Protein 2F02 (pdb70)

InterPro domains:
  IPR002173 Carbohydrate/purine kinase, PfkB, conserved site [PS00583] (36-60)
  IPR002173 Carbohydrate/purine kinase, PfkB, conserved site [PS00584] (249-262)
  IPR005926 Tagatose-6-phosphate kinase [MF_01557] (1-311)
  IPR011611 Carbohydrate kinase PfkB [PF00294] (8-292)
  IPR017583 Tagatose/fructose phosphokinase [PIRSF000535] (1-310)
  IPR017583 Tagatose/fructose phosphokinase [PTHR46566] (1-311)
  IPR017583 Tagatose/fructose phosphokinase [TIGR03168] (2-308)
  IPR017583 Tagatose/fructose phosphokinase [cd01164] (1-292)
  IPR029056 Ribokinase-like [G3DSA:3.40.1190.20] (1-313)
  IPR029056 Ribokinase-like [SSF53613] (1-288)

Nearest PDB structures (foldseek):
  2q5r-assembly1_B  TM=9.728E-01  e=5.993E-42  Staphylococcus aureus
  2jg1-assembly2_C  TM=9.352E-01  e=7.351E-41  Staphylococcus aureus subsp. aureus 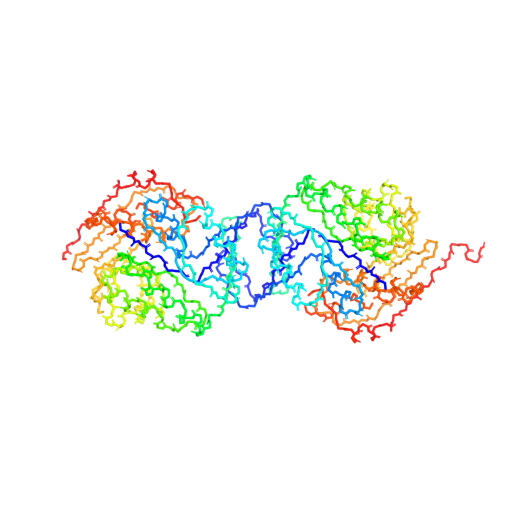NCTC 8325
  2q5r-assembly2_D  TM=9.621E-01  e=1.369E-39  Staphylococcus aureus
  2q5r-assembly2_C  TM=9.507E-01  e=3.649E-38  Staphylococcus aureus
  3uqe-assembly1_A-2  TM=8.920E-01  e=1.686E-26  Escherichia coli K-12

Foldseek 3Di:
DEEEEEWLKAFEKEAEDQDDDPPDDDDDPRIDTATGDLRVLLQLLLVLLVHHYEYEYEAEDPRSVVHVVRCVVVVRHYDYQYDHFHRYHKYWYDYPNDTDIDDDLGDAGEPVSVVRRVVSLLVVLLVAQEYEYEEDDHHNADLQNVQVSLVSNVVNNHAYEYEYADSSVVSNLVDDREHQEYEAEPVRLCVVVVDDADPPRQVVVLVSCVPSVPPHQKYWHAHPQQAIWMDGPPKIKRKGFDDDDFQALPSLQSQLSSQLRRCVVVPHPDVLSSLSNCRSCCRNDNTSDHNNVSSVVRNSMDIGIDDDPVVVD/DEEEEEWLKAFEKEAEFADDDPPDDGDDPRIDTAIGDLRVLLQLLLVLLPHHYEYEYEAEDPRSVVHVVRCVVVVRHYDYQYAHFHRYHKYWYDYPNDTDIDDDLGDAGEPVSLVVRVVSLLVVLLPAQEYEYEEDDRHNADLQNVLVVLVSNVVNNHAYEYEYADSSVLNNLPDDREHQEYEDEPVRLCRNVVDDCPPVNVVVVVVSCVPSVPPHQKYWHQDPQQQTWMDGPHWIKGKGFDDDDFQALPSLQSQLSSQLRSCVVVVHPPLLSSLSNCSSCCRNDNTSDHNNVSSVVRNSMDMGIDDD

CATH classification: 3.40.1190.20

Organism: Enterococcus faecalis (strain ATCC 700802 / V583) (NCBI:txid226185)

B-factor: mean 33.76, std 9.26, range [17.04, 72.69]

Secondary structure (DSSP, 8-state):
--EEEE---EEEEEEE-S---TTSEEEES-EEEEEESHHHHHHHHHHHHT--EEEESEEEHHHHHHHHHHHHHTT--B-PEEESSPPEEEEEEEETTEEEEEEE--PBPPHHHHHHHHHHHHHHHTT-SEEEEESPPPBTS-TTHHHHHHHHHHHTTPEEEEE--THHHHHHHHSS---SEE--BHHHHHHHHT----SS-HHHHHHHHT---TT-SEEEEE-GGG-EEEEETTEEEEEE------S--TTHHHHHHHHHHHHHHTT--HHHHHHH-----TTT-------HHHHHHH---EEEEPPPTTTT-/-EEEEE---EEEEEEE-S---TTSEEEES-EEEEEESHHHHHHHHHHHHT-EEEEESEEEHHHHHHHHHHHHHTT--B-PEEESSPPEEEEEEEETTEEEEEEE---B--HHHHHHHHHHHHHHHHS-SEEEEESPPPBTS-TTHHHHHHHHHHHTT-EEEEE--HHHHHHHHHSS---SEE---HHHHHHHHT---SSSHHHHHHHHTT---TT-SEEEEE-GGG-EEEEETTEEEEEE------S--TTHHHHHHHHHHHHHHTT--HHHHHHH-----TTT-------HHHHHHH---EEEEEP-

Sequence (621 aa):
SLIVTVTNPSIDISYLLDHLKLDTVNRTSQVTKTPGGKGLNVTRVIHDLGGDVIATGVLGGFHGAFIANELKKANIPQAFTSIKEETRDSIAILHEGNQTEILEAGPTVSPEEISNFLENFDQLIKQAEIVTISGSLAKGLPSDFYQELVQKAHAQEVKVLLDTSGDSLRQVLQGPWKPYLIKPNLEELEGLLGQDFSENPLAAVQTALTKPFAGIEWIVISLGKDGAIAKHHDQFYRVKIPTIQAKNPVGSGDATIAGLAYGLAKDAPAAELLKWGAAGANAQERTGHVDVENVKKHLNIQVVEIAKEGHHHSLIVTVTNPSIDISYLLDHLKLDTVNRTSQVTKTPGGKGLNVTRVIHDLGGDVIATGVLGGFHGAFIANELKKANIPQAFTSIKEETRDSIAILHEGNQTEILEAGPTVSPEEISNFLENFDQLIKQAEIVTISGSLAKGLPSDFYQELVQKAHAQEVKVLLDTSGDSLRQVLQGPWKPYLIKPNLEELEGLLGQDFSENPLAAVQTALTKPFAGIEWIVISLGKDGAIAKHHDQFYRVKIPTIQAKNPVGSGDATIAGLAYGLAKDAPAAELLKWGAAGANAQERTGHVDVENVKKHLNIQVVEIAK

Structure (mmCIF, N/CA/C/O backbone):
data_2F02
#
_entry.id   2F02
#
_cell.length_a   65.463
_cell.length_b   62.739
_cell.length_c   93.454
_cell.angle_alpha   90.00
_cell.angle_beta   99.91
_cell.angle_gamma   90.00
#
_symmetry.space_group_name_H-M   'P 1 21 1'
#
loop_
_entity.id
_entity.type
_entity.pdbx_description
1 polymer 'tagatose-6-phosphate kinase'
2 non-polymer "ADENOSINE-5'-TRIPHOSPHATE"
3 water water
#
loop_
_atom_site.group_PDB
_atom_site.id
_atom_site.type_symbol
_atom_site.label_atom_id
_atom_site.label_alt_id
_atom_site.label_comp_id
_atom_site.label_asym_id
_atom_site.label_entity_id
_atom_site.label_seq_id
_atom_site.pdbx_PDB_ins_code
_atom_site.Cartn_x
_atom_site.Cartn_y
_atom_site.Cartn_z
_atom_site.occupancy
_atom_site.B_iso_or_equiv
_atom_site.auth_seq_id
_atom_site.auth_comp_id
_atom_site.auth_asym_id
_atom_site.auth_atom_id
_atom_site.pdbx_PDB_model_num
ATOM 1 N N . SER A 1 2 ? 33.559 35.900 37.960 1.00 31.54 0 SER A N 1
ATOM 2 C CA . SER A 1 2 ? 34.338 37.116 37.578 1.00 30.95 0 SER A CA 1
ATOM 3 C C . SER A 1 2 ? 35.098 36.902 36.264 1.00 28.80 0 SER A C 1
ATOM 4 O O . SER A 1 2 ? 35.450 35.768 35.907 1.00 28.98 0 SER A O 1
ATOM 7 N N . LEU A 1 3 ? 35.329 37.996 35.546 1.00 26.18 1 LEU A N 1
ATOM 8 C CA . LEU A 1 3 ? 35.865 37.919 34.194 1.00 24.38 1 LEU A CA 1
ATOM 9 C C . LEU A 1 3 ? 37.362 37.576 34.213 1.00 23.08 1 LEU A C 1
ATOM 10 O O . LEU A 1 3 ? 38.143 38.239 34.902 1.00 22.62 1 LEU A O 1
ATOM 15 N N . ILE A 1 4 ? 37.722 36.540 33.457 1.00 21.80 2 ILE A N 1
ATOM 16 C CA . ILE A 1 4 ? 39.116 36.153 33.195 1.00 21.11 2 ILE A CA 1
ATOM 17 C C . ILE A 1 4 ? 39.503 36.572 31.760 1.00 20.85 2 ILE A C 1
ATOM 18 O O . ILE A 1 4 ? 38.845 36.162 30.795 1.00 20.01 2 ILE A O 1
ATOM 23 N N . VAL A 1 5 ? 40.560 37.383 31.621 1.00 20.39 3 VAL A N 1
ATOM 24 C CA . VAL A 1 5 ? 41.136 37.721 30.302 1.00 20.66 3 VAL A CA 1
ATOM 25 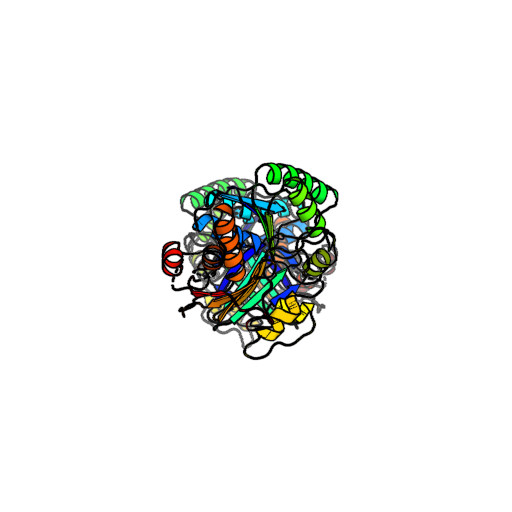C C . VAL A 1 5 ? 42.361 36.829 30.024 1.00 21.17 3 VAL A C 1
ATOM 26 O O . VAL A 1 5 ? 43.297 36.793 30.837 1.00 21.04 3 VAL A O 1
ATOM 30 N N . THR A 1 6 ? 42.349 36.106 28.900 1.00 20.26 4 THR A N 1
ATOM 31 C CA . THR A 1 6 ? 43.537 35.336 28.459 1.00 20.86 4 THR A CA 1
ATOM 32 C C . THR A 1 6 ? 44.350 36.061 27.377 1.00 20.94 4 THR A C 1
ATOM 33 O O . THR A 1 6 ? 43.788 36.733 26.491 1.00 21.25 4 THR A O 1
ATOM 37 N N . VAL A 1 7 ? 45.669 35.884 27.425 1.00 21.20 5 VAL A N 1
ATOM 38 C CA . VAL A 1 7 ? 46.598 36.546 26.504 1.00 21.66 5 VAL A CA 1
ATOM 39 C C . VAL A 1 7 ? 47.443 35.523 25.739 1.00 22.59 5 VAL A C 1
ATOM 40 O O . VAL A 1 7 ? 48.116 34.669 26.334 1.00 22.30 5 VAL A O 1
ATOM 44 N N . THR A 1 8 ? 47.392 35.635 24.413 1.00 23.08 6 THR A N 1
ATOM 45 C CA . THR A 1 8 ? 48.125 34.776 23.498 1.00 23.72 6 THR A CA 1
ATOM 46 C C . THR A 1 8 ? 48.822 35.653 22.473 1.00 24.06 6 THR A C 1
ATOM 47 O O . THR A 1 8 ? 48.210 36.053 21.476 1.00 23.36 6 THR A O 1
ATOM 59 N N . ASN A 1 10 ? 51.375 34.837 20.539 1.00 27.93 8 ASN A N 1
ATOM 60 C CA . ASN A 1 10 ? 51.759 34.127 19.322 1.00 28.53 8 ASN A CA 1
ATOM 61 C C . ASN A 1 10 ? 50.834 32.930 19.078 1.00 28.34 8 ASN A C 1
ATOM 62 O O . ASN A 1 10 ? 51.200 31.774 19.305 1.00 28.52 8 ASN A O 1
ATOM 67 N N . PRO A 1 11 ? 49.604 33.215 18.627 1.00 28.40 9 PRO A N 1
ATOM 68 C CA . PRO A 1 11 ? 48.657 32.147 18.308 1.00 28.83 9 PRO A CA 1
ATOM 69 C C . PRO A 1 11 ? 49.035 31.409 17.026 1.00 29.20 9 PRO A C 1
ATOM 70 O O . PRO A 1 11 ? 49.956 31.826 16.317 1.00 29.08 9 PRO A O 1
ATOM 74 N N . SER A 1 12 ? 48.330 30.320 16.738 1.00 29.61 10 SER A N 1
ATOM 75 C CA . SER A 1 12 ? 48.539 29.583 15.508 1.00 30.05 10 SER A CA 1
ATOM 76 C C . SER A 1 12 ? 47.299 28.815 15.072 1.00 30.07 10 SER A C 1
ATOM 77 O O . SER A 1 12 ? 46.411 28.536 15.877 1.00 29.62 10 SER A O 1
ATOM 80 N N . ILE A 1 13 ? 47.250 28.484 13.785 1.00 30.21 11 ILE A N 1
ATOM 81 C CA . ILE A 1 13 ? 46.372 27.421 13.318 1.00 30.85 11 ILE A CA 1
ATOM 82 C C . ILE A 1 13 ? 47.114 26.109 13.570 1.00 31.35 11 ILE A C 1
ATOM 83 O O . ILE A 1 13 ? 48.159 25.836 12.954 1.00 31.17 11 ILE A O 1
ATOM 88 N N . ASP A 1 14 ? 46.603 25.322 14.510 1.00 32.24 12 ASP A N 1
ATOM 89 C CA . ASP A 1 14 ? 47.203 24.022 14.826 1.00 33.03 12 ASP A CA 1
ATOM 90 C C . ASP A 1 14 ? 46.673 22.966 13.868 1.00 34.18 12 ASP A C 1
ATOM 91 O O . ASP A 1 14 ? 45.504 22.564 13.960 1.00 34.23 12 ASP A O 1
ATOM 96 N N . ILE A 1 15 ? 47.537 22.515 12.963 1.00 35.05 13 ILE A N 1
ATOM 97 C CA . ILE A 1 15 ? 47.180 21.514 11.977 1.00 35.98 13 ILE A CA 1
ATOM 98 C C . ILE A 1 15 ? 47.699 20.175 12.472 1.00 37.23 13 ILE A C 1
ATOM 99 O O . ILE A 1 15 ? 48.864 20.054 12.845 1.00 37.46 13 ILE A O 1
ATOM 104 N N . SER A 1 16 ? 46.822 19.180 12.486 1.00 38.77 14 SER A N 1
ATOM 105 C CA . SER A 1 16 ? 47.153 17.856 12.987 1.00 40.59 14 SER A CA 1
ATOM 106 C C . SER A 1 16 ? 46.831 16.818 11.916 1.00 41.13 14 SER A C 1
ATOM 107 O O . SER A 1 16 ? 45.690 16.737 11.459 1.00 40.98 14 SER A O 1
ATOM 110 N N . TYR A 1 17 ? 47.844 16.048 11.511 1.00 42.34 15 TYR A N 1
ATOM 111 C CA . TYR A 1 17 ? 47.689 14.971 10.526 1.00 43.36 15 TYR A CA 1
ATOM 112 C C . TYR A 1 17 ? 47.855 13.602 11.193 1.00 44.48 15 TYR A C 1
ATOM 113 O O . TYR A 1 17 ? 48.872 13.358 11.842 1.00 44.46 15 TYR A O 1
ATOM 122 N N . LEU A 1 18 ? 46.873 12.713 11.026 1.00 45.87 16 LEU A N 1
ATOM 123 C CA . LEU A 1 18 ? 47.032 11.307 11.426 1.00 47.10 16 LEU A CA 1
ATOM 124 C C . LEU A 1 18 ? 47.495 10.468 10.237 1.00 48.05 16 LEU A C 1
ATOM 125 O O . LEU A 1 18 ? 46.791 10.362 9.233 1.00 48.51 16 LEU A O 1
ATOM 130 N N . LEU A 1 19 ? 48.682 9.884 10.357 1.00 49.18 17 LEU A N 1
ATOM 131 C CA . LEU A 1 19 ? 49.230 8.982 9.344 1.00 50.23 17 LEU A CA 1
ATOM 132 C C . LEU A 1 19 ? 49.626 7.676 10.023 1.00 51.25 17 LEU A C 1
ATOM 133 O O . LEU A 1 19 ? 50.154 7.703 11.136 1.00 51.47 17 LEU A O 1
ATOM 138 N N . ASP A 1 20 ? 49.382 6.538 9.374 1.00 52.35 18 ASP A N 1
ATOM 139 C CA . ASP A 1 20 ? 49.887 5.260 9.915 1.00 53.11 18 ASP A CA 1
ATOM 140 C C . ASP A 1 20 ? 51.363 5.056 9.560 1.00 53.72 18 ASP A C 1
ATOM 141 O O . ASP A 1 20 ? 52.080 4.366 10.281 1.00 54.11 18 ASP A O 1
ATOM 146 N N . HIS A 1 21 ? 51.813 5.673 8.468 1.00 54.32 19 HIS A N 1
ATOM 147 C CA . HIS A 1 21 ? 53.225 5.650 8.074 1.00 54.69 19 HIS A CA 1
ATOM 148 C C . HIS A 1 21 ? 53.661 6.999 7.508 1.00 54.78 19 HIS A C 1
ATOM 149 O O . HIS A 1 21 ? 53.003 7.538 6.619 1.00 54.74 19 HIS A O 1
ATOM 156 N N . LEU A 1 22 ? 54.767 7.536 8.019 1.00 54.74 20 LEU A N 1
ATOM 157 C CA . LEU A 1 22 ? 55.426 8.675 7.387 1.00 54.86 20 LEU A CA 1
ATOM 158 C C . LEU A 1 22 ? 56.546 8.151 6.498 1.00 54.95 20 LEU A C 1
ATOM 159 O O . LEU A 1 22 ? 57.516 7.582 6.997 1.00 55.06 20 LEU A O 1
ATOM 164 N N . LYS A 1 23 ? 56.407 8.339 5.185 1.00 54.98 21 LYS A N 1
ATOM 165 C CA . LYS A 1 23 ? 57.418 7.901 4.222 1.00 55.04 21 LYS A CA 1
ATOM 166 C C . LYS A 1 23 ? 58.254 9.083 3.744 1.00 55.00 21 LYS A C 1
ATOM 167 O O . LYS A 1 23 ? 57.729 10.025 3.145 1.00 54.90 21 LYS A O 1
ATOM 173 N N . LEU A 1 24 ? 59.556 9.023 4.006 1.00 54.96 22 LEU A N 1
ATOM 174 C CA . LEU A 1 24 ? 60.472 10.108 3.642 1.00 54.98 22 LEU A CA 1
ATOM 175 C C . LEU A 1 24 ? 60.735 10.146 2.129 1.00 54.89 22 LEU A C 1
ATOM 176 O O . LEU A 1 24 ? 60.732 9.107 1.463 1.00 54.96 22 LEU A O 1
ATOM 181 N N . ASP A 1 25 ? 60.943 11.354 1.604 1.00 54.65 23 ASP A N 1
ATOM 182 C CA . ASP A 1 25 ? 61.215 11.590 0.177 1.00 54.53 23 ASP A CA 1
ATOM 183 C C . ASP A 1 25 ? 60.115 11.078 -0.767 1.00 54.37 23 ASP A C 1
ATOM 184 O O . ASP A 1 25 ? 60.395 10.663 -1.897 1.00 54.47 23 ASP A O 1
ATOM 189 N N . THR A 1 26 ? 58.866 11.125 -0.305 1.00 54.04 24 THR A N 1
ATOM 190 C CA . THR A 1 26 ? 57.719 10.683 -1.106 1.00 53.62 24 THR A CA 1
ATOM 191 C C . THR A 1 26 ? 56.427 11.397 -0.681 1.00 53.29 24 THR A C 1
ATOM 192 O O . THR A 1 26 ? 56.400 12.117 0.324 1.00 53.23 24 THR A O 1
ATOM 196 N N . VAL A 1 27 ? 55.371 11.207 -1.469 1.00 52.69 25 VAL A N 1
ATOM 197 C CA . VAL A 1 27 ? 54.064 11.782 -1.168 1.00 52.27 25 VAL A CA 1
ATOM 198 C C . VAL A 1 27 ? 53.319 10.919 -0.148 1.00 51.82 25 VAL A C 1
ATOM 199 O O . VAL A 1 27 ? 53.208 9.709 -0.317 1.00 51.94 25 VAL A O 1
ATOM 203 N N . ASN A 1 28 ? 52.832 11.553 0.916 1.00 51.28 26 ASN A N 1
ATOM 204 C CA . ASN A 1 28 ? 51.995 10.899 1.923 1.00 50.86 26 ASN A CA 1
ATOM 205 C C . ASN A 1 28 ? 50.607 11.517 1.837 1.00 50.42 26 ASN A C 1
ATOM 206 O O . ASN A 1 28 ? 50.474 12.740 1.882 1.00 50.48 26 ASN A O 1
ATOM 211 N N . ARG A 1 29 ? 49.579 10.684 1.706 1.00 49.76 27 ARG A N 1
ATOM 212 C CA . ARG A 1 29 ? 48.202 11.160 1.559 1.00 49.50 27 ARG A CA 1
ATOM 213 C C . ARG A 1 29 ? 47.350 10.825 2.782 1.00 49.08 27 ARG A C 1
ATOM 214 O O . ARG A 1 29 ? 47.569 9.806 3.440 1.00 48.77 27 ARG A O 1
ATOM 222 N N . THR A 1 30 ? 46.374 11.685 3.072 1.00 48.49 28 THR A N 1
ATOM 223 C CA . THR A 1 30 ? 45.499 11.494 4.224 1.00 48.14 28 THR A CA 1
ATOM 224 C C . THR A 1 30 ? 44.256 12.385 4.162 1.00 47.79 28 THR A C 1
ATOM 225 O O . THR A 1 30 ? 44.296 13.503 3.637 1.00 47.63 28 THR A O 1
ATOM 229 N N . SER A 1 31 ? 43.153 11.865 4.691 1.00 47.24 29 SER A N 1
ATOM 230 C CA . SER A 1 31 ? 41.940 12.646 4.923 1.00 47.04 29 SER A CA 1
ATOM 231 C C . SER A 1 31 ? 41.743 12.904 6.420 1.00 46.61 29 SER A C 1
ATOM 232 O O . SER A 1 31 ? 40.775 13.544 6.818 1.00 46.96 29 SER A O 1
ATOM 235 N N . GLN A 1 32 ? 42.662 12.408 7.244 1.00 46.08 30 GLN A N 1
ATOM 236 C CA . GLN A 1 32 ? 42.584 12.587 8.688 1.00 45.61 30 GLN A CA 1
ATOM 237 C C . GLN A 1 32 ? 43.312 13.881 9.057 1.00 44.76 30 GLN A C 1
ATOM 238 O O . GLN A 1 32 ? 44.448 13.843 9.525 1.00 45.10 30 GLN A O 1
ATOM 244 N N . VAL A 1 33 ? 42.649 15.015 8.840 1.00 43.58 31 VAL A N 1
ATOM 245 C CA . VAL A 1 33 ? 43.229 16.330 9.110 1.00 42.89 31 VAL A CA 1
ATOM 246 C C . VAL A 1 33 ? 42.298 17.180 9.969 1.00 41.94 31 VAL A C 1
ATOM 247 O O . VAL A 1 33 ? 41.111 17.295 9.676 1.00 41.75 31 VAL A O 1
ATOM 251 N N . THR A 1 34 ? 42.847 17.773 11.024 1.00 40.74 32 THR A N 1
ATOM 252 C CA . THR A 1 34 ? 42.124 18.726 11.858 1.00 40.29 32 THR A CA 1
ATOM 253 C C . THR A 1 34 ? 42.886 20.054 11.894 1.00 39.01 32 THR A C 1
ATOM 254 O O . THR A 1 34 ? 44.111 20.059 11.971 1.00 38.07 32 THR A O 1
ATOM 258 N N . LYS A 1 35 ? 42.152 21.163 11.841 1.00 38.16 33 LYS A N 1
ATOM 259 C CA . LYS A 1 35 ? 42.739 22.504 11.907 1.00 37.96 33 LYS A CA 1
ATOM 260 C C . LYS A 1 35 ? 41.987 23.364 12.932 1.00 37.30 33 LYS A C 1
ATOM 261 O O . LYS A 1 35 ? 40.825 23.709 12.724 1.00 36.82 33 LYS A O 1
ATOM 267 N N . THR A 1 36 ? 42.663 23.712 14.029 1.00 36.62 34 THR A N 1
ATOM 268 C CA . THR A 1 36 ? 42.013 24.313 15.201 1.00 36.41 34 THR A CA 1
ATOM 269 C C . THR A 1 36 ? 42.749 25.551 15.720 1.00 35.79 34 THR A C 1
ATOM 270 O O . THR A 1 36 ? 43.958 25.660 15.534 1.00 36.25 34 THR A O 1
ATOM 274 N N . PRO A 1 37 ? 42.033 26.485 16.385 1.00 34.88 35 PRO A N 1
ATOM 275 C CA . PRO A 1 37 ? 42.770 27.599 16.983 1.00 34.51 35 PRO A CA 1
ATOM 276 C C . PRO A 1 37 ? 43.758 27.059 18.003 1.00 33.49 35 PRO A C 1
ATOM 277 O O . PRO A 1 37 ? 43.407 26.191 18.808 1.00 33.59 35 PRO A O 1
ATOM 281 N N . GLY A 1 38 ? 44.991 27.545 17.921 1.00 32.01 36 GLY A N 1
ATOM 282 C CA . GLY A 1 38 ? 46.111 26.952 18.636 1.00 30.83 36 GLY A CA 1
ATOM 283 C C . GLY A 1 38 ? 47.009 27.975 19.302 1.00 29.14 36 GLY A C 1
ATOM 284 O O . GLY A 1 38 ? 46.853 29.176 19.116 1.00 28.67 36 GLY A O 1
ATOM 285 N N . GLY A 1 39 ? 47.981 27.467 20.045 1.00 28.16 37 GLY A N 1
ATOM 286 C CA . GLY A 1 39 ? 48.804 28.277 20.947 1.00 27.27 37 GLY A CA 1
ATOM 287 C C . GLY A 1 39 ? 48.355 27.980 22.368 1.00 26.44 37 GLY A C 1
ATOM 288 O O . GLY A 1 39 ? 47.167 27.752 22.610 1.00 25.52 37 GLY A O 1
ATOM 289 N N . LYS A 1 40 ? 49.307 28.001 23.298 1.00 25.82 38 LYS A N 1
ATOM 290 C CA . LYS A 1 40 ? 49.060 27.705 24.709 1.00 25.76 38 LYS A CA 1
ATOM 291 C C . LYS A 1 40 ? 47.892 28.510 25.303 1.00 24.78 38 LYS A C 1
ATOM 292 O O . LYS A 1 40 ? 47.038 27.960 25.987 1.00 23.75 38 LYS A O 1
ATOM 298 N N . GLY A 1 41 ? 47.867 29.814 25.048 1.00 24.69 39 GLY A N 1
ATOM 299 C CA . GLY A 1 41 ? 46.797 30.665 25.581 1.00 24.77 39 GLY A CA 1
ATOM 300 C C . GLY A 1 41 ? 45.390 30.363 25.058 1.00 24.87 39 GLY A C 1
ATOM 301 O O . GLY A 1 41 ? 44.396 30.640 25.742 1.00 24.97 39 GLY A O 1
ATOM 302 N N . LEU A 1 42 ? 45.292 29.826 23.842 1.00 24.76 40 LEU A N 1
ATOM 303 C CA . LEU A 1 42 ? 43.998 29.423 23.302 1.00 24.49 40 LEU A CA 1
ATOM 304 C C . LEU A 1 42 ? 43.551 28.066 23.844 1.00 24.09 40 LEU A C 1
ATOM 305 O O . LEU A 1 42 ? 42.332 27.817 23.972 1.00 23.98 40 LEU A O 1
ATOM 310 N N . ASN A 1 43 ? 44.518 27.204 24.171 1.00 23.26 41 ASN A N 1
ATOM 311 C CA . ASN A 1 43 ? 44.257 26.005 24.967 1.00 23.18 41 ASN A CA 1
ATOM 312 C C . ASN A 1 43 ? 43.610 26.383 26.308 1.00 22.31 41 ASN A C 1
ATOM 313 O O . ASN A 1 43 ? 42.581 25.823 26.678 1.00 21.76 41 ASN A O 1
ATOM 318 N N . VAL A 1 44 ? 44.206 27.352 27.018 1.00 21.69 42 VAL A N 1
ATOM 319 C CA . VAL A 1 44 ? 43.661 27.844 28.290 1.00 21.43 42 VAL A CA 1
ATOM 320 C C . VAL A 1 44 ? 42.235 28.367 28.106 1.00 21.65 42 VAL A C 1
ATOM 321 O O . VAL A 1 44 ? 41.347 28.058 28.893 1.00 21.46 42 VAL A O 1
ATOM 325 N N . THR A 1 45 ? 42.034 29.190 27.081 1.00 22.33 43 THR A N 1
ATOM 326 C CA . THR A 1 45 ? 40.743 29.835 26.837 1.00 22.94 43 THR A CA 1
ATOM 327 C C . THR A 1 45 ? 39.632 28.786 26.675 1.00 23.23 43 THR A C 1
ATOM 328 O O . THR A 1 45 ? 38.558 28.888 27.276 1.00 22.41 43 THR A O 1
ATOM 332 N N . ARG A 1 46 ? 39.912 27.775 25.865 1.00 24.41 44 ARG A N 1
ATOM 333 C CA . ARG A 1 46 ? 38.912 26.758 25.532 1.00 25.79 44 ARG A CA 1
ATOM 334 C C . ARG A 1 46 ? 38.549 25.906 26.761 1.00 25.74 44 ARG A C 1
ATOM 335 O O . ARG A 1 46 ? 37.372 25.632 26.994 1.00 26.05 44 ARG A O 1
ATOM 343 N N . VAL A 1 47 ? 39.538 25.570 27.595 1.00 25.58 45 VAL A N 1
ATOM 344 C CA . VAL A 1 47 ? 39.274 24.841 28.856 1.00 25.62 45 VAL A CA 1
ATOM 345 C C . VAL A 1 47 ? 38.434 25.671 29.845 1.00 25.76 45 VAL A C 1
ATOM 346 O O . VAL A 1 47 ? 37.454 25.168 30.428 1.00 25.28 45 VAL A O 1
ATOM 350 N N . ILE A 1 48 ? 38.776 26.951 30.023 1.00 25.72 46 ILE A N 1
ATOM 351 C CA . ILE A 1 48 ? 37.978 27.810 30.908 1.00 26.01 46 ILE A CA 1
ATOM 352 C C . ILE A 1 48 ? 36.531 27.863 30.402 1.00 26.19 46 ILE A C 1
ATOM 353 O O . ILE A 1 48 ? 35.573 27.765 31.179 1.00 25.39 46 ILE A O 1
ATOM 358 N N . HIS A 1 49 ? 36.379 27.994 29.091 1.00 26.97 47 HIS A N 1
ATOM 359 C CA . HIS A 1 49 ? 35.046 27.983 28.485 1.00 28.09 47 HIS A CA 1
ATOM 360 C C . HIS A 1 49 ? 34.288 26.681 28.783 1.00 28.66 47 HIS A C 1
ATOM 361 O O . HIS A 1 49 ? 33.128 26.722 29.202 1.00 29.44 47 HIS A O 1
ATOM 368 N N . ASP A 1 50 ? 34.953 25.542 28.598 1.00 29.43 48 ASP A N 1
ATOM 369 C CA . ASP A 1 50 ? 34.379 24.209 28.922 1.00 29.79 48 ASP A CA 1
ATOM 370 C C . ASP A 1 50 ? 33.973 24.040 30.399 1.00 30.00 48 ASP A C 1
ATOM 371 O O . ASP A 1 50 ? 32.984 23.361 30.711 1.00 29.47 48 ASP A O 1
ATOM 376 N N . LEU A 1 51 ? 34.744 24.649 31.304 1.00 29.57 49 LEU A N 1
ATOM 377 C CA . LEU A 1 51 ? 34.469 24.614 32.745 1.00 29.57 49 LEU A CA 1
ATOM 378 C C . LEU A 1 51 ? 33.270 25.473 33.152 1.00 29.61 49 LEU A C 1
ATOM 379 O O . LEU A 1 51 ? 32.769 25.334 34.264 1.00 30.52 49 LEU A O 1
ATOM 384 N N . GLY A 1 52 ? 32.830 26.369 32.271 1.00 29.90 50 GLY A N 1
ATOM 385 C CA . GLY A 1 52 ? 31.718 27.285 32.559 1.00 29.78 50 GLY A CA 1
ATOM 386 C C . GLY A 1 52 ? 32.181 28.633 33.074 1.00 29.70 50 GLY A C 1
ATOM 387 O O . GLY A 1 52 ? 31.395 29.395 33.635 1.00 29.94 50 GLY A O 1
ATOM 388 N N . GLY A 1 53 ? 33.463 28.939 32.894 1.00 29.51 51 GLY A N 1
ATOM 389 C CA . GLY A 1 53 ? 34.001 30.208 33.359 1.00 28.85 51 GLY A CA 1
ATOM 390 C C . GLY A 1 53 ? 33.637 31.365 32.451 1.00 28.69 51 GLY A C 1
ATOM 391 O O . GLY A 1 53 ? 33.209 31.174 31.310 1.00 29.09 51 GLY A O 1
ATOM 392 N N . ASP A 1 54 ? 33.807 32.562 32.989 1.00 27.90 52 ASP A N 1
ATOM 393 C CA . ASP A 1 54 ? 33.565 33.808 32.297 1.00 27.60 52 ASP A CA 1
ATOM 394 C C . ASP A 1 54 ? 34.906 34.271 31.704 1.00 26.68 52 ASP A C 1
ATOM 395 O O . ASP A 1 54 ? 35.770 34.751 32.440 1.00 26.20 52 ASP A O 1
ATOM 400 N N . VAL A 1 55 ? 35.075 34.095 30.390 1.00 25.59 53 VAL A N 1
ATOM 401 C CA . VAL A 1 55 ? 36.371 34.305 29.723 1.00 25.30 53 VAL A CA 1
ATOM 402 C C . VAL A 1 55 ? 36.254 35.202 28.484 1.00 24.97 53 VAL A C 1
ATOM 403 O O . VAL A 1 55 ? 35.193 35.262 27.834 1.00 24.57 53 VAL A O 1
ATOM 407 N N . ILE A 1 56 ? 37.338 35.934 28.194 1.00 23.84 54 ILE A N 1
ATOM 408 C CA . ILE A 1 56 ? 37.508 36.640 26.926 1.00 23.81 54 ILE A CA 1
ATOM 409 C C . ILE A 1 56 ? 38.978 36.548 26.475 1.00 23.52 54 ILE A C 1
ATOM 410 O O . ILE A 1 56 ? 39.901 36.772 27.280 1.00 23.20 54 ILE A O 1
ATOM 415 N N . ALA A 1 57 ? 39.181 36.207 25.204 1.00 23.35 55 ALA A N 1
ATOM 416 C CA . ALA A 1 57 ? 40.525 36.006 24.637 1.00 23.38 55 ALA A CA 1
ATOM 417 C C . ALA A 1 57 ? 41.064 37.269 23.961 1.00 23.15 55 ALA A C 1
ATOM 418 O O . ALA A 1 57 ? 40.357 37.913 23.150 1.00 23.73 55 ALA A O 1
ATOM 420 N N . THR A 1 58 ? 42.304 37.631 24.297 1.00 22.55 56 THR A N 1
ATOM 421 C CA . THR A 1 58 ? 43.048 38.658 23.555 1.00 22.49 56 THR A CA 1
ATOM 422 C C . THR A 1 58 ? 44.475 38.210 23.163 1.00 22.32 56 THR A C 1
ATOM 423 O O . THR A 1 58 ? 44.908 37.094 23.470 1.00 21.80 56 THR A O 1
ATOM 427 N N . GLY A 1 59 ? 45.168 39.102 22.458 1.00 21.96 57 GLY A N 1
ATOM 428 C CA . GLY A 1 59 ? 46.434 38.820 21.782 1.00 22.62 57 GLY A CA 1
ATOM 429 C C . GLY A 1 59 ? 46.485 39.596 20.473 1.00 22.95 57 GLY A C 1
ATOM 430 O O . GLY A 1 59 ? 45.822 40.636 20.335 1.00 22.73 57 GLY A O 1
ATOM 431 N N . VAL A 1 60 ? 47.248 39.077 19.508 1.00 23.73 58 VAL A N 1
ATOM 432 C CA . VAL A 1 60 ? 47.291 39.629 18.148 1.00 24.07 58 VAL A CA 1
ATOM 433 C C . VAL A 1 60 ? 46.956 38.544 17.096 1.00 24.37 58 VAL A C 1
ATOM 434 O O . VAL A 1 60 ? 47.371 37.391 17.235 1.00 24.79 58 VAL A O 1
ATOM 438 N N . LEU A 1 61 ? 46.163 38.915 16.085 1.00 24.99 59 LEU A N 1
ATOM 439 C CA . LEU A 1 61 ? 45.865 38.069 14.922 1.00 25.36 59 LEU A CA 1
ATOM 440 C C . LEU A 1 61 ? 46.050 38.884 13.640 1.00 25.97 59 LEU A C 1
ATOM 441 O O . LEU A 1 61 ? 45.720 40.069 13.599 1.00 26.77 59 LEU A O 1
ATOM 446 N N . GLY A 1 62 ? 46.560 38.250 12.591 1.00 26.48 60 GLY A N 1
ATOM 447 C CA . GLY A 1 62 ? 46.848 38.952 11.332 1.00 26.51 60 GLY A CA 1
ATOM 448 C C . GLY A 1 62 ? 46.458 38.172 10.089 1.00 26.46 60 GLY A C 1
ATOM 449 O O . GLY A 1 62 ? 46.584 36.962 10.055 1.00 25.96 60 GLY A O 1
ATOM 450 N N . GLY A 1 63 ? 45.974 38.886 9.074 1.00 27.42 61 GLY A N 1
ATOM 451 C CA . GLY A 1 63 ? 45.705 38.295 7.757 1.00 27.59 61 GLY A CA 1
ATOM 452 C C . GLY A 1 63 ? 44.557 37.307 7.721 1.00 28.06 61 GLY A C 1
ATOM 453 O O . GLY A 1 63 ? 43.681 37.307 8.604 1.00 26.94 61 GLY A O 1
ATOM 454 N N . PHE A 1 64 ? 44.561 36.473 6.680 1.00 28.03 62 PHE A N 1
ATOM 455 C CA . PHE A 1 64 ? 43.515 35.467 6.467 1.00 28.20 62 PHE A CA 1
ATOM 456 C C . PHE A 1 64 ? 43.604 34.310 7.450 1.00 27.87 62 PHE A C 1
ATOM 457 O O . PHE A 1 64 ? 42.573 33.760 7.850 1.00 27.08 62 PHE A O 1
ATOM 465 N N . HIS A 1 65 ? 44.824 33.935 7.844 1.00 28.37 63 HIS A N 1
ATOM 466 C CA . HIS A 1 65 ? 45.016 32.912 8.890 1.00 28.68 63 HIS A CA 1
ATOM 467 C C . HIS A 1 65 ? 44.430 33.369 10.243 1.00 27.87 63 HIS A C 1
ATOM 468 O O . HIS A 1 65 ? 43.738 32.609 10.917 1.00 26.71 63 HIS A O 1
ATOM 475 N N . GLY A 1 66 ? 44.699 34.617 10.617 1.00 27.62 64 GLY A N 1
ATOM 476 C CA . GLY A 1 66 ? 44.072 35.225 11.786 1.00 27.69 64 GLY A CA 1
ATOM 477 C C . GLY A 1 66 ? 42.552 35.287 11.681 1.00 27.73 64 GLY A C 1
ATOM 478 O O . GLY A 1 66 ? 41.852 34.998 12.646 1.00 27.01 64 GLY A O 1
ATOM 479 N N . ALA A 1 67 ? 42.042 35.664 10.505 1.00 27.47 65 ALA A N 1
ATOM 480 C CA . ALA A 1 67 ? 40.600 35.733 10.272 1.00 27.45 65 ALA A CA 1
ATOM 481 C C . ALA A 1 67 ? 39.930 34.373 10.456 1.00 27.04 65 ALA A C 1
ATOM 482 O O . ALA A 1 67 ? 38.821 34.309 10.975 1.00 25.83 65 ALA A O 1
ATOM 484 N N . PHE A 1 68 ? 40.619 33.298 10.068 1.00 27.00 66 PHE A N 1
ATOM 485 C CA . PHE A 1 68 ? 40.137 31.929 10.273 1.00 27.11 66 PHE A CA 1
ATOM 486 C C . PHE A 1 68 ? 39.973 31.598 11.768 1.00 27.02 66 PHE A C 1
ATOM 487 O O . PHE A 1 68 ? 38.937 31.071 12.172 1.00 26.72 66 PHE A O 1
ATOM 495 N N . ILE A 1 69 ? 41.002 31.908 12.562 1.00 26.34 67 ILE A N 1
ATOM 496 C CA . ILE A 1 69 ? 40.993 31.673 14.010 1.00 26.35 67 ILE A CA 1
ATOM 497 C C . ILE A 1 69 ? 39.820 32.415 14.652 1.00 26.16 67 ILE A C 1
ATOM 498 O O . ILE A 1 69 ? 39.053 31.827 15.410 1.00 26.11 67 ILE A O 1
ATOM 503 N N . ALA A 1 70 ? 39.681 33.692 14.316 1.00 26.12 68 ALA A N 1
ATOM 504 C CA . ALA A 1 70 ? 38.612 34.536 14.857 1.00 26.64 68 ALA A CA 1
ATOM 505 C C . ALA A 1 70 ? 37.213 33.994 14.522 1.00 26.68 68 ALA A C 1
ATOM 506 O O . ALA A 1 70 ? 36.315 34.022 15.358 1.00 26.06 68 ALA A O 1
ATOM 508 N N . ASN A 1 71 ? 37.046 33.476 13.307 1.00 27.19 69 ASN A N 1
ATOM 509 C CA . ASN A 1 71 ? 35.778 32.862 12.911 1.00 27.27 69 ASN A CA 1
ATOM 510 C C . ASN A 1 71 ? 35.488 31.551 13.647 1.00 27.66 69 ASN A C 1
ATOM 511 O O . ASN A 1 71 ? 34.334 31.308 14.037 1.00 27.88 69 ASN A O 1
ATOM 516 N N . GLU A 1 72 ? 36.511 30.723 13.880 1.00 27.52 70 GLU A N 1
ATOM 517 C CA . GLU A 1 72 ? 36.324 29.480 14.643 1.00 28.13 70 GLU A CA 1
ATOM 518 C C . GLU A 1 72 ? 35.944 29.746 16.118 1.00 28.46 70 GLU A C 1
ATOM 519 O O . GLU A 1 72 ? 35.124 29.023 16.699 1.00 27.85 70 GLU A O 1
ATOM 525 N N . LEU A 1 73 ? 36.515 30.790 16.714 1.00 28.43 71 LEU A N 1
ATOM 526 C CA . LEU A 1 73 ? 36.123 31.179 18.073 1.00 29.01 71 LEU A CA 1
ATOM 527 C C . LEU A 1 73 ? 34.661 31.678 18.108 1.00 29.32 71 LEU A C 1
ATOM 528 O O . LEU A 1 73 ? 33.926 31.370 19.040 1.00 29.08 71 LEU A O 1
ATOM 533 N N . LYS A 1 74 ? 34.263 32.438 17.090 1.00 30.62 72 LYS A N 1
ATOM 534 C CA . LYS A 1 74 ? 32.879 32.907 16.950 1.00 31.46 72 LYS A CA 1
ATOM 535 C C . LYS A 1 74 ? 31.878 31.756 16.873 1.00 32.01 72 LYS A C 1
ATOM 536 O O . LYS A 1 74 ? 30.814 31.805 17.505 1.00 32.09 72 LYS A O 1
ATOM 542 N N . LYS A 1 75 ? 32.215 30.731 16.095 1.00 32.31 73 LYS A N 1
ATOM 543 C CA . LYS A 1 75 ? 31.380 29.529 15.962 1.00 32.33 73 LYS A CA 1
ATOM 544 C C . LYS A 1 75 ? 31.250 28.756 17.276 1.00 32.22 73 LYS A C 1
ATOM 545 O O . LYS A 1 75 ? 30.200 28.169 17.544 1.00 31.94 73 LYS A O 1
ATOM 551 N N . ALA A 1 76 ? 32.301 28.783 18.100 1.00 31.36 74 ALA A N 1
ATOM 552 C CA . ALA A 1 76 ? 32.267 28.198 19.448 1.00 30.77 74 ALA A CA 1
ATOM 553 C C . ALA A 1 76 ? 31.675 29.120 20.529 1.00 30.23 74 ALA A C 1
ATOM 554 O O . ALA A 1 76 ? 31.628 28.732 21.699 1.00 30.74 74 ALA A O 1
ATOM 556 N N . ASN A 1 77 ? 31.230 30.318 20.138 1.00 29.51 75 ASN A N 1
ATOM 557 C CA . ASN A 1 77 ? 30.701 31.359 21.043 1.00 29.39 75 ASN A CA 1
ATOM 558 C C . ASN A 1 77 ? 31.665 31.775 22.167 1.00 28.52 75 ASN A C 1
ATOM 559 O O . ASN A 1 77 ? 31.243 32.107 23.272 1.00 27.48 75 ASN A O 1
ATOM 564 N N . ILE A 1 78 ? 32.957 31.743 21.861 1.00 27.00 76 ILE A N 1
ATOM 565 C CA . ILE A 1 78 ? 33.988 32.180 22.796 1.00 26.93 76 ILE A CA 1
ATOM 566 C C . ILE A 1 78 ? 34.207 33.678 22.575 1.00 26.08 76 ILE A C 1
ATOM 567 O O . ILE A 1 78 ? 34.573 34.082 21.464 1.00 26.06 76 ILE A O 1
ATOM 572 N N . PRO A 1 79 ? 33.954 34.519 23.615 1.00 25.72 77 PRO A N 1
ATOM 573 C CA . PRO A 1 79 ? 34.166 35.957 23.461 1.00 26.15 77 PRO A CA 1
ATOM 574 C C . PRO A 1 79 ? 35.626 36.299 23.137 1.00 25.99 77 PRO A C 1
ATOM 575 O O . PRO A 1 79 ? 36.547 35.654 23.651 1.00 25.07 77 PRO A O 1
ATOM 579 N N . GLN A 1 80 ? 35.832 37.302 22.298 1.00 26.27 78 GLN A N 1
ATOM 580 C CA . GLN A 1 80 ? 37.171 37.634 21.846 1.00 27.18 78 GLN A CA 1
ATOM 581 C C . GLN A 1 80 ? 37.338 39.138 21.716 1.00 27.02 78 GLN A C 1
ATOM 582 O O . GLN A 1 80 ? 36.354 39.875 21.537 1.00 27.13 78 GLN A O 1
ATOM 588 N N . ALA A 1 81 ? 38.592 39.575 21.803 1.00 26.52 79 ALA A N 1
ATOM 589 C CA . ALA A 1 81 ? 38.969 40.974 21.639 1.00 26.53 79 ALA A CA 1
ATOM 590 C C . ALA A 1 81 ? 40.462 41.093 21.274 1.00 26.47 79 ALA A C 1
ATOM 591 O O . ALA A 1 81 ? 41.220 41.814 21.930 1.00 25.87 79 ALA A O 1
ATOM 593 N N . PHE A 1 82 ? 40.862 40.389 20.210 1.00 27.15 80 PHE A N 1
ATOM 594 C CA . PHE A 1 82 ? 42.219 40.486 19.639 1.00 27.17 80 PHE A CA 1
ATOM 595 C C . PHE A 1 82 ? 42.449 41.820 18.910 1.00 28.08 80 PHE A C 1
ATOM 596 O O . PHE A 1 82 ? 41.502 42.442 18.400 1.00 27.20 80 PHE A O 1
ATOM 604 N N . THR A 1 83 ? 43.712 42.252 18.886 1.00 28.48 81 THR A N 1
ATOM 605 C CA . THR A 1 83 ? 44.162 43.397 18.101 1.00 29.16 81 THR A CA 1
ATOM 606 C C . THR A 1 83 ? 44.688 42.909 16.731 1.00 29.41 81 THR A C 1
ATOM 607 O O . THR A 1 83 ? 45.289 41.836 16.648 1.00 28.50 81 THR A O 1
ATOM 611 N N . SER A 1 84 ? 44.435 43.688 15.671 1.00 30.02 82 SER A N 1
ATOM 612 C CA . SER A 1 84 ? 44.903 43.357 14.312 1.00 30.98 82 SER A CA 1
ATOM 613 C C . SER A 1 84 ? 46.368 43.725 14.104 1.00 31.44 82 SER A C 1
ATOM 614 O O . SER A 1 84 ? 46.845 44.760 14.600 1.00 32.37 82 SER A O 1
ATOM 617 N N . ILE A 1 85 ? 47.073 42.870 13.371 1.00 31.92 83 ILE A N 1
ATOM 618 C CA . ILE A 1 85 ? 48.398 43.182 12.837 1.00 32.66 83 ILE A CA 1
ATOM 619 C C . ILE A 1 85 ? 48.403 42.879 11.329 1.00 32.94 83 ILE A C 1
ATOM 620 O O . ILE A 1 85 ? 47.521 42.177 10.829 1.00 32.81 83 ILE A O 1
ATOM 625 N N . LYS A 1 86 ? 49.402 43.393 10.617 1.00 33.94 84 LYS A N 1
ATOM 626 C CA . LYS A 1 86 ? 49.463 43.253 9.146 1.00 33.97 84 LYS A CA 1
ATOM 627 C C . LYS A 1 86 ? 49.901 41.865 8.676 1.00 33.95 84 LYS A C 1
ATOM 628 O O . LYS A 1 86 ? 49.291 41.289 7.774 1.00 34.08 84 LYS A O 1
ATOM 634 N N . GLU A 1 87 ? 50.953 41.326 9.278 1.00 33.80 85 GLU A N 1
ATOM 635 C CA . GLU A 1 87 ? 51.508 40.044 8.846 1.00 33.56 85 GLU A CA 1
ATOM 636 C C . GLU A 1 87 ? 50.638 38.862 9.273 1.00 33.19 85 GLU A C 1
ATOM 637 O O . GLU A 1 87 ? 49.869 38.956 10.233 1.00 32.71 85 GLU A O 1
ATOM 643 N N . GLU A 1 88 ? 50.768 37.762 8.536 1.00 32.73 86 GLU A N 1
ATOM 644 C CA . GLU A 1 88 ? 49.926 36.581 8.715 1.00 32.41 86 GLU A CA 1
ATOM 645 C C . GLU A 1 88 ? 50.265 35.799 9.979 1.00 31.85 86 GLU A C 1
ATOM 646 O O . GLU A 1 88 ? 51.432 35.470 10.237 1.00 30.99 86 GLU A O 1
ATOM 652 N N . THR A 1 89 ? 49.223 35.471 10.744 1.00 30.98 87 THR A N 1
ATOM 653 C CA . THR A 1 89 ? 49.332 34.510 11.838 1.00 31.09 87 THR A CA 1
ATOM 654 C C . THR A 1 89 ? 49.865 33.166 11.299 1.00 31.29 87 THR A C 1
ATOM 655 O O . THR A 1 89 ? 49.536 32.765 10.174 1.00 30.69 87 THR A O 1
ATOM 659 N N . ARG A 1 90 ? 50.681 32.487 12.105 1.00 31.90 88 ARG A N 1
ATOM 660 C CA . ARG A 1 90 ? 51.380 31.259 11.690 1.00 33.15 88 ARG A CA 1
ATOM 661 C C . ARG A 1 90 ? 50.531 29.974 11.726 1.00 33.24 88 ARG A C 1
ATOM 662 O O . ARG A 1 90 ? 49.480 29.946 12.365 1.00 31.69 88 ARG A O 1
ATOM 670 N N . ASP A 1 91 ? 51.004 28.945 11.004 1.00 34.06 89 ASP A N 1
ATOM 671 C CA . ASP A 1 91 ? 50.564 27.547 11.152 1.00 35.18 89 ASP A CA 1
ATOM 672 C C . ASP A 1 91 ? 51.541 26.793 12.071 1.00 35.96 89 ASP A C 1
ATOM 673 O O . ASP A 1 91 ? 52.739 27.085 12.103 1.00 35.71 89 ASP A O 1
ATOM 678 N N . SER A 1 92 ? 51.019 25.823 12.811 1.00 36.72 90 SER A N 1
ATOM 679 C CA . SER A 1 92 ? 51.836 24.847 13.528 1.00 37.76 90 SER A CA 1
ATOM 680 C C . SER A 1 92 ? 51.431 23.478 13.022 1.00 38.47 90 SER A C 1
ATOM 681 O O . SER A 1 92 ? 50.237 23.162 12.994 1.00 38.64 90 SER A O 1
ATOM 684 N N . ILE A 1 93 ? 52.421 22.676 12.628 1.00 39.39 91 ILE A N 1
ATOM 685 C CA . ILE A 1 93 ? 52.192 21.355 12.053 1.00 40.05 91 ILE A CA 1
ATOM 686 C C . ILE A 1 93 ? 52.543 20.252 13.049 1.00 41.01 91 ILE A C 1
ATOM 687 O O . ILE A 1 93 ? 53.664 20.198 13.552 1.00 40.96 91 ILE A O 1
ATOM 692 N N . ALA A 1 94 ? 51.574 19.379 13.323 1.00 42.11 92 ALA A N 1
ATOM 693 C CA . ALA A 1 94 ? 51.793 18.172 14.119 1.00 42.97 92 ALA A CA 1
ATOM 694 C C . ALA A 1 94 ? 51.484 16.955 13.251 1.00 43.86 92 ALA A C 1
ATOM 695 O O . ALA A 1 94 ? 50.401 16.857 12.685 1.00 43.46 92 ALA A O 1
ATOM 697 N N . ILE A 1 95 ? 52.452 16.049 13.131 1.00 45.10 93 ILE A N 1
ATOM 698 C CA . ILE A 1 95 ? 52.287 14.819 12.358 1.00 46.06 93 ILE A CA 1
ATOM 699 C C . ILE A 1 95 ? 52.293 13.643 13.328 1.00 46.92 93 ILE A C 1
ATOM 700 O O . ILE A 1 95 ? 53.301 13.399 13.989 1.00 47.00 93 ILE A O 1
ATOM 705 N N . LEU A 1 96 ? 51.164 12.941 13.425 1.00 48.02 94 LEU A N 1
ATOM 706 C CA . LEU A 1 96 ? 51.029 11.782 14.313 1.00 49.02 94 LEU A CA 1
ATOM 707 C C . LEU A 1 96 ? 51.212 10.477 13.529 1.00 49.69 94 LEU A C 1
ATOM 708 O O . LEU A 1 96 ? 50.435 10.180 12.620 1.00 49.84 94 LEU A O 1
ATOM 713 N N . HIS A 1 97 ? 52.240 9.707 13.888 1.00 50.67 95 HIS A N 1
ATOM 714 C CA . HIS A 1 97 ? 52.587 8.480 13.160 1.00 51.27 95 HIS A CA 1
ATOM 715 C C . HIS A 1 97 ? 53.364 7.468 14.015 1.00 51.97 95 HIS A C 1
ATOM 716 O O . HIS A 1 97 ? 54.375 7.809 14.640 1.00 52.10 95 HIS A O 1
ATOM 723 N N . GLU A 1 98 ? 52.874 6.226 14.032 1.00 52.68 96 GLU A N 1
ATOM 724 C CA . GLU A 1 98 ? 53.497 5.116 14.775 1.00 53.08 96 GLU A CA 1
ATOM 725 C C . GLU A 1 98 ? 53.863 5.498 16.215 1.00 53.17 96 GLU A C 1
ATOM 726 O O . GLU A 1 98 ? 54.952 5.181 16.697 1.00 53.57 96 GLU A O 1
ATOM 732 N N . GLY A 1 99 ? 52.945 6.180 16.895 1.00 53.27 97 GLY A N 1
ATOM 733 C CA . GLY A 1 99 ? 53.181 6.652 18.260 1.00 53.19 97 GLY A CA 1
ATOM 734 C C . GLY A 1 99 ? 54.288 7.687 18.389 1.00 53.19 97 GLY A C 1
ATOM 735 O O . GLY A 1 99 ? 54.989 7.720 19.404 1.00 53.38 97 GLY A O 1
ATOM 736 N N . ASN A 1 100 ? 54.458 8.514 17.354 1.00 53.01 98 ASN A N 1
ATOM 737 C CA . ASN A 1 100 ? 55.363 9.669 17.395 1.00 52.70 98 ASN A CA 1
ATOM 738 C C . ASN A 1 100 ? 54.585 10.949 17.112 1.00 52.30 98 ASN A C 1
ATOM 739 O O . ASN A 1 100 ? 53.609 10.926 16.366 1.00 52.32 98 ASN A O 1
ATOM 744 N N . GLN A 1 101 ? 55.016 12.056 17.715 1.00 51.82 99 GLN A N 1
ATOM 745 C CA . GLN A 1 101 ? 54.549 13.389 17.328 1.00 51.33 99 GLN A CA 1
ATOM 746 C C . GLN A 1 101 ? 55.748 14.175 16.786 1.00 50.63 99 GLN A C 1
ATOM 747 O O . GLN A 1 101 ? 56.560 14.694 17.555 1.00 50.60 99 GLN A O 1
ATOM 753 N N . THR A 1 102 ? 55.870 14.222 15.460 1.00 49.81 100 THR A N 1
ATOM 754 C CA . THR A 1 102 ? 56.888 15.029 14.789 1.00 49.34 100 THR A CA 1
ATOM 755 C C . THR A 1 102 ? 56.258 16.373 14.426 1.00 48.78 100 THR A C 1
ATOM 756 O O . THR A 1 102 ? 55.198 16.414 13.802 1.00 48.70 100 THR A O 1
ATOM 760 N N . GLU A 1 103 ? 56.909 17.465 14.822 1.00 47.93 101 GLU A N 1
ATOM 761 C CA . GLU A 1 103 ? 56.328 18.799 14.686 1.00 47.53 101 GLU A CA 1
ATOM 762 C C . GLU A 1 103 ? 57.215 19.759 13.893 1.00 46.73 101 GLU A C 1
ATOM 763 O O . GLU A 1 103 ? 58.449 19.675 13.939 1.00 46.74 101 GLU A O 1
ATOM 769 N N . ILE A 1 104 ? 56.570 20.659 13.155 1.00 45.73 102 ILE A N 1
ATOM 770 C CA . ILE A 1 104 ? 57.246 21.781 12.513 1.00 45.22 102 ILE A CA 1
ATOM 771 C C . ILE A 1 104 ? 56.617 23.077 13.029 1.00 44.67 102 ILE A C 1
ATOM 772 O O . ILE A 1 104 ? 55.410 23.284 12.883 1.00 44.38 102 ILE A O 1
ATOM 777 N N . LEU A 1 105 ? 57.435 23.932 13.643 1.00 43.82 103 LEU A N 1
ATOM 778 C CA . LEU A 1 105 ? 56.966 25.201 14.202 1.00 43.33 103 LEU A CA 1
ATOM 779 C C . LEU A 1 105 ? 57.595 26.371 13.459 1.00 42.74 103 LEU A C 1
ATOM 780 O O . LEU A 1 105 ? 58.806 26.402 13.241 1.00 43.10 103 LEU A O 1
ATOM 785 N N . GLU A 1 106 ? 56.758 27.324 13.060 1.00 41.88 104 GLU A N 1
ATOM 786 C CA . GLU A 1 106 ? 57.187 28.497 12.300 1.00 40.96 104 GLU A CA 1
ATOM 787 C C . GLU A 1 106 ? 57.544 29.648 13.232 1.00 40.41 104 GLU A C 1
ATOM 788 O O . GLU A 1 106 ? 57.003 29.758 14.338 1.00 40.16 104 GLU A O 1
ATOM 794 N N . ALA A 1 107 ? 58.437 30.520 12.771 1.00 39.70 105 ALA A N 1
ATOM 795 C CA . ALA A 1 107 ? 58.858 31.675 13.557 1.00 39.21 105 ALA A CA 1
ATOM 796 C C . ALA A 1 107 ? 57.713 32.681 13.690 1.00 38.73 105 ALA A C 1
ATOM 797 O O . ALA A 1 107 ? 57.466 33.203 14.778 1.00 38.89 105 ALA A O 1
ATOM 799 N N . GLY A 1 108 ? 57.034 32.954 12.572 1.00 37.93 106 GLY A N 1
ATOM 800 C CA . GLY A 1 108 ? 55.777 33.704 12.581 1.00 37.10 106 GLY A CA 1
ATOM 801 C C . GLY A 1 108 ? 55.883 35.157 12.165 1.00 36.36 106 GLY A C 1
ATOM 802 O O . GLY A 1 108 ? 56.935 35.597 11.693 1.00 35.91 106 GLY A O 1
ATOM 803 N N . PRO A 1 109 ? 54.788 35.921 12.351 1.00 35.19 107 PRO A N 1
ATOM 804 C CA . PRO A 1 109 ? 54.746 37.325 11.969 1.00 34.96 107 PRO A CA 1
ATOM 805 C C . PRO A 1 109 ? 55.610 38.210 12.856 1.00 34.04 107 PRO A C 1
ATOM 806 O O . PRO A 1 109 ? 55.916 37.844 13.997 1.00 33.82 107 PRO A O 1
ATOM 810 N N . THR A 1 110 ? 55.990 39.365 12.317 1.00 33.24 108 THR A N 1
ATOM 811 C CA . THR A 1 110 ? 56.641 40.412 13.085 1.00 32.78 108 THR A CA 1
ATOM 812 C C . THR A 1 110 ? 55.630 41.487 13.408 1.00 32.57 108 THR A C 1
ATOM 813 O O . THR A 1 110 ? 54.944 41.997 12.514 1.00 33.06 108 THR A O 1
ATOM 817 N N . VAL A 1 111 ? 55.554 41.832 14.690 1.00 32.25 109 VAL A N 1
ATOM 818 C CA . VAL A 1 111 ? 54.673 42.874 15.196 1.00 31.94 109 VAL A CA 1
ATOM 819 C C . VAL A 1 111 ? 55.410 44.217 15.197 1.00 32.12 109 VAL A C 1
ATOM 820 O O . VAL A 1 111 ? 56.506 44.321 15.751 1.00 32.22 109 VAL A O 1
ATOM 824 N N . SER A 1 112 ? 54.793 45.235 14.601 1.00 31.72 110 SER A N 1
ATOM 825 C CA . SER A 1 112 ? 55.378 46.566 14.488 1.00 31.86 110 SER A CA 1
ATOM 826 C C . SER A 1 112 ? 55.186 47.405 15.757 1.00 31.99 110 SER A C 1
ATOM 827 O O . SER A 1 112 ? 54.289 47.135 16.549 1.00 31.46 110 SER A O 1
ATOM 830 N N . PRO A 1 113 ? 56.021 48.446 15.940 1.00 32.31 111 PRO A N 1
ATOM 831 C CA . PRO A 1 113 ? 55.854 49.401 17.039 1.00 32.36 111 PRO A CA 1
ATOM 832 C C . PRO A 1 113 ? 54.451 50.007 17.197 1.00 32.38 111 PRO A C 1
ATOM 833 O O . PRO A 1 113 ? 53.950 50.085 18.321 1.00 31.71 111 PRO A O 1
ATOM 837 N N . GLU A 1 114 ? 53.827 50.442 16.101 1.00 32.61 112 GLU A N 1
ATOM 838 C CA . GLU A 1 114 ? 52.455 50.961 16.172 1.00 32.59 112 GLU A CA 1
ATOM 839 C C . GLU A 1 114 ? 51.453 49.886 16.605 1.00 31.65 112 GLU A C 1
ATOM 840 O O . GLU A 1 114 ? 50.536 50.159 17.378 1.00 31.48 112 GLU A O 1
ATOM 846 N N . GLU A 1 115 ? 51.634 48.672 16.093 1.00 31.04 113 GLU A N 1
ATOM 847 C CA . GLU A 1 115 ? 50.789 47.529 16.469 1.00 30.75 113 GLU A CA 1
ATOM 848 C C . GLU A 1 115 ? 50.902 47.162 17.967 1.00 29.68 113 GLU A C 1
ATOM 849 O O . GLU A 1 115 ? 49.893 46.831 18.598 1.00 28.70 113 GLU A O 1
ATOM 855 N N . ILE A 1 116 ? 52.114 47.238 18.524 1.00 29.08 114 ILE A N 1
ATOM 856 C CA . ILE A 1 116 ? 52.338 47.076 19.979 1.00 28.99 114 ILE A CA 1
ATOM 857 C C . ILE A 1 116 ? 51.542 48.113 20.767 1.00 28.61 114 ILE A C 1
ATOM 858 O O . ILE A 1 116 ? 50.837 47.775 21.719 1.00 27.99 114 ILE A O 1
ATOM 863 N N . SER A 1 117 ? 51.640 49.376 20.355 1.00 28.46 115 SER A N 1
ATOM 864 C CA . SER A 1 117 ? 50.881 50.443 21.001 1.00 28.51 115 SER A CA 1
ATOM 865 C C . SER A 1 117 ? 49.366 50.190 20.949 1.00 28.18 115 SER A C 1
ATOM 866 O O . SER A 1 117 ? 48.673 50.349 21.952 1.00 27.61 115 SER A O 1
ATOM 869 N N . ASN A 1 118 ? 48.855 49.794 19.783 1.00 28.01 116 ASN A N 1
ATOM 870 C CA . ASN A 1 118 ? 47.421 49.498 19.646 1.00 27.62 116 ASN A CA 1
ATOM 871 C C . ASN A 1 118 ? 46.992 48.357 20.567 1.00 26.89 116 ASN A C 1
ATOM 872 O O . ASN A 1 118 ? 45.915 48.406 21.164 1.00 26.69 116 ASN A O 1
ATOM 877 N N . PHE A 1 119 ? 47.825 47.320 20.656 1.00 25.67 117 PHE A N 1
ATOM 878 C CA . PHE A 1 119 ? 47.527 46.201 21.540 1.00 25.77 117 PHE A CA 1
ATOM 879 C C . PHE A 1 119 ? 47.426 46.646 23.004 1.00 25.43 117 PHE A C 1
ATOM 880 O O . PHE A 1 119 ? 46.484 46.284 23.705 1.00 24.72 117 PHE A O 1
ATOM 888 N N . LEU A 1 120 ? 48.384 47.448 23.447 1.00 26.16 118 LEU A N 1
ATOM 889 C CA . LEU A 1 120 ? 48.424 47.903 24.831 1.00 26.45 118 LEU A CA 1
ATOM 890 C C . LEU A 1 120 ? 47.246 48.818 25.193 1.00 26.81 118 LEU A C 1
ATOM 891 O O . LEU A 1 120 ? 46.765 48.784 26.325 1.00 26.01 118 LEU A O 1
ATOM 896 N N . GLU A 1 121 ? 46.792 49.636 24.241 1.00 27.70 119 GLU A N 1
ATOM 897 C CA . GLU A 1 121 ? 45.589 50.457 24.451 1.00 28.55 119 GLU A CA 1
ATOM 898 C C . GLU A 1 121 ? 44.349 49.603 24.700 1.00 27.88 119 GLU A C 1
ATOM 899 O O . GLU A 1 121 ? 43.573 49.866 25.628 1.00 28.22 119 GLU A O 1
ATOM 905 N N . ASN A 1 122 ? 44.180 48.578 23.869 1.00 27.82 120 ASN A N 1
ATOM 906 C CA . ASN A 1 122 ? 43.099 47.596 24.017 1.00 27.25 120 ASN A CA 1
ATOM 907 C C . ASN A 1 122 ? 43.226 46.818 25.336 1.00 26.65 120 ASN A C 1
ATOM 908 O O . ASN A 1 122 ? 42.243 46.638 26.049 1.00 26.24 120 ASN A O 1
ATOM 913 N N . PHE A 1 123 ? 44.442 46.368 25.659 1.00 25.64 121 PHE A N 1
ATOM 914 C CA . PHE A 1 123 ? 44.694 45.646 26.907 1.00 25.81 121 PHE A CA 1
ATOM 915 C C . PHE A 1 123 ? 44.267 46.458 28.147 1.00 25.83 121 PHE A C 1
ATOM 916 O O . PHE A 1 123 ? 43.615 45.941 29.051 1.00 24.93 121 PHE A O 1
ATOM 924 N N . ASP A 1 124 ? 44.629 47.731 28.176 1.00 26.64 122 ASP A N 1
ATOM 925 C CA . ASP A 1 124 ? 44.267 48.588 29.305 1.00 28.03 122 ASP A CA 1
ATOM 926 C C . ASP A 1 124 ? 42.756 48.693 29.508 1.00 28.15 122 ASP A C 1
ATOM 927 O O . ASP A 1 124 ? 42.280 48.674 30.644 1.00 28.32 122 ASP A O 1
ATOM 932 N N . GLN A 1 125 ? 42.013 48.752 28.403 1.00 28.10 123 GLN A N 1
ATOM 933 C CA . GLN A 1 125 ? 40.555 48.794 28.457 1.00 28.52 123 GLN A CA 1
ATOM 934 C C . GLN A 1 125 ? 39.993 47.467 28.975 1.00 28.08 123 GLN A C 1
ATOM 935 O O . GLN A 1 125 ? 39.107 47.460 29.847 1.00 27.38 123 GLN A O 1
ATOM 941 N N . LEU A 1 126 ? 40.522 46.353 28.459 1.00 26.98 124 LEU A N 1
ATOM 942 C CA . LEU A 1 126 ? 40.101 45.019 28.897 1.00 27.74 124 LEU A CA 1
ATOM 943 C C . LEU A 1 126 ? 40.326 44.763 30.389 1.00 27.49 124 LEU A C 1
ATOM 944 O O . LEU A 1 126 ? 39.444 44.248 31.073 1.00 27.77 124 LEU A O 1
ATOM 949 N N . ILE A 1 127 ? 41.503 45.117 30.898 1.00 28.30 125 ILE A N 1
ATOM 950 C CA . ILE A 1 127 ? 41.819 44.802 32.303 1.00 28.80 125 ILE A CA 1
ATOM 951 C C . ILE A 1 127 ? 41.024 45.617 33.323 1.00 28.71 125 ILE A C 1
ATOM 952 O O . ILE A 1 127 ? 40.907 45.204 34.474 1.00 28.25 125 ILE A O 1
ATOM 957 N N . LYS A 1 128 ? 40.455 46.744 32.891 1.00 28.19 126 LYS A N 1
ATOM 958 C CA . LYS A 1 128 ? 39.549 47.515 33.744 1.00 28.49 126 LYS A CA 1
ATOM 959 C C . LYS A 1 128 ? 38.232 46.775 34.009 1.00 27.85 126 LYS A C 1
ATOM 960 O O . LYS A 1 128 ? 37.507 47.127 34.937 1.00 27.60 126 LYS A O 1
ATOM 966 N N . GLN A 1 129 ? 37.924 45.770 33.190 1.00 27.12 127 GLN A N 1
ATOM 967 C CA . GLN A 1 129 ? 36.715 44.937 33.339 1.00 27.47 127 GLN A CA 1
ATOM 968 C C . GLN A 1 129 ? 36.978 43.589 34.026 1.00 27.04 127 GLN A C 1
ATOM 969 O O . GLN A 1 129 ? 36.047 42.856 34.311 1.00 27.24 127 GLN A O 1
ATOM 975 N N . ALA A 1 130 ? 38.245 43.264 34.259 1.00 26.64 128 ALA A N 1
ATOM 976 C CA . ALA A 1 130 ? 38.655 41.901 34.659 1.00 26.31 128 ALA A CA 1
ATOM 977 C C . ALA A 1 130 ? 38.948 41.772 36.158 1.00 25.73 128 ALA A C 1
ATOM 978 O O . ALA A 1 130 ? 39.205 42.768 36.839 1.00 26.19 128 ALA A O 1
ATOM 980 N N . GLU A 1 131 ? 38.923 40.540 36.668 1.00 24.79 129 GLU A N 1
ATOM 981 C CA . GLU A 1 131 ? 39.484 40.237 37.992 1.00 24.67 129 GLU A CA 1
ATOM 982 C C . GLU A 1 131 ? 40.794 39.429 37.890 1.00 23.69 129 GLU A C 1
ATOM 983 O O . GLU A 1 131 ? 41.663 39.522 38.762 1.00 22.25 129 GLU A O 1
ATOM 989 N N . ILE A 1 132 ? 40.919 38.654 36.809 1.00 22.24 130 ILE A N 1
ATOM 990 C CA . ILE A 1 132 ? 42.055 37.770 36.585 1.00 22.27 130 ILE A CA 1
ATOM 991 C C . ILE A 1 132 ? 42.564 37.856 35.124 1.00 21.40 130 ILE A C 1
ATOM 992 O O . ILE A 1 132 ? 41.767 37.991 34.197 1.00 20.69 130 ILE A O 1
ATOM 997 N N . VAL A 1 133 ? 43.885 37.768 34.933 1.00 20.71 131 VAL A N 1
ATOM 998 C CA . VAL A 1 133 ? 44.498 37.661 33.596 1.00 20.63 131 VAL A CA 1
ATOM 999 C C . VAL A 1 133 ? 45.448 36.458 33.555 1.00 19.61 131 VAL A C 1
ATOM 1000 O O . VAL A 1 133 ? 46.200 36.259 34.502 1.00 19.13 131 VAL A O 1
ATOM 1004 N N . THR A 1 134 ? 45.368 35.641 32.498 1.00 18.92 132 THR A N 1
ATOM 1005 C CA . THR A 1 134 ? 46.366 34.598 32.229 1.00 19.16 132 THR A CA 1
ATOM 1006 C C . THR A 1 134 ? 47.240 35.024 31.048 1.00 19.46 132 THR A C 1
ATOM 1007 O O . THR A 1 134 ? 46.747 35.626 30.075 1.00 18.70 132 THR A O 1
ATOM 1011 N N . ILE A 1 135 ? 48.535 34.723 31.134 1.00 20.00 133 ILE A N 1
ATOM 1012 C CA . ILE A 1 135 ? 49.505 35.072 30.089 1.00 21.00 133 ILE A CA 1
ATOM 1013 C C . ILE A 1 135 ? 50.339 33.821 29.803 1.00 21.96 133 ILE A C 1
ATOM 1014 O O . ILE A 1 135 ? 51.054 33.335 30.694 1.00 21.83 133 ILE A O 1
ATOM 1019 N N . SER A 1 136 ? 50.226 33.292 28.586 1.00 22.58 134 SER A N 1
ATOM 1020 C CA . SER A 1 136 ? 50.821 31.989 28.242 1.00 23.25 134 SER A CA 1
ATOM 1021 C C . SER A 1 136 ? 51.727 32.038 27.003 1.00 23.74 134 SER A C 1
ATOM 1022 O O . SER A 1 136 ? 51.429 32.718 26.031 1.00 24.08 134 SER A O 1
ATOM 1025 N N . GLY A 1 137 ? 52.829 31.298 27.043 1.00 25.01 135 GLY A N 1
ATOM 1026 C CA . GLY A 1 137 ? 53.586 31.000 25.834 1.00 26.22 135 GLY A CA 1
ATOM 1027 C C . GLY A 1 137 ? 54.594 32.055 25.472 1.00 26.96 135 GLY A C 1
ATOM 1028 O O . GLY A 1 137 ? 54.863 32.963 26.257 1.00 26.81 135 GLY A O 1
ATOM 1029 N N . SER A 1 138 ? 55.147 31.940 24.268 1.00 28.60 136 SER A N 1
ATOM 1030 C CA . SER A 1 138 ? 56.280 32.771 23.868 1.00 29.46 136 SER A CA 1
ATOM 1031 C C . SER A 1 138 ? 55.834 34.072 23.212 1.00 29.58 136 SER A C 1
ATOM 1032 O O . SER A 1 138 ? 54.670 34.246 22.834 1.00 29.67 136 SER A O 1
ATOM 1035 N N . LEU A 1 139 ? 56.780 34.991 23.090 1.00 29.92 137 LEU A N 1
ATOM 1036 C CA . LEU A 1 139 ? 56.528 36.274 22.462 1.00 30.37 137 LEU A CA 1
ATOM 1037 C C . LEU A 1 139 ? 56.644 36.171 20.943 1.00 30.83 137 LEU A C 1
ATOM 1038 O O . LEU A 1 139 ? 57.524 35.471 20.431 1.00 31.05 137 LEU A O 1
ATOM 1043 N N . ALA A 1 140 ? 55.770 36.881 20.235 1.00 30.66 138 ALA A N 1
ATOM 1044 C CA . ALA A 1 140 ? 55.898 37.072 18.791 1.00 30.75 138 ALA A CA 1
ATOM 1045 C C . ALA A 1 140 ? 57.140 37.916 18.461 1.00 31.01 138 ALA A C 1
ATOM 1046 O O . ALA A 1 140 ? 57.604 38.714 19.291 1.00 30.32 138 ALA A O 1
ATOM 1048 N N . LYS A 1 141 ? 57.667 37.745 17.247 1.00 31.21 139 LYS A N 1
ATOM 1049 C CA . LYS A 1 141 ? 58.810 38.540 16.802 1.00 31.35 139 LYS A CA 1
ATOM 1050 C C . LYS A 1 141 ? 58.414 40.015 16.753 1.00 30.81 139 LYS A C 1
ATOM 1051 O O . LYS A 1 141 ? 57.284 40.365 16.385 1.00 30.57 139 LYS A O 1
ATOM 1057 N N . GLY A 1 142 ? 59.344 40.876 17.147 1.00 30.21 140 GLY A N 1
ATOM 1058 C CA . GLY A 1 142 ? 59.100 42.314 17.229 1.00 30.30 140 GLY A CA 1
ATOM 1059 C C . GLY A 1 142 ? 58.803 42.816 18.634 1.00 29.96 140 GLY A C 1
ATOM 1060 O O . GLY A 1 142 ? 58.935 44.012 18.904 1.00 29.84 140 GLY A O 1
ATOM 1061 N N . LEU A 1 143 ? 58.385 41.912 19.524 1.00 29.96 141 LEU A N 1
ATOM 1062 C CA . LEU A 1 143 ? 58.128 42.253 20.924 1.00 29.64 141 LEU A CA 1
ATOM 1063 C C . LEU A 1 143 ? 59.431 42.201 21.726 1.00 29.37 141 LEU A C 1
ATOM 1064 O O . LEU A 1 143 ? 60.238 41.297 21.525 1.00 29.19 141 LEU A O 1
ATOM 1069 N N . PRO A 1 144 ? 59.645 43.171 22.638 1.00 29.08 142 PRO A N 1
ATOM 1070 C CA . PRO A 1 144 ? 60.834 43.109 23.503 1.00 28.92 142 PRO A CA 1
ATOM 1071 C C . PRO A 1 144 ? 60.782 41.892 24.438 1.00 28.57 142 PRO A C 1
ATOM 1072 O O . PRO A 1 144 ? 59.687 41.454 24.829 1.00 26.93 142 PRO A O 1
ATOM 1076 N N . SER A 1 145 ? 61.952 41.345 24.770 1.00 28.31 143 SER A N 1
ATOM 1077 C CA . SER A 1 145 ? 62.031 40.107 25.562 1.00 28.49 143 SER A CA 1
ATOM 1078 C C . SER A 1 145 ? 61.418 40.238 26.980 1.00 27.91 143 SER A C 1
ATOM 1079 O O . SER A 1 145 ? 61.017 39.233 27.583 1.00 28.27 143 SER A O 1
ATOM 1082 N N . ASP A 1 146 ? 61.340 41.465 27.497 1.00 27.38 144 ASP A N 1
ATOM 1083 C CA . ASP A 1 146 ? 60.712 41.734 28.809 1.00 27.26 144 ASP A CA 1
ATOM 1084 C C . ASP A 1 146 ? 59.281 42.312 28.716 1.00 26.33 144 ASP A C 1
ATOM 1085 O O . ASP A 1 146 ? 58.783 42.896 29.684 1.00 26.64 144 ASP A O 1
ATOM 1090 N N . PHE A 1 147 ? 58.613 42.095 27.584 1.00 25.52 145 PHE A N 1
ATOM 1091 C CA . PHE A 1 147 ? 57.270 42.647 27.316 1.00 25.11 145 PHE A CA 1
ATOM 1092 C C . PHE A 1 147 ? 56.258 42.246 28.398 1.00 24.72 145 PHE A C 1
ATOM 1093 O O . PHE A 1 147 ? 55.358 43.030 28.748 1.00 24.17 145 PHE A O 1
ATOM 1101 N N . TYR A 1 148 ? 56.402 41.045 28.954 1.00 23.58 146 TYR A N 1
ATOM 1102 C CA . TYR A 1 148 ? 55.462 40.625 30.004 1.00 23.97 146 TYR A CA 1
ATOM 1103 C C . TYR A 1 148 ? 55.560 41.435 31.317 1.00 23.43 146 TYR A C 1
ATOM 1104 O O . TYR A 1 148 ? 54.583 41.489 32.068 1.00 23.61 146 TYR A O 1
ATOM 1113 N N . GLN A 1 149 ? 56.695 42.088 31.584 1.00 23.78 147 GLN A N 1
ATOM 1114 C CA . GLN A 1 149 ? 56.787 43.025 32.708 1.00 24.17 147 GLN A CA 1
ATOM 1115 C C . GLN A 1 149 ? 55.736 44.139 32.625 1.00 23.55 147 GLN A C 1
ATOM 1116 O O . GLN A 1 149 ? 55.117 44.493 33.627 1.00 23.09 147 GLN A O 1
ATOM 1122 N N . GLU A 1 150 ? 55.584 44.723 31.444 1.00 23.84 148 GLU A N 1
ATOM 1123 C CA . GLU A 1 150 ? 54.639 45.828 31.256 1.00 23.50 148 GLU A CA 1
ATOM 1124 C C . GLU A 1 150 ? 53.179 45.374 31.353 1.00 22.64 148 GLU A C 1
ATOM 1125 O O . GLU A 1 150 ? 52.343 46.113 31.871 1.00 22.10 148 GLU A O 1
ATOM 1131 N N . LEU A 1 151 ? 52.881 44.148 30.918 1.00 21.36 149 LEU A N 1
ATOM 1132 C CA . LEU A 1 151 ? 51.546 43.580 31.141 1.00 20.89 149 LEU A CA 1
ATOM 1133 C C . LEU A 1 151 ? 51.229 43.395 32.639 1.00 20.40 149 LEU A C 1
ATOM 1134 O O . LEU A 1 151 ? 50.114 43.719 33.088 1.00 19.31 149 LEU A O 1
ATOM 1139 N N . VAL A 1 152 ? 52.196 42.880 33.410 1.00 20.15 150 VAL A N 1
ATOM 1140 C CA . VAL A 1 152 ? 52.022 42.702 34.853 1.00 20.38 150 VAL A CA 1
ATOM 1141 C C . VAL A 1 152 ? 51.871 44.078 35.535 1.00 20.49 150 VAL A C 1
ATOM 1142 O O . VAL A 1 152 ? 50.961 44.289 36.348 1.00 21.01 150 VAL A O 1
ATOM 1146 N N . GLN A 1 153 ? 52.719 45.029 35.156 1.00 20.93 151 GLN A N 1
ATOM 1147 C CA . GLN A 1 153 ? 52.606 46.413 35.662 1.00 21.43 151 GLN A CA 1
ATOM 1148 C C . GLN A 1 153 ? 51.191 47.013 35.476 1.00 21.11 151 GLN A C 1
ATOM 1149 O O . GLN A 1 153 ? 50.588 47.553 36.426 1.00 20.05 151 GLN A O 1
ATOM 1155 N N . LYS A 1 154 ? 50.652 46.900 34.265 1.00 21.78 152 LYS A N 1
ATOM 1156 C CA . LYS A 1 154 ? 49.300 47.406 33.968 1.00 22.47 152 LYS A CA 1
ATOM 1157 C C . LYS A 1 154 ? 48.205 46.682 34.771 1.00 22.35 152 LYS A C 1
ATOM 1158 O O . LYS A 1 154 ? 47.264 47.328 35.261 1.00 22.06 152 LYS A O 1
ATOM 1164 N N . ALA A 1 155 ? 48.330 45.361 34.934 1.00 21.62 153 ALA A N 1
ATOM 1165 C CA . ALA A 1 155 ? 47.415 44.587 35.783 1.00 21.92 153 ALA A CA 1
ATOM 1166 C C . ALA A 1 155 ? 47.436 45.039 37.256 1.00 21.78 153 ALA A C 1
ATOM 1167 O O . ALA A 1 155 ? 46.375 45.155 37.876 1.00 21.89 153 ALA A O 1
ATOM 1169 N N . HIS A 1 156 ? 48.629 45.299 37.805 1.00 22.32 154 HIS A N 1
ATOM 1170 C CA . HIS A 1 156 ? 48.785 45.783 39.194 1.00 22.52 154 HIS A CA 1
ATOM 1171 C C . HIS A 1 156 ? 48.043 47.117 39.411 1.00 22.91 154 HIS A C 1
ATOM 1172 O O . HIS A 1 156 ? 47.454 47.332 40.470 1.00 22.49 154 HIS A O 1
ATOM 1179 N N . ALA A 1 157 ? 48.082 47.991 38.410 1.00 23.21 155 ALA A N 1
ATOM 1180 C CA . ALA A 1 157 ? 47.389 49.295 38.476 1.00 24.43 155 ALA A CA 1
ATOM 1181 C C . ALA A 1 157 ? 45.857 49.142 38.610 1.00 25.27 155 ALA A C 1
ATOM 1182 O O . ALA A 1 157 ? 45.185 50.041 39.134 1.00 25.40 155 ALA A O 1
ATOM 1184 N N . GLN A 1 158 ? 45.320 48.004 38.158 1.00 25.42 156 GLN A N 1
ATOM 1185 C CA . GLN A 1 158 ? 43.886 47.696 38.285 1.00 25.87 156 GLN A CA 1
ATOM 1186 C C . GLN A 1 158 ? 43.559 46.598 39.323 1.00 25.76 156 GLN A C 1
ATOM 1187 O O . GLN A 1 158 ? 42.408 46.123 39.378 1.00 25.65 156 GLN A O 1
ATOM 1193 N N . GLU A 1 159 ? 44.546 46.226 40.148 1.00 25.23 157 GLU A N 1
ATOM 1194 C CA . GLU A 1 159 ? 44.412 45.185 41.180 1.00 25.79 157 GLU A CA 1
ATOM 1195 C C . GLU A 1 159 ? 43.912 43.849 40.592 1.00 24.59 157 GLU A C 1
ATOM 1196 O O . GLU A 1 159 ? 43.058 43.186 41.171 1.00 24.59 157 GLU A O 1
ATOM 1202 N N . VAL A 1 160 ? 44.440 43.480 39.432 1.00 23.26 158 VAL A N 1
ATOM 1203 C CA . VAL A 1 160 ? 44.077 42.226 38.748 1.00 22.68 158 VAL A CA 1
ATOM 1204 C C . VAL A 1 160 ? 45.156 41.166 39.020 1.00 22.29 158 VAL A C 1
ATOM 1205 O O . VAL A 1 160 ? 46.354 41.460 38.938 1.00 22.65 158 VAL A O 1
ATOM 1209 N N . LYS A 1 161 ? 44.732 39.937 39.316 1.00 21.71 159 LYS A N 1
ATOM 1210 C CA . LYS A 1 161 ? 45.659 38.836 39.592 1.00 21.53 159 LYS A CA 1
ATOM 1211 C C . LYS A 1 161 ? 46.167 38.194 38.286 1.00 20.73 159 LYS A C 1
ATOM 1212 O O . LYS A 1 161 ? 45.372 37.714 37.461 1.00 20.22 159 LYS A O 1
ATOM 1218 N N . VAL A 1 162 ? 47.491 38.173 38.108 1.00 19.24 160 VAL A N 1
ATOM 1219 C CA . VAL A 1 162 ? 48.109 37.603 36.906 1.00 19.21 160 VAL A CA 1
ATOM 1220 C C . VAL A 1 162 ? 48.621 36.183 37.165 1.00 18.53 160 VAL A C 1
ATOM 1221 O O . VAL A 1 162 ? 49.370 35.947 38.117 1.00 17.04 160 VAL A O 1
ATOM 1225 N N . LEU A 1 163 ? 48.204 35.255 36.308 1.00 18.84 161 LEU A N 1
ATOM 1226 C CA . LEU A 1 163 ? 48.791 33.910 36.234 1.00 20.10 161 LEU A CA 1
ATOM 1227 C C . LEU A 1 163 ? 49.732 33.846 35.016 1.00 19.62 161 LEU A C 1
ATOM 1228 O O . LEU A 1 163 ? 49.292 33.991 33.863 1.00 20.30 161 LEU A O 1
ATOM 1233 N N . LEU A 1 164 ? 51.024 33.664 35.257 1.00 20.26 162 LEU A N 1
ATOM 1234 C CA . LEU A 1 164 ? 52.039 33.670 34.192 1.00 20.79 162 LEU A CA 1
ATOM 1235 C C . LEU A 1 164 ? 52.617 32.271 33.927 1.00 21.23 162 LEU A C 1
ATOM 1236 O O . LEU A 1 164 ? 53.190 31.650 34.833 1.00 20.95 162 LEU A O 1
ATOM 1241 N N . ASP A 1 165 ? 52.482 31.800 32.685 1.00 21.86 163 ASP A N 1
ATOM 1242 C CA . ASP A 1 165 ? 53.010 30.495 32.250 1.00 22.35 163 ASP A CA 1
ATOM 1243 C C . ASP A 1 165 ? 53.873 30.687 30.999 1.00 22.39 163 ASP A C 1
ATOM 1244 O O . ASP A 1 165 ? 53.404 30.549 29.872 1.00 21.82 163 ASP A O 1
ATOM 1249 N N . THR A 1 166 ? 55.143 31.007 31.224 1.00 22.73 164 THR A N 1
ATOM 1250 C CA . THR A 1 166 ? 56.095 31.191 30.137 1.00 23.77 164 THR A CA 1
ATOM 1251 C C . THR A 1 166 ? 57.437 30.561 30.539 1.00 24.01 164 THR A C 1
ATOM 1252 O O . THR A 1 166 ? 57.565 30.041 31.644 1.00 24.12 164 THR A O 1
ATOM 1256 N N . SER A 1 167 ? 58.437 30.632 29.661 1.00 24.99 165 SER A N 1
ATOM 1257 C CA . SER A 1 167 ? 59.758 30.057 29.963 1.00 25.68 165 SER A CA 1
ATOM 1258 C C . SER A 1 167 ? 60.920 30.839 29.349 1.00 26.25 165 SER A C 1
ATOM 1259 O O . SER A 1 167 ? 60.721 31.761 28.543 1.00 26.21 165 SER A O 1
ATOM 1262 N N . GLY A 1 168 ? 62.134 30.460 29.747 1.00 26.45 166 GLY A N 1
ATOM 1263 C CA . GLY A 1 168 ? 63.343 31.028 29.171 1.00 26.73 166 GLY A CA 1
ATOM 1264 C C . GLY A 1 168 ? 63.513 32.488 29.556 1.00 26.63 166 GLY A C 1
ATOM 1265 O O . GLY A 1 168 ? 63.165 32.886 30.670 1.00 26.30 166 GLY A O 1
ATOM 1266 N N . ASP A 1 169 ? 64.041 33.276 28.626 1.00 27.04 167 ASP A N 1
ATOM 1267 C CA . ASP A 1 169 ? 64.315 34.700 28.865 1.00 27.40 167 ASP A CA 1
ATOM 1268 C C . ASP A 1 169 ? 63.053 35.468 29.272 1.00 27.20 167 ASP A C 1
ATOM 1269 O O . ASP A 1 169 ? 63.113 36.350 30.128 1.00 27.08 167 ASP A O 1
ATOM 1274 N N . SER A 1 170 ? 61.922 35.141 28.655 1.00 26.96 168 SER A N 1
ATOM 1275 C CA . SER A 1 170 ? 60.681 35.865 28.942 1.00 27.01 168 SER A CA 1
ATOM 1276 C C . SER A 1 170 ? 60.192 35.672 30.390 1.00 26.70 168 SER A C 1
ATOM 1277 O O . SER A 1 170 ? 59.568 36.583 30.942 1.00 26.97 168 SER A O 1
ATOM 1280 N N . LEU A 1 171 ? 60.458 34.503 30.987 1.00 25.41 169 LEU A N 1
ATOM 1281 C CA . LEU A 1 171 ? 60.213 34.264 32.419 1.00 25.43 169 LEU A CA 1
ATOM 1282 C C . LEU A 1 171 ? 61.282 34.935 33.279 1.00 25.04 169 LEU A C 1
ATOM 1283 O O . LEU A 1 171 ? 60.955 35.658 34.218 1.00 24.76 169 LEU A O 1
ATOM 1288 N N . ARG A 1 172 ? 62.555 34.687 32.962 1.00 24.95 170 ARG A N 1
ATOM 1289 C CA . ARG A 1 172 ? 63.669 35.241 33.741 1.00 26.26 170 ARG A CA 1
ATOM 1290 C C . ARG A 1 172 ? 63.614 36.768 33.858 1.00 24.90 170 ARG A C 1
ATOM 1291 O O . ARG A 1 172 ? 63.900 37.313 34.915 1.00 24.10 170 ARG A O 1
ATOM 1299 N N . GLN A 1 173 ? 63.217 37.439 32.784 1.00 24.93 171 GLN A N 1
ATOM 1300 C CA . GLN A 1 173 ? 63.108 38.914 32.793 1.00 25.32 171 GLN A CA 1
ATOM 1301 C C . GLN A 1 173 ? 62.045 39.417 33.793 1.00 24.94 171 GLN A C 1
ATOM 1302 O O . GLN A 1 173 ? 62.208 40.473 34.413 1.00 25.42 171 GLN A O 1
ATOM 1308 N N . VAL A 1 174 ? 60.962 38.665 33.954 1.00 24.47 172 VAL A N 1
ATOM 1309 C CA . VAL A 1 174 ? 59.934 39.016 34.935 1.00 24.02 172 VAL A CA 1
ATOM 1310 C C . VAL A 1 174 ? 60.453 38.800 36.371 1.00 24.12 172 VAL A C 1
ATOM 1311 O O . VAL A 1 174 ? 60.292 39.652 37.244 1.00 23.48 172 VAL A O 1
ATOM 1315 N N . LEU A 1 175 ? 61.089 37.655 36.604 1.00 24.47 173 LEU A N 1
ATOM 1316 C CA . LEU A 1 175 ? 61.682 37.344 37.909 1.00 25.55 173 LEU A CA 1
ATOM 1317 C C . LEU A 1 175 ? 62.759 38.362 38.334 1.00 25.96 173 LEU A C 1
ATOM 1318 O O . LEU A 1 175 ? 62.904 38.652 39.516 1.00 25.82 173 LEU A O 1
ATOM 1323 N N . GLN A 1 176 ? 63.495 38.901 37.369 1.00 26.63 174 GLN A N 1
ATOM 1324 C CA . GLN A 1 176 ? 64.509 39.916 37.650 1.00 27.56 174 GLN A CA 1
ATOM 1325 C C . GLN A 1 176 ? 63.900 41.299 37.956 1.00 27.85 174 GLN A C 1
ATOM 1326 O O . GLN A 1 176 ? 64.506 42.095 38.679 1.00 29.64 174 GLN A O 1
ATOM 1332 N N . GLY A 1 177 ? 62.692 41.561 37.453 1.00 27.37 175 GLY A N 1
ATOM 1333 C CA . GLY A 1 177 ? 62.053 42.869 37.570 1.00 26.45 175 GLY A CA 1
ATOM 1334 C C . GLY A 1 177 ? 61.233 43.089 38.835 1.00 25.94 175 GLY A C 1
ATOM 1335 O O . GLY A 1 177 ? 61.114 42.201 39.673 1.00 25.89 175 GLY A O 1
ATOM 1336 N N . PRO A 1 178 ? 60.652 44.287 38.980 1.00 25.28 176 PRO A N 1
ATOM 1337 C CA . PRO A 1 178 ? 59.892 44.664 40.169 1.00 24.41 176 PRO A CA 1
ATOM 1338 C C . PRO A 1 178 ? 58.371 44.369 40.120 1.00 24.14 176 PRO A C 1
ATOM 1339 O O . PRO A 1 178 ? 57.666 44.661 41.090 1.00 23.88 176 PRO A O 1
ATOM 1343 N N . TRP A 1 179 ? 57.877 43.813 39.015 1.00 22.92 177 TRP A N 1
ATOM 1344 C CA . TRP A 1 179 ? 56.440 43.566 38.840 1.00 22.35 177 TRP A CA 1
ATOM 1345 C C . TRP A 1 179 ? 56.171 42.052 38.857 1.00 21.38 177 TRP A C 1
ATOM 1346 O O . TRP A 1 179 ? 56.393 41.373 37.869 1.00 20.50 177 TRP A O 1
ATOM 1357 N N . LYS A 1 180 ? 55.676 41.560 39.982 1.00 21.25 178 LYS A N 1
ATOM 1358 C CA . LYS A 1 180 ? 55.539 40.112 40.207 1.00 21.87 178 LYS A CA 1
ATOM 1359 C C . LYS A 1 180 ? 54.130 39.617 39.895 1.00 21.33 178 LYS A C 1
ATOM 1360 O O . LYS A 1 180 ? 53.134 40.226 40.322 1.00 20.67 178 LYS A O 1
ATOM 1366 N N . PRO A 1 181 ? 54.031 38.489 39.163 1.00 21.22 179 PRO A N 1
ATOM 1367 C CA . PRO A 1 181 ? 52.720 37.900 38.969 1.00 21.18 179 PRO A CA 1
ATOM 1368 C C . PRO A 1 181 ? 52.167 37.335 40.292 1.00 20.83 179 PRO A C 1
ATOM 1369 O O . PRO A 1 181 ? 52.924 37.110 41.246 1.00 19.70 179 PRO A O 1
ATOM 1373 N N . TYR A 1 182 ? 50.861 37.122 40.340 1.00 20.83 180 TYR A N 1
ATOM 1374 C CA . TYR A 1 182 ? 50.228 36.471 41.492 1.00 20.83 180 TYR A CA 1
ATOM 1375 C C . TYR A 1 182 ? 50.561 34.971 41.578 1.00 20.55 180 TYR A C 1
ATOM 1376 O O . TYR A 1 182 ? 50.680 34.418 42.689 1.00 20.34 180 TYR A O 1
ATOM 1385 N N . LEU A 1 183 ? 50.721 34.340 40.411 1.00 19.55 181 LEU A N 1
ATOM 1386 C CA . LEU A 1 183 ? 50.990 32.891 40.295 1.00 19.57 181 LEU A CA 1
ATOM 1387 C C . LEU A 1 183 ? 51.877 32.551 39.082 1.00 19.41 181 LEU A C 1
ATOM 1388 O O . LEU A 1 183 ? 51.685 33.087 37.983 1.00 18.78 181 LEU A O 1
ATOM 1393 N N . ILE A 1 184 ? 52.851 31.656 39.281 1.00 19.75 182 ILE A N 1
ATOM 1394 C CA . ILE A 1 184 ? 53.591 31.042 38.164 1.00 20.37 182 ILE A CA 1
ATOM 1395 C C . ILE A 1 184 ? 53.480 29.506 38.261 1.00 21.26 182 ILE A C 1
ATOM 1396 O O . ILE A 1 184 ? 53.282 28.986 39.356 1.00 20.47 182 ILE A O 1
ATOM 1401 N N . LYS A 1 185 ? 53.591 28.806 37.128 1.00 22.98 183 LYS A N 1
ATOM 1402 C CA . LYS A 1 185 ? 53.525 27.321 37.089 1.00 23.66 183 LYS A CA 1
ATOM 1403 C C . LYS A 1 185 ? 54.640 26.696 36.246 1.00 25.98 183 LYS A C 1
ATOM 1404 O O . LYS A 1 185 ? 54.379 26.116 35.170 1.00 26.87 183 LYS A O 1
ATOM 1410 N N . PRO A 1 186 ? 55.888 26.805 36.715 1.00 27.59 184 PRO A N 1
ATOM 1411 C CA . PRO A 1 186 ? 56.928 26.073 36.011 1.00 29.61 184 PRO A CA 1
ATOM 1412 C C . PRO A 1 186 ? 56.753 24.560 36.207 1.00 30.79 184 PRO A C 1
ATOM 1413 O O . PRO A 1 186 ? 56.267 24.126 37.252 1.00 31.10 184 PRO A O 1
ATOM 1417 N N . ASN A 1 187 ? 57.061 23.774 35.176 1.00 32.50 185 ASN A N 1
ATOM 1418 C CA . ASN A 1 187 ? 57.258 22.322 35.356 1.00 33.00 185 ASN A CA 1
ATOM 1419 C C . ASN A 1 187 ? 58.695 22.045 35.816 1.00 33.82 185 ASN A C 1
ATOM 1420 O O . ASN A 1 187 ? 59.517 22.953 35.823 1.00 33.59 185 ASN A O 1
ATOM 1425 N N . LEU A 1 188 ? 59.006 20.809 36.227 1.00 35.07 186 LEU A N 1
ATOM 1426 C CA . LEU A 1 188 ? 60.342 20.521 36.791 1.00 35.65 186 LEU A CA 1
ATOM 1427 C C . LEU A 1 188 ? 61.497 20.879 35.863 1.00 36.37 186 LEU A C 1
ATOM 1428 O O . LEU A 1 188 ? 62.501 21.412 36.320 1.00 36.02 186 LEU A O 1
ATOM 1433 N N . GLU A 1 189 ? 61.368 20.570 34.575 1.00 37.66 187 GLU A N 1
ATOM 1434 C CA . GLU A 1 189 ? 62.440 20.855 33.613 1.00 38.45 187 GLU A CA 1
ATOM 1435 C C . GLU A 1 189 ? 62.651 22.357 33.455 1.00 38.58 187 GLU A C 1
ATOM 1436 O O . GLU A 1 189 ? 63.791 22.829 33.410 1.00 38.28 187 GLU A O 1
ATOM 1442 N N . GLU A 1 190 ? 61.547 23.102 33.388 1.00 38.96 188 GLU A N 1
ATOM 1443 C CA . GLU A 1 190 ? 61.612 24.563 33.391 1.00 39.00 188 GLU A CA 1
ATOM 1444 C C . GLU A 1 190 ? 62.365 25.052 34.645 1.00 39.10 188 GLU A C 1
ATOM 1445 O O . GLU A 1 190 ? 63.258 25.897 34.557 1.00 38.67 188 GLU A O 1
ATOM 1451 N N . LEU A 1 191 ? 62.056 24.467 35.799 1.00 39.38 189 LEU A N 1
ATOM 1452 C CA . LEU A 1 191 ? 62.732 24.838 37.046 1.00 39.60 189 LEU A CA 1
ATOM 1453 C C . LEU A 1 191 ? 64.217 24.434 37.037 1.00 40.01 189 LEU A C 1
ATOM 1454 O O . LEU A 1 191 ? 65.076 25.191 37.492 1.00 39.15 189 LEU A O 1
ATOM 1459 N N . GLU A 1 192 ? 64.511 23.245 36.509 1.00 40.87 190 GLU A N 1
ATOM 1460 C CA . GLU A 1 192 ? 65.897 22.785 36.350 1.00 41.84 190 GLU A CA 1
ATOM 1461 C C . GLU A 1 192 ? 66.725 23.723 35.467 1.00 42.26 190 GLU A C 1
ATOM 1462 O O . GLU A 1 192 ? 67.884 24.001 35.772 1.00 42.01 190 GLU A O 1
ATOM 1468 N N . GLY A 1 193 ? 66.119 24.221 34.388 1.00 42.82 191 GLY A N 1
ATOM 1469 C CA . GLY A 1 193 ? 66.797 25.141 33.468 1.00 43.24 191 GLY A CA 1
ATOM 1470 C C . GLY A 1 193 ? 67.086 26.516 34.053 1.00 43.69 191 GLY A C 1
ATOM 1471 O O . GLY A 1 193 ? 68.120 27.113 33.758 1.00 43.84 191 GLY A O 1
ATOM 1472 N N . LEU A 1 194 ? 66.167 27.020 34.873 1.00 44.10 192 LEU A N 1
ATOM 1473 C CA . LEU A 1 194 ? 66.348 28.299 35.576 1.00 44.43 192 LEU A CA 1
ATOM 1474 C C . LEU A 1 194 ? 67.521 28.275 36.541 1.00 45.34 192 LEU A C 1
ATOM 1475 O O . LEU A 1 194 ? 68.246 29.259 36.671 1.00 45.65 192 LEU A O 1
ATOM 1480 N N . LEU A 1 195 ? 67.676 27.153 37.233 1.00 46.15 193 LEU A N 1
ATOM 1481 C CA . LEU A 1 195 ? 68.633 27.020 38.320 1.00 47.12 193 LEU A CA 1
ATOM 1482 C C . LEU A 1 195 ? 69.890 26.254 37.912 1.00 47.44 193 LEU A C 1
ATOM 1483 O O . LEU A 1 195 ? 70.881 26.269 38.634 1.00 47.47 193 LEU A O 1
ATOM 1488 N N . GLY A 1 196 ? 69.849 25.577 36.768 1.00 48.00 194 GLY A N 1
ATOM 1489 C CA . GLY A 1 196 ? 70.957 24.717 36.357 1.00 48.56 194 GLY A CA 1
ATOM 1490 C C . GLY A 1 196 ? 71.201 23.598 37.352 1.00 49.02 194 GLY A C 1
ATOM 1491 O O . GLY A 1 196 ? 72.343 23.190 37.566 1.00 49.39 194 GLY A O 1
ATOM 1492 N N . GLN A 1 197 ? 70.120 23.116 37.968 1.00 49.46 195 GLN A N 1
ATOM 1493 C CA . GLN A 1 197 ? 70.167 22.016 38.933 1.00 49.46 195 GLN A CA 1
ATOM 1494 C C . GLN A 1 197 ? 69.438 20.824 38.346 1.00 49.19 195 GLN A C 1
ATOM 1495 O O . GLN A 1 197 ? 68.427 20.994 37.657 1.00 49.15 195 GLN A O 1
ATOM 1501 N N . ASP A 1 198 ? 69.947 19.629 38.628 1.00 48.68 196 ASP A N 1
ATOM 1502 C CA . ASP A 1 198 ? 69.234 18.392 38.344 1.00 48.32 196 ASP A CA 1
ATOM 1503 C C . ASP A 1 198 ? 68.491 17.989 39.612 1.00 47.82 196 ASP A C 1
ATOM 1504 O O . ASP A 1 198 ? 69.062 18.045 40.699 1.00 48.16 196 ASP A O 1
ATOM 1509 N N . PHE A 1 199 ? 67.224 17.603 39.489 1.00 46.85 197 PHE A N 1
ATOM 1510 C CA . PHE A 1 199 ? 66.505 17.018 40.618 1.00 46.20 197 PHE A CA 1
ATOM 1511 C C . PHE A 1 199 ? 66.526 15.498 40.455 1.00 45.79 197 PHE A C 1
ATOM 1512 O O . PHE A 1 199 ? 66.556 14.992 39.337 1.00 45.85 197 PHE A O 1
ATOM 1520 N N . SER A 1 200 ? 66.524 14.778 41.569 1.00 45.34 198 SER A N 1
ATOM 1521 C CA . SER A 1 200 ? 66.523 13.313 41.541 1.00 44.89 198 SER A CA 1
ATOM 1522 C C . SER A 1 200 ? 65.174 12.821 42.039 1.00 44.08 198 SER A C 1
ATOM 1523 O O . SER A 1 200 ? 64.222 13.600 42.105 1.00 43.64 198 SER A O 1
ATOM 1526 N N . GLU A 1 201 ? 65.076 11.529 42.347 1.00 43.13 199 GLU A N 1
ATOM 1527 C CA . GLU A 1 201 ? 63.868 10.972 42.960 1.00 42.43 199 GLU A CA 1
ATOM 1528 C C . GLU A 1 201 ? 63.470 11.755 44.202 1.00 41.30 199 GLU A C 1
ATOM 1529 O O . GLU A 1 201 ? 64.328 12.266 44.916 1.00 41.84 199 GLU A O 1
ATOM 1535 N N . ASN A 1 202 ? 62.169 11.826 44.464 1.00 39.97 200 ASN A N 1
ATOM 1536 C CA . ASN A 1 202 ? 61.646 12.547 45.626 1.00 38.39 200 ASN A CA 1
ATOM 1537 C C . ASN A 1 202 ? 62.288 13.941 45.740 1.00 36.95 200 ASN A C 1
ATOM 1538 O O . ASN A 1 202 ? 63.075 14.202 46.649 1.00 36.56 200 ASN A O 1
ATOM 1543 N N . PRO A 1 203 ? 61.965 14.840 44.793 1.00 35.09 201 PRO A N 1
ATOM 1544 C CA . PRO A 1 203 ? 62.629 16.142 44.737 1.00 33.56 201 PRO A CA 1
ATOM 1545 C C . PRO A 1 203 ? 62.091 17.192 45.722 1.00 32.02 201 PRO A C 1
ATOM 1546 O O . PRO A 1 203 ? 62.515 18.357 45.661 1.00 30.83 201 PRO A O 1
ATOM 1550 N N . LEU A 1 204 ? 61.196 16.791 46.632 1.00 30.12 202 LEU A N 1
ATOM 1551 C CA . LEU A 1 204 ? 60.459 17.745 47.467 1.00 28.77 202 LEU A CA 1
ATOM 1552 C C . LEU A 1 204 ? 61.366 18.675 48.273 1.00 27.65 202 LEU A C 1
ATOM 1553 O O . LEU A 1 204 ? 61.173 19.886 48.234 1.00 25.48 202 LEU A O 1
ATOM 1558 N N . ALA A 1 205 ? 62.341 18.117 49.004 1.00 26.33 203 ALA A N 1
ATOM 1559 C CA . ALA A 1 205 ? 63.245 18.949 49.812 1.00 26.17 203 ALA A CA 1
ATOM 1560 C C . ALA A 1 205 ? 64.033 19.945 48.957 1.00 25.30 203 ALA A C 1
ATOM 1561 O O . ALA A 1 205 ? 64.148 21.124 49.316 1.00 25.31 203 ALA A O 1
ATOM 1563 N N . ALA A 1 206 ? 64.562 19.478 47.831 1.00 25.27 204 ALA A N 1
ATOM 1564 C CA . ALA A 1 206 ? 65.357 20.331 46.942 1.00 24.96 204 ALA A CA 1
ATOM 1565 C C . ALA A 1 206 ? 64.499 21.439 46.287 1.00 24.75 204 ALA A C 1
ATOM 1566 O O . ALA A 1 206 ? 64.957 22.583 46.135 1.00 24.20 204 ALA A O 1
ATOM 1568 N N . VAL A 1 207 ? 63.273 21.101 45.907 1.00 24.39 205 VAL A N 1
ATOM 1569 C CA . VAL A 1 207 ? 62.337 22.099 45.372 1.00 24.72 205 VAL A CA 1
ATOM 1570 C C . VAL A 1 207 ? 62.001 23.163 46.420 1.00 24.33 205 VAL A C 1
ATOM 1571 O O . VAL A 1 207 ? 61.957 24.363 46.099 1.00 24.04 205 VAL A O 1
ATOM 1575 N N . GLN A 1 208 ? 61.774 22.743 47.673 1.00 24.40 206 GLN A N 1
ATOM 1576 C CA . GLN A 1 208 ? 61.498 23.692 48.759 1.00 25.86 206 GLN A CA 1
ATOM 1577 C C . GLN A 1 208 ? 62.631 24.703 48.912 1.00 25.76 206 GLN A C 1
ATOM 1578 O O . GLN A 1 208 ? 62.387 25.898 48.978 1.00 25.56 206 GLN A O 1
ATOM 1584 N N . THR A 1 209 ? 63.863 24.209 48.948 1.00 26.31 207 THR A N 1
ATOM 1585 C CA . THR A 1 209 ? 65.035 25.075 49.036 1.00 26.49 207 THR A CA 1
ATOM 1586 C C . THR A 1 209 ? 65.144 26.042 47.855 1.00 26.36 207 THR A C 1
ATOM 1587 O O . THR A 1 209 ? 65.407 27.233 48.051 1.00 26.91 207 THR A O 1
ATOM 1591 N N . ALA A 1 210 ? 64.954 25.532 46.641 1.00 25.91 208 ALA A N 1
ATOM 1592 C CA . ALA A 1 210 ? 65.015 26.365 45.424 1.00 25.64 208 ALA A CA 1
ATOM 1593 C C . ALA A 1 210 ? 63.993 27.508 45.456 1.00 25.43 208 ALA A C 1
ATOM 1594 O O . ALA A 1 210 ? 64.322 28.661 45.130 1.00 23.95 208 ALA A O 1
ATOM 1596 N N . LEU A 1 211 ? 62.759 27.207 45.867 1.00 24.70 209 LEU A N 1
ATOM 1597 C CA . LEU A 1 211 ? 61.695 28.217 45.819 1.00 25.36 209 LEU A CA 1
ATOM 1598 C C . LEU A 1 211 ? 61.773 29.298 46.902 1.00 25.56 209 LEU A C 1
ATOM 1599 O O . LEU A 1 211 ? 61.040 30.290 46.833 1.00 24.78 209 LEU A O 1
ATOM 1604 N N . THR A 1 212 ? 62.632 29.098 47.902 1.00 26.81 210 THR A N 1
ATOM 1605 C CA . THR A 1 212 ? 62.861 30.107 48.928 1.00 28.47 210 THR A CA 1
ATOM 1606 C C . THR A 1 212 ? 64.000 31.077 48.530 1.00 29.14 210 THR A C 1
ATOM 1607 O O . THR A 1 212 ? 64.317 31.971 49.292 1.00 29.15 210 THR A O 1
ATOM 1611 N N . LYS A 1 213 ? 64.591 30.915 47.344 1.00 29.88 211 LYS A N 1
ATOM 1612 C CA . LYS A 1 213 ? 65.674 31.812 46.897 1.00 30.85 211 LYS A CA 1
ATOM 1613 C C . LYS A 1 213 ? 65.128 33.148 46.369 1.00 30.85 211 LYS A C 1
ATOM 1614 O O . LYS A 1 213 ? 63.982 33.218 45.908 1.00 29.64 211 LYS A O 1
ATOM 1620 N N . PRO A 1 214 ? 65.947 34.218 46.444 1.00 31.34 212 PRO A N 1
ATOM 1621 C CA . PRO A 1 214 ? 65.519 35.551 46.015 1.00 31.63 212 PRO A CA 1
ATOM 1622 C C . PRO A 1 214 ? 64.872 35.642 44.640 1.00 31.43 212 PRO A C 1
ATOM 1623 O O . PRO A 1 214 ? 63.997 36.477 44.454 1.00 31.21 212 PRO A O 1
ATOM 1635 N N . PHE A 1 216 ? 62.660 34.030 43.325 1.00 29.56 214 PHE A N 1
ATOM 1636 C CA . PHE A 1 216 ? 61.210 33.753 43.433 1.00 28.89 214 PHE A CA 1
ATOM 1637 C C . PHE A 1 216 ? 60.427 34.637 44.406 1.00 28.21 214 PHE A C 1
ATOM 1638 O O . PHE A 1 216 ? 59.218 34.466 44.578 1.00 27.91 214 PHE A O 1
ATOM 1646 N N . ALA A 1 217 ? 61.104 35.613 45.008 1.00 27.62 215 ALA A N 1
ATOM 1647 C CA . ALA A 1 217 ? 60.501 36.455 46.030 1.00 27.07 215 ALA A CA 1
ATOM 1648 C C . ALA A 1 217 ? 59.355 37.321 45.494 1.00 26.08 215 ALA A C 1
ATOM 1649 O O . ALA A 1 217 ? 59.389 37.787 44.355 1.00 26.28 215 ALA A O 1
ATOM 1651 N N . GLY A 1 218 ? 58.329 37.485 46.318 1.00 24.81 216 GLY A N 1
ATOM 1652 C CA . GLY A 1 218 ? 57.200 38.346 46.028 1.00 24.61 216 GLY A CA 1
ATOM 1653 C C . GLY A 1 218 ? 56.078 37.761 45.172 1.00 24.07 216 GLY A C 1
ATOM 1654 O O . GLY A 1 218 ? 55.139 38.476 44.828 1.00 24.30 216 GLY A O 1
ATOM 1655 N N . ILE A 1 219 ? 56.175 36.475 44.834 1.00 23.25 217 ILE A N 1
ATOM 1656 C CA . ILE A 1 219 ? 55.150 35.772 44.048 1.00 22.99 217 ILE A CA 1
ATOM 1657 C C . ILE A 1 219 ? 54.296 34.973 45.033 1.00 22.10 217 ILE A C 1
ATOM 1658 O O . ILE A 1 219 ? 54.806 34.070 45.722 1.00 21.78 217 ILE A O 1
ATOM 1663 N N . GLU A 1 220 ? 53.011 35.289 45.106 1.00 21.51 218 GLU A N 1
ATOM 1664 C CA . GLU A 1 220 ? 52.142 34.718 46.144 1.00 22.22 218 GLU A CA 1
ATOM 1665 C C . GLU A 1 220 ? 51.973 33.189 46.019 1.00 21.30 218 GLU A C 1
ATOM 1666 O O . GLU A 1 220 ? 52.039 32.483 47.035 1.00 21.27 218 GLU A O 1
ATOM 1672 N N . TRP A 1 221 ? 51.757 32.700 44.798 1.00 20.46 219 TRP A N 1
ATOM 1673 C CA . TRP A 1 221 ? 51.603 31.245 44.503 1.00 20.15 219 TRP A CA 1
ATOM 1674 C C . TRP A 1 221 ? 52.612 30.755 43.472 1.00 20.03 219 TRP A C 1
ATOM 1675 O O . TRP A 1 221 ? 52.792 31.371 42.414 1.00 18.81 219 TRP A O 1
ATOM 1686 N N . ILE A 1 222 ? 53.242 29.617 43.757 1.00 19.81 220 ILE A N 1
ATOM 1687 C CA . ILE A 1 222 ? 54.108 28.931 42.807 1.00 19.78 220 ILE A CA 1
ATOM 1688 C C . ILE A 1 222 ? 53.634 27.470 42.785 1.00 19.44 220 ILE A C 1
ATOM 1689 O O . ILE A 1 222 ? 53.527 26.838 43.838 1.00 19.04 220 ILE A O 1
ATOM 1694 N N . VAL A 1 223 ? 53.301 26.987 41.599 1.00 19.08 221 VAL A N 1
ATOM 1695 C CA . VAL A 1 223 ? 52.852 25.599 41.396 1.00 19.47 221 VAL A CA 1
ATOM 1696 C C . VAL A 1 223 ? 53.834 24.905 40.463 1.00 19.69 221 VAL A C 1
ATOM 1697 O O . VAL A 1 223 ? 53.982 25.278 39.289 1.00 19.01 221 VAL A O 1
ATOM 1701 N N . ILE A 1 224 ? 54.513 23.889 40.989 1.00 20.23 222 ILE A N 1
ATOM 1702 C CA . ILE A 1 224 ? 55.392 23.047 40.180 1.00 20.77 222 ILE A CA 1
ATOM 1703 C C . ILE A 1 224 ? 54.630 21.761 39.843 1.00 21.48 222 ILE A C 1
ATOM 1704 O O . ILE A 1 224 ? 54.440 20.901 40.705 1.00 19.62 222 ILE A O 1
ATOM 1709 N N . SER A 1 225 ? 54.150 21.665 38.605 1.00 22.07 223 SER A N 1
ATOM 1710 C CA . SER A 1 225 ? 53.403 20.486 38.169 1.00 22.96 223 SER A CA 1
ATOM 1711 C C . SER A 1 225 ? 54.386 19.362 37.810 1.00 23.15 223 SER A C 1
ATOM 1712 O O . SER A 1 225 ? 55.469 19.603 37.275 1.00 23.19 223 SER A O 1
ATOM 1715 N N . LEU A 1 226 ? 53.987 18.143 38.134 1.00 24.20 224 LEU A N 1
ATOM 1716 C CA . LEU A 1 226 ? 54.842 16.966 38.041 1.00 24.82 224 LEU A CA 1
ATOM 1717 C C . LEU A 1 226 ? 54.197 15.858 37.193 1.00 25.51 224 LEU A C 1
ATOM 1718 O O . LEU A 1 226 ? 54.396 14.671 37.472 1.00 25.55 224 LEU A O 1
ATOM 1723 N N . GLY A 1 227 ? 53.431 16.239 36.172 1.00 25.74 225 GLY A N 1
ATOM 1724 C CA . GLY A 1 227 ? 52.695 15.277 35.342 1.00 26.56 225 GLY A CA 1
ATOM 1725 C C . GLY A 1 227 ? 51.838 14.307 36.143 1.00 27.09 225 GLY A C 1
ATOM 1726 O O . GLY A 1 227 ? 51.073 14.709 37.035 1.00 26.63 225 GLY A O 1
ATOM 1727 N N . LYS A 1 228 ? 52.000 13.011 35.873 1.00 28.03 226 LYS A N 1
ATOM 1728 C CA . LYS A 1 228 ? 51.198 11.991 36.546 1.00 28.71 226 LYS A CA 1
ATOM 1729 C C . LYS A 1 228 ? 51.391 11.951 38.072 1.00 28.52 226 LYS A C 1
ATOM 1730 O O . LYS A 1 228 ? 50.529 11.427 38.775 1.00 28.43 226 LYS A O 1
ATOM 1736 N N . ASP A 1 229 ? 52.494 12.521 38.581 1.00 28.43 227 ASP A N 1
ATOM 1737 C CA . ASP A 1 229 ? 52.787 12.519 40.027 1.00 28.14 227 ASP A CA 1
ATOM 1738 C C . ASP A 1 229 ? 52.125 13.662 40.834 1.00 27.48 227 ASP A C 1
ATOM 1739 O O . ASP A 1 229 ? 52.300 13.739 42.057 1.00 28.06 227 ASP A O 1
ATOM 1744 N N . GLY A 1 230 ? 51.361 14.528 40.163 1.00 26.34 228 GLY A N 1
ATOM 1745 C CA . GLY A 1 230 ? 50.599 15.595 40.820 1.00 25.27 228 GLY A CA 1
ATOM 1746 C C . GLY A 1 230 ? 51.332 16.933 40.780 1.00 24.25 228 GLY A C 1
ATOM 1747 O O . GLY A 1 230 ? 51.670 17.421 39.694 1.00 23.60 228 GLY A O 1
ATOM 1748 N N . ALA A 1 231 ? 51.585 17.510 41.957 1.00 23.19 229 ALA A N 1
ATOM 1749 C CA . ALA A 1 231 ? 52.276 18.802 42.071 1.00 22.66 229 ALA A CA 1
ATOM 1750 C C . ALA A 1 231 ? 52.892 19.086 43.456 1.00 21.70 229 ALA A C 1
ATOM 1751 O O . ALA A 1 231 ? 52.535 18.469 44.476 1.00 21.02 229 ALA A O 1
ATOM 1753 N N . ILE A 1 232 ? 53.846 20.016 43.460 1.00 20.95 230 ILE A N 1
ATOM 1754 C CA . ILE A 1 232 ? 54.317 20.680 44.677 1.00 21.11 230 ILE A CA 1
ATOM 1755 C C . ILE A 1 232 ? 53.912 22.154 44.532 1.00 20.70 230 ILE A C 1
ATOM 1756 O O . ILE A 1 232 ? 53.982 22.703 43.427 1.00 21.43 230 ILE A O 1
ATOM 1761 N N . ALA A 1 233 ? 53.485 22.787 45.623 1.00 20.16 231 ALA A N 1
ATOM 1762 C CA . ALA A 1 233 ? 53.070 24.207 45.583 1.00 20.09 231 ALA A CA 1
ATOM 1763 C C . ALA A 1 233 ? 53.530 24.982 46.821 1.00 20.07 231 ALA A C 1
ATOM 1764 O O . ALA A 1 233 ? 53.811 24.399 47.868 1.00 19.49 231 ALA A O 1
ATOM 1766 N N . LYS A 1 234 ? 53.591 26.305 46.688 1.00 20.48 232 LYS A N 1
ATOM 1767 C CA . LYS A 1 234 ? 54.011 27.196 47.750 1.00 21.20 232 LYS A CA 1
ATOM 1768 C C . LYS A 1 234 ? 53.073 28.412 47.704 1.00 21.69 232 LYS A C 1
ATOM 1769 O O . LYS A 1 234 ? 52.909 29.019 46.636 1.00 20.57 232 LYS A O 1
ATOM 1775 N N . HIS A 1 235 ? 52.402 28.676 48.826 1.00 21.82 233 HIS A N 1
ATOM 1776 C CA . HIS A 1 235 ? 51.620 29.897 49.035 1.00 22.55 233 HIS A CA 1
ATOM 1777 C C . HIS A 1 235 ? 52.214 30.665 50.216 1.00 23.00 233 HIS A C 1
ATOM 1778 O O . HIS A 1 235 ? 52.072 30.264 51.392 1.00 21.78 233 HIS A O 1
ATOM 1785 N N . HIS A 1 236 ? 52.875 31.775 49.900 1.00 23.83 234 HIS A N 1
ATOM 1786 C CA . HIS A 1 236 ? 53.697 32.501 50.868 1.00 24.55 234 HIS A CA 1
ATOM 1787 C C . HIS A 1 236 ? 54.688 31.522 51.517 1.00 24.75 234 HIS A C 1
ATOM 1788 O O . HIS A 1 236 ? 55.519 30.947 50.800 1.00 25.04 234 HIS A O 1
ATOM 1795 N N . ASP A 1 237 ? 54.613 31.315 52.834 1.00 24.24 235 ASP A N 1
ATOM 1796 C CA . ASP A 1 237 ? 55.544 30.406 53.523 1.00 24.32 235 ASP A CA 1
ATOM 1797 C C . ASP A 1 237 ? 54.988 28.976 53.718 1.00 23.81 235 ASP A C 1
ATOM 1798 O O . ASP A 1 237 ? 55.668 28.134 54.326 1.00 24.19 235 ASP A O 1
ATOM 1803 N N . GLN A 1 238 ? 53.779 28.700 53.218 1.00 22.03 236 GLN A N 1
ATOM 1804 C CA . GLN A 1 238 ? 53.171 27.346 53.311 1.00 21.85 236 GLN A CA 1
ATOM 1805 C C . GLN A 1 238 ? 53.430 26.471 52.072 1.00 21.68 236 GLN A C 1
ATOM 1806 O O . GLN A 1 238 ? 52.996 26.805 50.952 1.00 21.47 236 GLN A O 1
ATOM 1812 N N . PHE A 1 239 ? 54.093 25.326 52.268 1.00 20.91 237 PHE A N 1
ATOM 1813 C CA . PHE A 1 239 ? 54.276 24.368 51.189 1.00 21.08 237 PHE A CA 1
ATOM 1814 C C . PHE A 1 239 ? 53.201 23.259 51.227 1.00 21.03 237 PHE A C 1
ATOM 1815 O O . PHE A 1 239 ? 52.691 22.907 52.299 1.00 19.91 237 PHE A O 1
ATOM 1823 N N . TYR A 1 240 ? 52.880 22.738 50.043 1.00 20.54 238 TYR A N 1
ATOM 1824 C CA . TYR A 1 240 ? 51.919 21.651 49.851 1.00 21.52 238 TYR A CA 1
ATOM 1825 C C . TYR A 1 240 ? 52.483 20.564 48.917 1.00 21.68 238 TYR A C 1
ATOM 1826 O O . TYR A 1 240 ? 53.162 20.874 47.935 1.00 21.31 238 TYR A O 1
ATOM 1835 N N . ARG A 1 241 ? 52.134 19.306 49.189 1.00 22.60 239 ARG A N 1
ATOM 1836 C CA . ARG A 1 241 ? 52.275 18.209 48.224 1.00 22.44 239 ARG A CA 1
ATOM 1837 C C . ARG A 1 241 ? 50.878 17.780 47.787 1.00 22.84 239 ARG A C 1
ATOM 1838 O O . ARG A 1 241 ? 50.025 17.484 48.636 1.00 22.61 239 ARG A O 1
ATOM 1846 N N . VAL A 1 242 ? 50.642 17.748 46.479 1.00 23.06 240 VAL A N 1
ATOM 1847 C CA . VAL A 1 242 ? 49.330 17.389 45.919 1.00 24.18 240 VAL A CA 1
ATOM 1848 C C . VAL A 1 242 ? 49.438 16.040 45.202 1.00 24.71 240 VAL A C 1
ATOM 1849 O O . VAL A 1 242 ? 50.178 15.910 44.221 1.00 24.77 240 VAL A O 1
ATOM 1853 N N . LYS A 1 243 ? 48.695 15.057 45.699 1.00 25.96 241 LYS A N 1
ATOM 1854 C CA . LYS A 1 243 ? 48.719 13.690 45.177 1.00 27.73 241 LYS A CA 1
ATOM 1855 C C . LYS A 1 243 ? 47.450 13.396 44.375 1.00 27.78 241 LYS A C 1
ATOM 1856 O O . LYS A 1 243 ? 46.344 13.699 44.830 1.00 27.11 241 LYS A O 1
ATOM 1862 N N . ILE A 1 244 ? 47.606 12.784 43.200 1.00 28.41 242 ILE A N 1
ATOM 1863 C CA . ILE A 1 244 ? 46.473 12.535 42.293 1.00 29.54 242 ILE A CA 1
ATOM 1864 C C . ILE A 1 244 ? 46.326 11.044 41.951 1.00 30.66 242 ILE A C 1
ATOM 1865 O O . ILE A 1 244 ? 47.309 10.304 41.993 1.00 30.64 242 ILE A O 1
ATOM 1870 N N . PRO A 1 245 ? 45.107 10.604 41.610 1.00 32.26 243 PRO A N 1
ATOM 1871 C CA . PRO A 1 245 ? 44.956 9.204 41.203 1.00 33.90 243 PRO A CA 1
ATOM 1872 C C . PRO A 1 245 ? 45.441 8.905 39.781 1.00 35.35 243 PRO A C 1
ATOM 1873 O O . PRO A 1 245 ? 45.666 9.823 38.971 1.00 35.06 243 PRO A O 1
ATOM 1877 N N . THR A 1 246 ? 45.588 7.611 39.491 1.00 37.14 244 THR A N 1
ATOM 1878 C CA . THR A 1 246 ? 46.000 7.146 38.173 1.00 38.18 244 THR A CA 1
ATOM 1879 C C . THR A 1 246 ? 44.862 7.300 37.177 1.00 39.09 244 THR A C 1
ATOM 1880 O O . THR A 1 246 ? 43.699 7.122 37.524 1.00 39.85 244 THR A O 1
ATOM 1884 N N . ILE A 1 247 ? 45.201 7.645 35.940 1.00 40.22 245 ILE A N 1
ATOM 1885 C CA . ILE A 1 247 ? 44.225 7.677 34.853 1.00 40.81 245 ILE A CA 1
ATOM 1886 C C . ILE A 1 247 ? 44.814 7.064 33.579 1.00 41.50 245 ILE A C 1
ATOM 1887 O O . ILE A 1 247 ? 46.040 6.933 33.444 1.00 41.35 245 ILE A O 1
ATOM 1892 N N . GLN A 1 248 ? 43.925 6.722 32.648 1.00 42.27 246 GLN A N 1
ATOM 1893 C CA . GLN A 1 248 ? 44.311 6.306 31.301 1.00 42.81 246 GLN A CA 1
ATOM 1894 C C . GLN A 1 248 ? 44.408 7.546 30.406 1.00 43.00 246 GLN A C 1
ATOM 1895 O O . GLN A 1 248 ? 43.391 8.097 29.977 1.00 43.28 246 GLN A O 1
ATOM 1901 N N . ALA A 1 249 ? 45.631 7.989 30.134 1.00 43.04 247 ALA A N 1
ATOM 1902 C CA . ALA A 1 249 ? 45.849 9.193 29.336 1.00 42.97 247 ALA A CA 1
ATOM 1903 C C . ALA A 1 249 ? 45.760 8.863 27.853 1.00 43.17 247 ALA A C 1
ATOM 1904 O O . ALA A 1 249 ? 46.416 7.930 27.387 1.00 44.09 247 ALA A O 1
ATOM 1906 N N . LYS A 1 250 ? 44.945 9.606 27.111 1.00 42.52 248 LYS A N 1
ATOM 1907 C CA . LYS A 1 250 ? 44.922 9.466 25.657 1.00 42.17 248 LYS A CA 1
ATOM 1908 C C . LYS A 1 250 ? 45.988 10.382 25.066 1.00 41.51 248 LYS A C 1
ATOM 1909 O O . LYS A 1 250 ? 46.906 9.917 24.398 1.00 41.72 248 LYS A O 1
ATOM 1915 N N . ASN A 1 251 ? 45.870 11.682 25.336 1.00 40.32 249 ASN A N 1
ATOM 1916 C CA . ASN A 1 251 ? 46.845 12.673 24.864 1.00 39.60 249 ASN A CA 1
ATOM 1917 C C . ASN A 1 251 ? 47.087 13.732 25.944 1.00 38.47 249 ASN A C 1
ATOM 1918 O O . ASN A 1 251 ? 46.220 14.565 26.177 1.00 38.02 249 ASN A O 1
ATOM 1923 N N . PRO A 1 252 ? 48.255 13.689 26.613 1.00 37.72 250 PRO A N 1
ATOM 1924 C CA . PRO A 1 252 ? 48.556 14.674 27.664 1.00 37.02 250 PRO A CA 1
ATOM 1925 C C . PRO A 1 252 ? 49.081 16.023 27.164 1.00 35.81 250 PRO A C 1
ATOM 1926 O O . PRO A 1 252 ? 49.411 16.881 27.991 1.00 36.07 250 PRO A O 1
ATOM 1930 N N . VAL A 1 253 ? 49.169 16.221 25.850 1.00 34.51 251 VAL A N 1
ATOM 1931 C CA . VAL A 1 253 ? 49.627 17.501 25.309 1.00 33.52 251 VAL A CA 1
ATOM 1932 C C . VAL A 1 253 ? 48.639 18.598 25.707 1.00 32.32 251 VAL A C 1
ATOM 1933 O O . VAL A 1 253 ? 47.420 18.423 25.586 1.00 32.31 251 VAL A O 1
ATOM 1937 N N . GLY A 1 254 ? 49.168 19.708 26.220 1.00 30.88 252 GLY A N 1
ATOM 1938 C CA . GLY A 1 254 ? 48.337 20.815 26.678 1.00 29.72 252 GLY A CA 1
ATOM 1939 C C . GLY A 1 254 ? 47.760 20.697 28.083 1.00 28.32 252 GLY A C 1
ATOM 1940 O O . GLY A 1 254 ? 46.971 21.546 28.494 1.00 28.70 252 GLY A O 1
ATOM 1941 N N . SER A 1 255 ? 48.154 19.668 28.830 1.00 27.32 253 SER A N 1
ATOM 1942 C CA . SER A 1 255 ? 47.655 19.474 30.196 1.00 26.55 253 SER A CA 1
ATOM 1943 C C . SER A 1 255 ? 48.132 20.592 31.138 1.00 25.38 253 SER A C 1
ATOM 1944 O O . SER A 1 255 ? 47.432 20.946 32.075 1.00 25.00 253 SER A O 1
ATOM 1947 N N . GLY A 1 256 ? 49.310 21.148 30.863 1.00 24.91 254 GLY A N 1
ATOM 1948 C CA . GLY A 1 256 ? 49.824 22.309 31.612 1.00 24.27 254 GLY A CA 1
ATOM 1949 C C . GLY A 1 256 ? 48.934 23.532 31.430 1.00 23.88 254 GLY A C 1
ATOM 1950 O O . GLY A 1 256 ? 48.615 24.242 32.395 1.00 23.29 254 GLY A O 1
ATOM 1951 N N . ASP A 1 257 ? 48.535 23.776 30.188 1.00 22.84 255 ASP A N 1
ATOM 1952 C CA . ASP A 1 257 ? 47.574 24.835 29.872 1.00 22.71 255 ASP A CA 1
ATOM 1953 C C . ASP A 1 257 ? 46.215 24.611 30.563 1.00 22.01 255 ASP A C 1
ATOM 1954 O O . ASP A 1 257 ? 45.600 25.546 31.083 1.00 21.21 255 ASP A O 1
ATOM 1959 N N . ALA A 1 258 ? 45.731 23.366 30.551 1.00 21.44 256 ALA A N 1
ATOM 1960 C CA . ALA A 1 258 ? 44.485 23.023 31.233 1.00 20.58 256 ALA A CA 1
ATOM 1961 C C . ALA A 1 258 ? 44.599 23.250 32.757 1.00 19.60 256 ALA A C 1
ATOM 1962 O O . ALA A 1 258 ? 43.639 23.665 33.389 1.00 19.11 256 ALA A O 1
ATOM 1964 N N . THR A 1 259 ? 45.776 23.019 33.335 1.00 20.15 257 THR A N 1
ATOM 1965 C CA . THR A 1 259 ? 46.009 23.312 34.755 1.00 20.38 257 THR A CA 1
ATOM 1966 C C . THR A 1 259 ? 45.910 24.823 35.032 1.00 20.12 257 THR A C 1
ATOM 1967 O O . THR A 1 259 ? 45.306 25.237 36.017 1.00 19.69 257 THR A O 1
ATOM 1971 N N . ILE A 1 260 ? 46.473 25.637 34.139 1.00 20.69 258 ILE A N 1
ATOM 1972 C CA . ILE A 1 260 ? 46.356 27.107 34.261 1.00 20.56 258 ILE A CA 1
ATOM 1973 C C . ILE A 1 260 ? 44.879 27.541 34.202 1.00 20.17 258 ILE A C 1
ATOM 1974 O O . ILE A 1 260 ? 44.429 28.363 35.016 1.00 20.56 258 ILE A O 1
ATOM 1979 N N . ALA A 1 261 ? 44.118 26.960 33.274 1.00 20.34 259 ALA A N 1
ATOM 1980 C CA . ALA A 1 261 ? 42.656 27.192 33.185 1.00 19.85 259 ALA A CA 1
ATOM 1981 C C . ALA A 1 261 ? 41.910 26.855 34.489 1.00 19.72 259 ALA A C 1
ATOM 1982 O O . ALA A 1 261 ? 41.071 27.628 34.959 1.00 18.82 259 ALA A O 1
ATOM 1984 N N . GLY A 1 262 ? 42.224 25.705 35.086 1.00 19.68 260 GLY A N 1
ATOM 1985 C CA . GLY A 1 262 ? 41.587 25.288 36.335 1.00 19.71 260 GLY A CA 1
ATOM 1986 C C . GLY A 1 262 ? 41.923 26.234 37.487 1.00 19.34 260 GLY A C 1
ATOM 1987 O O . GLY A 1 262 ? 41.054 26.598 38.281 1.00 19.17 260 GLY A O 1
ATOM 1988 N N . LEU A 1 263 ? 43.181 26.656 37.546 1.00 19.50 261 LEU A N 1
ATOM 1989 C CA . LEU A 1 263 ? 43.638 27.556 38.599 1.00 19.66 261 LEU A CA 1
ATOM 1990 C C . LEU A 1 263 ? 42.927 28.926 38.472 1.00 19.53 261 LEU A C 1
ATOM 1991 O O . LEU A 1 263 ? 42.470 29.488 39.463 1.00 19.22 261 LEU A O 1
ATOM 1996 N N . ALA A 1 264 ? 42.808 29.418 37.241 1.00 20.26 262 ALA A N 1
ATOM 1997 C CA . ALA A 1 264 ? 42.131 30.694 36.947 1.00 21.32 262 ALA A CA 1
ATOM 1998 C C . ALA A 1 264 ? 40.642 30.625 37.337 1.00 21.98 262 ALA A C 1
ATOM 1999 O O . ALA A 1 264 ? 40.120 31.533 37.965 1.00 22.19 262 ALA A O 1
ATOM 2001 N N . TYR A 1 265 ? 39.987 29.519 36.974 1.00 23.49 263 TYR A N 1
ATOM 2002 C CA . TYR A 1 265 ? 38.583 29.253 37.332 1.00 23.89 263 TYR A CA 1
ATOM 2003 C C . TYR A 1 265 ? 38.367 29.249 38.853 1.00 24.24 263 TYR A C 1
ATOM 2004 O O . TYR A 1 265 ? 37.445 29.907 39.359 1.00 24.34 263 TYR A O 1
ATOM 2013 N N . GLY A 1 266 ? 39.212 28.504 39.569 1.00 24.65 264 GLY A N 1
ATOM 2014 C CA . GLY A 1 266 ? 39.221 28.478 41.037 1.00 25.15 264 GLY A CA 1
ATOM 2015 C C . GLY A 1 266 ? 39.441 29.833 41.708 1.00 25.56 264 GLY A C 1
ATOM 2016 O O . GLY A 1 266 ? 38.733 30.184 42.659 1.00 25.74 264 GLY A O 1
ATOM 2017 N N . LEU A 1 267 ? 40.413 30.599 41.218 1.00 25.93 265 LEU A N 1
ATOM 2018 C CA . LEU A 1 267 ? 40.664 31.955 41.732 1.00 26.76 265 LEU A CA 1
ATOM 2019 C C . LEU A 1 267 ? 39.471 32.902 41.514 1.00 27.31 265 LEU A C 1
ATOM 2020 O O . LEU A 1 267 ? 39.177 33.741 42.378 1.00 27.00 265 LEU A O 1
ATOM 2025 N N . ALA A 1 268 ? 38.784 32.749 40.377 1.00 28.30 266 ALA A N 1
ATOM 2026 C CA . ALA A 1 268 ? 37.642 33.598 40.019 1.00 29.04 266 ALA A CA 1
ATOM 2027 C C . ALA A 1 268 ? 36.449 33.365 40.931 1.00 30.87 266 ALA A C 1
ATOM 2028 O O . ALA A 1 268 ? 35.620 34.258 41.111 1.00 32.30 266 ALA A O 1
ATOM 2030 N N . LYS A 1 269 ? 36.354 32.173 41.506 1.00 31.78 267 LYS A N 1
ATOM 2031 C CA . LYS A 1 269 ? 35.309 31.880 42.477 1.00 32.76 267 LYS A CA 1
ATOM 2032 C C . LYS A 1 269 ? 35.804 31.921 43.935 1.00 32.36 267 LYS A C 1
ATOM 2033 O O . LYS A 1 269 ? 35.097 31.470 44.838 1.00 32.79 267 LYS A O 1
ATOM 2039 N N . ASP A 1 270 ? 37.000 32.478 44.142 1.00 31.80 268 ASP A N 1
ATOM 2040 C CA . ASP A 1 270 ? 37.606 32.678 45.467 1.00 31.87 268 ASP A CA 1
ATOM 2041 C C . ASP A 1 270 ? 37.755 31.386 46.283 1.00 31.17 268 ASP A C 1
ATOM 2042 O O . ASP A 1 270 ? 37.478 31.356 47.492 1.00 30.97 268 ASP A O 1
ATOM 2047 N N . ALA A 1 271 ? 38.210 30.323 45.624 1.00 30.02 269 ALA A N 1
ATOM 2048 C CA . ALA A 1 271 ? 38.409 29.038 46.290 1.00 29.38 269 ALA A CA 1
ATOM 2049 C C . ALA A 1 271 ? 39.510 29.141 47.353 1.00 28.78 269 ALA A C 1
ATOM 2050 O O . ALA A 1 271 ? 40.497 29.839 47.145 1.00 27.82 269 ALA A O 1
ATOM 2052 N N . PRO A 1 272 ? 39.351 28.437 48.490 1.00 28.20 270 PRO A N 1
ATOM 2053 C CA . PRO A 1 272 ? 40.461 28.311 49.441 1.00 27.99 270 PRO A CA 1
ATOM 2054 C C . PRO A 1 272 ? 41.593 27.465 48.860 1.00 27.15 270 PRO A C 1
ATOM 2055 O O . PRO A 1 272 ? 41.380 26.762 47.875 1.00 26.74 270 PRO A O 1
ATOM 2059 N N . ALA A 1 273 ? 42.764 27.517 49.494 1.00 26.66 271 ALA A N 1
ATOM 2060 C CA . ALA A 1 273 ? 43.985 26.899 48.966 1.00 25.98 271 ALA A CA 1
ATOM 2061 C C . ALA A 1 273 ? 43.790 25.474 48.449 1.00 25.46 271 ALA A C 1
ATOM 2062 O O . ALA A 1 273 ? 44.166 25.172 47.318 1.00 24.80 271 ALA A O 1
ATOM 2064 N N . ALA A 1 274 ? 43.225 24.593 49.272 1.00 24.82 272 ALA A N 1
ATOM 2065 C CA . ALA A 1 274 ? 43.122 23.166 48.893 1.00 24.86 272 ALA A CA 1
ATOM 2066 C C . ALA A 1 274 ? 42.229 22.957 47.670 1.00 24.48 272 ALA A C 1
ATOM 2067 O O . ALA A 1 274 ? 42.582 22.208 46.766 1.00 24.17 272 ALA A O 1
ATOM 2069 N N . GLU A 1 275 ? 41.080 23.632 47.643 1.00 24.42 273 GLU A N 1
ATOM 2070 C CA . GLU A 1 275 ? 40.159 23.510 46.513 1.00 24.26 273 GLU A CA 1
ATOM 2071 C C . GLU A 1 275 ? 40.736 24.124 45.224 1.00 22.93 273 GLU A C 1
ATOM 2072 O O . GLU A 1 275 ? 40.524 23.599 44.126 1.00 21.35 273 GLU A O 1
ATOM 2078 N N . LEU A 1 276 ? 41.472 25.228 45.369 1.00 22.08 274 LEU A N 1
ATOM 2079 C CA . LEU A 1 276 ? 42.179 25.858 44.247 1.00 22.38 274 LEU A CA 1
ATOM 2080 C C . LEU A 1 276 ? 43.125 24.878 43.543 1.00 21.77 274 LEU A C 1
ATOM 2081 O O . LEU A 1 276 ? 43.076 24.717 42.325 1.00 21.26 274 LEU A O 1
ATOM 2086 N N . LEU A 1 277 ? 43.974 24.226 44.327 1.00 21.75 275 LEU A N 1
ATOM 2087 C CA . LEU A 1 277 ? 44.908 23.240 43.807 1.00 21.80 275 LEU A CA 1
ATOM 2088 C C . LEU A 1 277 ? 44.165 22.060 43.151 1.00 21.79 275 LEU A C 1
ATOM 2089 O O . LEU A 1 277 ? 44.610 21.543 42.137 1.00 21.14 275 LEU A O 1
ATOM 2094 N N . LYS A 1 278 ? 43.011 21.681 43.694 1.00 21.95 276 LYS A N 1
ATOM 2095 C CA . LYS A 1 278 ? 42.255 20.550 43.134 1.00 22.70 276 LYS A CA 1
ATOM 2096 C C . LYS A 1 278 ? 41.665 20.892 41.761 1.00 22.47 276 LYS A C 1
ATOM 2097 O O . LYS A 1 278 ? 41.709 20.064 40.867 1.00 23.52 276 LYS A O 1
ATOM 2103 N N . TRP A 1 279 ? 41.148 22.110 41.596 1.00 22.75 277 TRP A N 1
ATOM 2104 C CA . TRP A 1 279 ? 40.634 22.585 40.301 1.00 22.66 277 TRP A CA 1
ATOM 2105 C C . TRP A 1 279 ? 41.731 22.552 39.227 1.00 22.02 277 TRP A C 1
ATOM 2106 O O . TRP A 1 279 ? 41.494 22.127 38.099 1.00 21.08 277 TRP A O 1
ATOM 2117 N N . GLY A 1 280 ? 42.938 22.996 39.578 1.00 21.36 278 GLY A N 1
ATOM 2118 C CA . GLY A 1 280 ? 44.085 22.900 38.660 1.00 21.64 278 GLY A CA 1
ATOM 2119 C C . GLY A 1 280 ? 44.403 21.470 38.226 1.00 21.68 278 GLY A C 1
ATOM 2120 O O . GLY A 1 280 ? 44.543 21.177 37.018 1.00 21.65 278 GLY A O 1
ATOM 2129 N N . ALA A 1 282 ? 42.458 18.706 38.547 1.00 23.00 280 ALA A N 1
ATOM 2130 C CA . ALA A 1 282 ? 41.298 18.047 37.905 1.00 23.24 280 ALA A CA 1
ATOM 2131 C C . ALA A 1 282 ? 41.207 18.385 36.409 1.00 23.58 280 ALA A C 1
ATOM 2132 O O . ALA A 1 282 ? 40.908 17.519 35.586 1.00 23.90 280 ALA A O 1
ATOM 2134 N N . ALA A 1 283 ? 41.493 19.642 36.065 1.00 23.55 281 ALA A N 1
ATOM 2135 C CA . ALA A 1 283 ? 41.475 20.112 34.683 1.00 23.49 281 ALA A CA 1
ATOM 2136 C C . ALA A 1 283 ? 42.602 19.532 33.837 1.00 23.42 281 ALA A C 1
ATOM 2137 O O . ALA A 1 283 ? 42.369 19.152 32.688 1.00 22.98 281 ALA A O 1
ATOM 2139 N N . GLY A 1 284 ? 43.825 19.502 34.373 1.00 23.61 282 GLY A N 1
ATOM 2140 C CA . GLY A 1 284 ? 44.953 18.889 33.678 1.00 24.42 282 GLY A CA 1
ATOM 2141 C C . GLY A 1 284 ? 44.712 17.409 33.408 1.00 24.60 282 GLY A C 1
ATOM 2142 O O . GLY A 1 284 ? 44.988 16.914 32.307 1.00 24.29 282 GLY A O 1
ATOM 2151 N N . ALA A 1 286 ? 41.722 15.747 33.266 1.00 28.30 284 ALA A N 1
ATOM 2152 C CA . ALA A 1 286 ? 40.663 15.633 32.246 1.00 28.71 284 ALA A CA 1
ATOM 2153 C C . ALA A 1 286 ? 41.155 15.905 30.810 1.00 29.37 284 ALA A C 1
ATOM 2154 O O . ALA A 1 286 ? 40.725 15.235 29.864 1.00 29.58 284 ALA A O 1
ATOM 2156 N N . ASN A 1 287 ? 42.055 16.875 30.646 1.00 29.56 285 ASN A N 1
ATOM 2157 C CA . ASN A 1 287 ? 42.687 17.150 29.347 1.00 30.17 285 ASN A CA 1
ATOM 2158 C C . ASN A 1 287 ? 43.485 15.939 28.834 1.00 30.91 285 ASN A C 1
ATOM 2159 O O . ASN A 1 287 ? 43.391 15.546 27.659 1.00 30.97 285 ASN A O 1
ATOM 2164 N N . ALA A 1 288 ? 44.266 15.363 29.738 1.00 31.74 286 ALA A N 1
ATOM 2165 C CA . ALA A 1 288 ? 45.096 14.202 29.451 1.00 32.93 286 ALA A CA 1
ATOM 2166 C C . ALA A 1 288 ? 44.261 12.988 29.008 1.00 33.99 286 ALA A C 1
ATOM 2167 O O . ALA A 1 288 ? 44.741 12.151 28.228 1.00 34.27 286 ALA A O 1
ATOM 2169 N N . GLN A 1 289 ? 43.023 12.912 29.495 1.00 34.93 287 GLN A N 1
ATOM 2170 C CA . GLN A 1 289 ? 42.083 11.842 29.120 1.00 36.50 287 GLN A CA 1
ATOM 2171 C C . GLN A 1 289 ? 41.490 11.983 27.716 1.00 37.61 287 GLN A C 1
ATOM 2172 O O . GLN A 1 289 ? 41.035 10.992 27.145 1.00 38.26 287 GLN A O 1
ATOM 2178 N N . GLU A 1 290 ? 41.504 13.198 27.169 1.00 38.77 288 GLU A N 1
ATOM 2179 C CA . GLU A 1 290 ? 40.908 13.504 25.862 1.00 40.09 288 GLU A CA 1
ATOM 2180 C C . GLU A 1 290 ? 41.920 13.400 24.731 1.00 41.28 288 GLU A C 1
ATOM 2181 O O . GLU A 1 290 ? 43.083 13.748 24.899 1.00 40.88 288 GLU A O 1
ATOM 2187 N N . ARG A 1 291 ? 41.464 12.943 23.566 1.00 43.27 289 ARG A N 1
ATOM 2188 C CA . ARG A 1 291 ? 42.328 12.808 22.389 1.00 44.35 289 ARG A CA 1
ATOM 2189 C C . ARG A 1 291 ? 42.747 14.164 21.805 1.00 45.32 289 ARG A C 1
ATOM 2190 O O . ARG A 1 291 ? 43.879 14.330 21.350 1.00 45.21 289 ARG A O 1
ATOM 2206 N N . THR A 1 293 ? 43.416 18.332 21.958 1.00 46.11 291 THR A N 1
ATOM 2207 C CA . THR A 1 293 ? 44.050 19.194 22.970 1.00 45.08 291 THR A CA 1
ATOM 2208 C C . THR A 1 293 ? 43.257 20.488 23.213 1.00 44.11 291 THR A C 1
ATOM 2209 O O . THR A 1 293 ? 42.557 20.980 22.327 1.00 43.28 291 THR A O 1
ATOM 2213 N N . GLY A 1 294 ? 43.354 21.006 24.439 1.00 43.16 292 GLY A N 1
ATOM 2214 C CA . GLY A 1 294 ? 42.592 22.191 24.859 1.00 42.57 292 GLY A CA 1
ATOM 2215 C C . GLY A 1 294 ? 41.108 21.927 25.028 1.00 41.84 292 GLY A C 1
ATOM 2216 O O . GLY A 1 294 ? 40.278 22.756 24.648 1.00 41.66 292 GLY A O 1
ATOM 2217 N N . HIS A 1 295 ? 40.783 20.775 25.618 1.00 41.12 293 HIS A N 1
ATOM 2218 C CA . HIS A 1 295 ? 39.400 20.337 25.807 1.00 40.50 293 HIS A CA 1
ATOM 2219 C C . HIS A 1 295 ? 39.283 19.405 27.017 1.00 39.73 293 HIS A C 1
ATOM 2220 O O . HIS A 1 295 ? 40.139 18.548 27.240 1.00 39.50 293 HIS A O 1
ATOM 2227 N N . VAL A 1 296 ? 38.217 19.579 27.791 1.00 39.12 294 VAL A N 1
ATOM 2228 C CA . VAL A 1 296 ? 37.953 18.737 28.953 1.00 38.89 294 VAL A CA 1
ATOM 2229 C C . VAL A 1 296 ? 36.474 18.375 28.997 1.00 38.91 294 VAL A C 1
ATOM 2230 O O . VAL A 1 296 ? 35.632 19.163 28.565 1.00 38.70 294 VAL A O 1
ATOM 2234 N N . ASP A 1 297 ? 36.178 17.179 29.507 1.00 38.97 295 ASP A N 1
ATOM 2235 C CA . ASP A 1 297 ? 34.811 16.779 29.826 1.00 38.96 295 ASP A CA 1
ATOM 2236 C C . ASP A 1 297 ? 34.544 17.178 31.267 1.00 38.67 295 ASP A C 1
ATOM 2237 O O . ASP A 1 297 ? 35.178 16.665 32.177 1.00 38.37 295 ASP A O 1
ATOM 2242 N N . VAL A 1 298 ? 33.591 18.079 31.467 1.00 38.70 296 VAL A N 1
ATOM 2243 C CA . VAL A 1 298 ? 33.322 18.649 32.783 1.00 39.25 296 VAL A CA 1
ATOM 2244 C C . VAL A 1 298 ? 32.925 17.598 33.827 1.00 39.37 296 VAL A C 1
ATOM 2245 O O . VAL A 1 298 ? 33.122 17.809 35.024 1.00 39.50 296 VAL A O 1
ATOM 2249 N N . GLU A 1 299 ? 32.389 16.462 33.375 1.00 39.46 297 GLU A N 1
ATOM 2250 C CA . GLU A 1 299 ? 32.012 15.370 34.274 1.00 39.27 297 GLU A CA 1
ATOM 2251 C C . GLU A 1 299 ? 33.228 14.603 34.798 1.00 38.71 297 GLU A C 1
ATOM 2252 O O . GLU A 1 299 ? 33.231 14.160 35.948 1.00 38.72 297 GLU A O 1
ATOM 2258 N N . ASN A 1 300 ? 34.253 14.440 33.966 1.00 37.97 298 ASN A N 1
ATOM 2259 C CA . ASN A 1 300 ? 35.535 13.911 34.431 1.00 37.50 298 ASN A CA 1
ATOM 2260 C C . ASN A 1 300 ? 36.130 14.837 35.508 1.00 36.94 298 ASN A C 1
ATOM 2261 O O . ASN A 1 300 ? 36.573 14.371 36.555 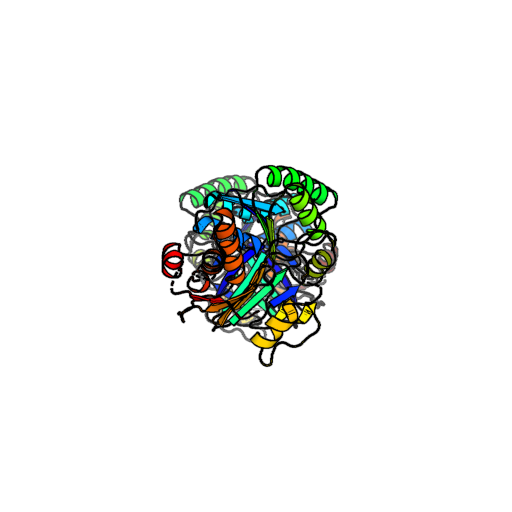1.00 35.89 298 ASN A O 1
ATOM 2266 N N . VAL A 1 301 ? 36.110 16.145 35.245 1.00 36.35 299 VAL A N 1
ATOM 2267 C CA . VAL A 1 301 ? 36.670 17.138 36.174 1.00 36.24 299 VAL A CA 1
ATOM 2268 C C . VAL A 1 301 ? 36.032 17.037 37.562 1.00 36.33 299 VAL A C 1
ATOM 2269 O O . VAL A 1 301 ? 36.738 16.897 38.558 1.00 35.86 299 VAL A O 1
ATOM 2273 N N . LYS A 1 302 ? 34.702 17.078 37.620 1.00 36.41 300 LYS A N 1
ATOM 2274 C CA . LYS A 1 302 ? 33.986 16.960 38.895 1.00 37.25 300 LYS A CA 1
ATOM 2275 C C . LYS A 1 302 ? 34.257 15.637 39.630 1.00 36.84 300 LYS A C 1
ATOM 2276 O O . LYS A 1 302 ? 34.343 15.622 40.854 1.00 37.32 300 LYS A O 1
ATOM 2282 N N . LYS A 1 303 ? 34.415 14.543 38.891 1.00 37.03 301 LYS A N 1
ATOM 2283 C CA . LYS A 1 303 ? 34.829 13.256 39.470 1.00 37.11 301 LYS A CA 1
ATOM 2284 C C . LYS A 1 303 ? 36.193 13.350 40.157 1.00 36.63 301 LYS A C 1
ATOM 2285 O O . LYS A 1 303 ? 36.363 12.869 41.282 1.00 36.54 301 LYS A O 1
ATOM 2291 N N . HIS A 1 304 ? 37.161 13.970 39.480 1.00 35.85 302 HIS A N 1
ATOM 2292 C CA . HIS A 1 304 ? 38.541 13.994 39.975 1.00 35.68 302 HIS A CA 1
ATOM 2293 C C . HIS A 1 304 ? 38.676 14.802 41.270 1.00 35.21 302 HIS A C 1
ATOM 2294 O O . HIS A 1 304 ? 39.469 14.438 42.141 1.00 34.24 302 HIS A O 1
ATOM 2301 N N . LEU A 1 305 ? 37.901 15.885 41.386 1.00 35.47 303 LEU A N 1
ATOM 2302 C CA . LEU A 1 305 ? 37.902 16.748 42.582 1.00 36.58 303 LEU A CA 1
ATOM 2303 C C . LEU A 1 305 ? 37.742 15.980 43.902 1.00 37.39 303 LEU A C 1
ATOM 2304 O O . LEU A 1 305 ? 38.324 16.352 44.924 1.00 36.80 303 LEU A O 1
ATOM 2317 N N . ASN A 1 307 ? 38.770 12.970 44.562 1.00 36.52 305 ASN A N 1
ATOM 2318 C CA . ASN A 1 307 ? 39.841 11.987 44.795 1.00 35.54 305 ASN A CA 1
ATOM 2319 C C . ASN A 1 307 ? 41.274 12.531 44.869 1.00 33.70 305 ASN A C 1
ATOM 2320 O O . ASN A 1 307 ? 42.226 11.761 44.833 1.00 33.51 305 ASN A O 1
ATOM 2325 N N . ILE A 1 308 ? 41.433 13.841 44.989 1.00 31.75 306 ILE A N 1
ATOM 2326 C CA . ILE A 1 308 ? 42.775 14.445 45.055 1.00 30.57 306 ILE A CA 1
ATOM 2327 C C . ILE A 1 308 ? 43.084 14.760 46.517 1.00 29.44 306 ILE A C 1
ATOM 2328 O O . ILE A 1 308 ? 42.220 15.280 47.216 1.00 28.95 306 ILE A O 1
ATOM 2333 N N . GLN A 1 309 ? 44.297 14.446 46.987 1.00 28.34 307 GLN A N 1
ATOM 2334 C CA . GLN A 1 309 ? 44.698 14.775 48.365 1.00 27.45 307 GLN A CA 1
ATOM 2335 C C . GLN A 1 309 ? 45.694 15.937 48.411 1.00 26.04 307 GLN A C 1
ATOM 2336 O O . GLN A 1 309 ? 46.782 15.859 47.830 1.00 25.55 307 GLN A O 1
ATOM 2342 N N . VAL A 1 310 ? 45.319 17.000 49.114 1.00 25.00 308 VAL A N 1
ATOM 2343 C CA . VAL A 1 310 ? 46.225 18.117 49.397 1.00 24.32 308 VAL A CA 1
ATOM 2344 C C . VAL A 1 310 ? 46.861 17.961 50.795 1.00 23.90 308 VAL A C 1
ATOM 2345 O O . VAL A 1 310 ? 46.156 17.928 51.808 1.00 23.39 308 VAL A O 1
ATOM 2349 N N . VAL A 1 311 ? 48.193 17.872 50.831 1.00 22.94 309 VAL A N 1
ATOM 2350 C CA . VAL A 1 311 ? 48.960 17.691 52.074 1.00 23.11 309 VAL A CA 1
ATOM 2351 C C . VAL A 1 311 ? 49.797 18.927 52.416 1.00 23.24 309 VAL A C 1
ATOM 2352 O O . VAL A 1 311 ? 50.717 19.275 51.664 1.00 22.35 309 VAL A O 1
ATOM 2356 N N . GLU A 1 312 ? 49.484 19.567 53.544 1.00 22.75 310 GLU A N 1
ATOM 2357 C CA . GLU A 1 312 ? 50.322 20.643 54.096 1.00 23.84 310 GLU A CA 1
ATOM 2358 C C . GLU A 1 312 ? 51.638 20.075 54.651 1.00 24.41 310 GLU A C 1
ATOM 2359 O O . GLU A 1 312 ? 51.615 19.085 55.395 1.00 24.11 310 GLU A O 1
ATOM 2365 N N . ILE A 1 313 ? 52.762 20.710 54.299 1.00 24.78 311 ILE A N 1
ATOM 2366 C CA . ILE A 1 313 ? 54.117 20.334 54.777 1.00 25.43 311 ILE A CA 1
ATOM 2367 C C . ILE A 1 313 ? 54.538 21.085 56.050 1.00 25.93 311 ILE A C 1
ATOM 2368 O O . ILE A 1 313 ? 54.326 22.294 56.157 1.00 25.38 311 ILE A O 1
ATOM 2373 N N . ALA A 1 314 ? 55.155 20.378 57.003 1.00 26.73 312 ALA A N 1
ATOM 2374 C CA . ALA A 1 314 ? 55.666 20.994 58.253 1.00 28.30 312 ALA A CA 1
ATOM 2375 C C . ALA A 1 314 ? 56.913 21.856 58.035 1.00 29.34 312 ALA A C 1
ATOM 2376 O O . ALA A 1 314 ? 57.709 21.600 57.128 1.00 28.12 312 ALA A O 1
ATOM 2378 N N . LYS A 1 315 ? 57.065 22.874 58.883 1.00 31.64 313 LYS A N 1
ATOM 2379 C CA . LYS A 1 315 ? 58.227 23.784 58.836 1.00 33.39 313 LYS A CA 1
ATOM 2380 C C . LYS A 1 315 ? 59.431 23.172 59.563 1.00 34.96 313 LYS A C 1
ATOM 2381 O O . LYS A 1 315 ? 59.273 22.276 60.408 1.00 34.86 313 LYS A O 1
ATOM 2387 N N . GLU A 1 316 ? 60.625 23.687 59.253 1.00 36.88 314 GLU A N 1
ATOM 2388 C CA . GLU A 1 316 ? 61.883 23.195 59.841 1.00 38.59 314 GLU A CA 1
ATOM 2389 C C . GLU A 1 316 ? 61.824 23.169 61.381 1.00 39.32 314 GLU A C 1
ATOM 2390 O O . GLU A 1 316 ? 62.339 22.246 62.005 1.00 39.16 314 GLU A O 1
ATOM 2396 N N . GLY A 1 317 ? 61.192 24.186 61.976 1.00 40.61 315 GLY A N 1
ATOM 2397 C CA . GLY A 1 317 ? 61.128 24.338 63.441 1.00 41.54 315 GLY A CA 1
ATOM 2398 C C . GLY A 1 317 ? 60.029 23.569 64.173 1.00 42.69 315 GLY A C 1
ATOM 2399 O O . GLY A 1 317 ? 59.848 23.741 65.389 1.00 42.74 3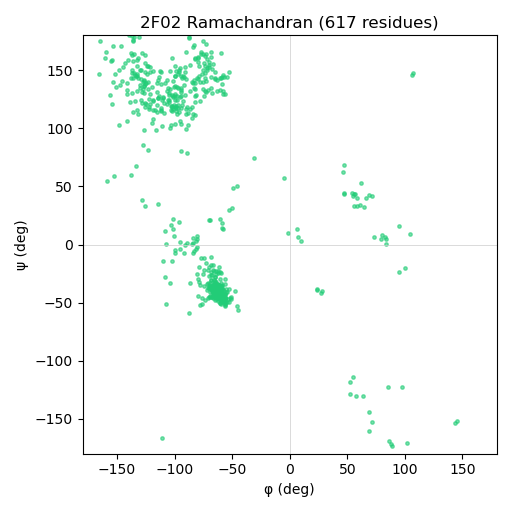15 GLY A O 1
ATOM 2400 N N . HIS A 1 318 ? 59.284 22.739 63.439 1.00 43.52 316 HIS A N 1
ATOM 2401 C CA . HIS A 1 318 ? 58.309 21.818 64.031 1.00 44.38 316 HIS A CA 1
ATOM 2402 C C . HIS A 1 318 ? 59.073 20.920 65.013 1.00 45.55 316 HIS A C 1
ATOM 2403 O O . HIS A 1 318 ? 60.120 20.360 64.664 1.00 46.25 316 HIS A O 1
ATOM 2410 N N . HIS A 1 319 ? 58.559 20.821 66.236 1.00 46.87 317 HIS A N 1
ATOM 2411 C CA . HIS A 1 319 ? 59.243 20.158 67.365 1.00 47.41 317 HIS A CA 1
ATOM 2412 C C . HIS A 1 319 ? 60.433 20.961 67.929 1.00 48.24 317 HIS A C 1
ATOM 2413 O O . HIS A 1 319 ? 61.146 20.467 68.811 1.00 48.28 317 HIS A O 1
ATOM 2420 N N . HIS A 1 320 ? 60.611 22.195 67.439 1.00 48.96 318 HIS A N 1
ATOM 2421 C CA . HIS A 1 320 ? 61.696 23.109 67.835 1.00 49.43 318 HIS A CA 1
ATOM 2422 C C . HIS A 1 320 ? 62.748 22.490 68.741 1.00 50.07 318 HIS A C 1
ATOM 2423 O O . HIS A 1 320 ? 63.838 23.047 68.915 1.00 51.12 318 HIS A O 1
ATOM 2430 N N . SER B 1 2 ? 44.985 36.374 -28.022 1.00 35.37 0 SER B N 1
ATOM 2431 C CA . SER B 1 2 ? 43.716 35.633 -27.770 1.00 34.48 0 SER B CA 1
ATOM 2432 C C . SER B 1 2 ? 43.663 35.054 -26.349 1.00 33.79 0 SER B C 1
ATOM 2433 O O . SER B 1 2 ? 44.692 34.672 -25.779 1.00 33.79 0 SER B O 1
ATOM 2436 N N . LEU B 1 3 ? 42.458 34.988 -25.787 1.00 32.18 1 LEU B N 1
ATOM 2437 C CA . LEU B 1 3 ? 42.294 34.677 -24.370 1.00 31.25 1 LEU B CA 1
ATOM 2438 C C . LEU B 1 3 ? 42.350 33.179 -24.073 1.00 29.91 1 LEU B C 1
ATOM 2439 O O . LEU B 1 3 ? 41.689 32.368 -24.746 1.00 29.69 1 LEU B O 1
ATOM 2444 N N . ILE B 1 4 ? 43.117 32.856 -23.036 1.00 28.10 2 ILE B N 1
ATOM 2445 C CA . ILE B 1 4 ? 43.236 31.517 -22.475 1.00 27.68 2 ILE B CA 1
ATOM 2446 C C . ILE B 1 4 ? 42.572 31.495 -21.085 1.00 26.88 2 ILE B C 1
ATOM 2447 O O . ILE B 1 4 ? 42.926 32.292 -20.209 1.00 26.29 2 ILE B O 1
ATOM 2452 N N . VAL B 1 5 ? 41.620 30.589 -20.886 1.00 25.87 3 VAL B N 1
ATOM 2453 C CA . VAL B 1 5 ? 41.019 30.353 -19.568 1.00 25.91 3 VAL B CA 1
ATOM 2454 C C . VAL B 1 5 ? 41.640 29.086 -18.963 1.00 25.86 3 VAL B C 1
ATOM 2455 O O . VAL B 1 5 ? 41.657 28.029 -19.605 1.00 25.20 3 VAL B O 1
ATOM 2459 N N . THR B 1 6 ? 42.158 29.193 -17.739 1.00 25.39 4 THR B N 1
ATOM 2460 C CA . THR B 1 6 ? 42.711 28.027 -17.031 1.00 25.38 4 THR B CA 1
ATOM 2461 C C . THR B 1 6 ? 41.721 27.493 -15.991 1.00 25.23 4 THR B C 1
ATOM 2462 O O . THR B 1 6 ? 41.014 28.272 -15.322 1.00 25.28 4 THR B O 1
ATOM 2466 N N . VAL B 1 7 ? 41.652 26.166 -15.878 1.00 24.75 5 VAL B N 1
ATOM 2467 C CA . VAL B 1 7 ? 40.776 25.503 -14.904 1.00 25.01 5 VAL B CA 1
ATOM 2468 C C . VAL B 1 7 ? 41.572 24.744 -13.842 1.00 25.21 5 VAL B C 1
ATOM 2469 O O . VAL B 1 7 ? 42.423 23.907 -14.163 1.00 24.70 5 VAL B O 1
ATOM 2473 N N . THR B 1 8 ? 41.278 25.062 -12.578 1.00 25.12 6 THR B N 1
ATOM 2474 C CA . THR B 1 8 ? 41.866 24.427 -11.405 1.00 26.03 6 THR B CA 1
ATOM 2475 C C . THR B 1 8 ? 40.750 24.052 -10.408 1.00 26.46 6 THR B C 1
ATOM 2476 O O . THR B 1 8 ? 40.330 24.882 -9.603 1.00 25.67 6 THR B O 1
ATOM 2488 N N . ASN B 1 10 ? 41.116 21.704 -8.049 1.00 29.74 8 ASN B N 1
ATOM 2489 C CA . ASN B 1 10 ? 41.795 21.185 -6.853 1.00 29.89 8 ASN B CA 1
ATOM 2490 C C . ASN B 1 10 ? 42.979 22.080 -6.458 1.00 29.66 8 ASN B C 1
ATOM 2491 O O . ASN B 1 10 ? 44.112 21.605 -6.375 1.00 29.63 8 ASN B O 1
ATOM 2496 N N . PRO B 1 11 ? 42.725 23.375 -6.207 1.00 29.69 9 PRO B N 1
ATOM 2497 C CA . PRO B 1 11 ? 43.841 24.268 -5.858 1.00 30.06 9 PRO B CA 1
ATOM 2498 C C . PRO B 1 11 ? 44.322 24.061 -4.422 1.00 30.48 9 PRO B C 1
ATOM 2499 O O . PRO B 1 11 ? 43.732 23.274 -3.673 1.00 30.48 9 PRO B O 1
ATOM 2503 N N . SER B 1 12 ? 45.392 24.760 -4.048 1.00 30.80 10 SER B N 1
ATOM 2504 C CA . SER B 1 12 ? 46.022 24.565 -2.752 1.00 31.13 10 SER B CA 1
ATOM 2505 C C . SER B 1 12 ? 46.782 25.814 -2.319 1.00 31.34 10 SER B C 1
ATOM 2506 O O . SER B 1 12 ? 47.148 26.641 -3.153 1.00 30.73 10 SER B O 1
ATOM 2509 N N . ILE B 1 13 ? 47.003 25.945 -1.013 1.00 31.90 11 ILE B N 1
ATOM 2510 C CA . ILE B 1 13 ? 48.108 26.759 -0.504 1.00 32.47 11 ILE B CA 1
ATOM 2511 C C . ILE B 1 13 ? 49.304 25.810 -0.388 1.00 32.55 11 ILE B C 1
ATOM 2512 O O . ILE B 1 13 ? 49.292 24.883 0.420 1.00 32.29 11 ILE B O 1
ATOM 2517 N N . ASP B 1 14 ? 50.316 26.030 -1.223 1.00 33.44 12 ASP B N 1
ATOM 2518 C CA . ASP B 1 14 ? 51.547 25.238 -1.183 1.00 34.21 12 ASP B CA 1
ATOM 2519 C C . ASP B 1 14 ? 52.479 25.805 -0.123 1.00 34.46 12 ASP B C 1
ATOM 2520 O O . ASP B 1 14 ? 52.982 26.921 -0.270 1.00 34.25 12 ASP B O 1
ATOM 2525 N N . ILE B 1 15 ? 52.691 25.040 0.944 1.00 35.02 13 ILE B N 1
ATOM 2526 C CA . ILE B 1 15 ? 53.581 25.451 2.024 1.00 35.75 13 ILE B CA 1
ATOM 2527 C C . ILE B 1 15 ? 54.891 24.704 1.834 1.00 36.50 13 ILE B C 1
ATOM 2528 O O . ILE B 1 15 ? 54.896 23.484 1.682 1.00 36.26 13 ILE B O 1
ATOM 2533 N N . SER B 1 16 ? 55.994 25.447 1.812 1.00 37.26 14 SER B N 1
ATOM 2534 C CA . SER B 1 16 ? 57.315 24.868 1.598 1.00 38.09 14 SER B CA 1
ATOM 2535 C C . SER B 1 16 ? 58.226 25.217 2.773 1.00 38.69 14 SER B C 1
ATOM 2536 O O . SER B 1 16 ? 58.471 26.394 3.032 1.00 38.41 14 SER B O 1
ATOM 2539 N N . TYR B 1 17 ? 58.696 24.189 3.480 1.00 39.71 15 TYR B N 1
ATOM 2540 C CA . TYR B 1 17 ? 59.609 24.328 4.616 1.00 40.90 15 TYR B CA 1
ATOM 2541 C C . TYR B 1 17 ? 61.033 23.877 4.249 1.00 42.14 15 TYR B C 1
ATOM 2542 O O . TYR B 1 17 ? 61.218 22.804 3.670 1.00 41.97 15 TYR B O 1
ATOM 2551 N N . LEU B 1 18 ? 62.021 24.705 4.591 1.00 43.64 16 LEU B N 1
ATOM 2552 C CA . LEU B 1 18 ? 63.438 24.336 4.480 1.00 44.96 16 LEU B CA 1
ATOM 2553 C C . LEU B 1 18 ? 64.005 23.989 5.856 1.00 45.92 16 LEU B C 1
ATOM 2554 O O . LEU B 1 18 ? 64.016 24.826 6.761 1.00 46.19 16 LEU B O 1
ATOM 2559 N N . LEU B 1 19 ? 64.464 22.748 6.006 1.00 47.30 17 LEU B N 1
ATOM 2560 C CA . LEU B 1 19 ? 65.103 22.277 7.234 1.00 48.41 17 LEU B CA 1
ATOM 2561 C C . LEU B 1 19 ? 66.530 21.783 6.949 1.00 49.42 17 LEU B C 1
ATOM 2562 O O . LEU B 1 19 ? 66.830 21.335 5.841 1.00 49.30 17 LEU B O 1
ATOM 2567 N N . ASP B 1 20 ? 67.397 21.862 7.957 1.00 50.58 18 ASP B N 1
ATOM 2568 C CA . ASP B 1 20 ? 68.720 21.232 7.889 1.00 51.56 18 ASP B CA 1
ATOM 2569 C C . ASP B 1 20 ? 68.584 19.718 8.031 1.00 52.27 18 ASP B C 1
ATOM 2570 O O . ASP B 1 20 ? 69.175 18.966 7.252 1.00 52.64 18 ASP B O 1
ATOM 2575 N N . HIS B 1 21 ? 67.809 19.289 9.030 1.00 53.06 19 HIS B N 1
ATOM 2576 C CA . HIS B 1 21 ? 67.506 17.874 9.261 1.00 53.53 19 HIS B CA 1
ATOM 2577 C C . HIS B 1 21 ? 66.081 17.701 9.799 1.00 53.83 19 HIS B C 1
ATOM 2578 O O . HIS B 1 21 ? 65.627 18.487 10.630 1.00 53.85 19 HIS B O 1
ATOM 2585 N N . LEU B 1 22 ? 65.385 16.665 9.339 1.00 54.09 20 LEU B N 1
ATOM 2586 C CA . LEU B 1 22 ? 64.068 16.328 9.886 1.00 54.25 20 LEU B CA 1
ATOM 2587 C C . LEU B 1 22 ? 64.226 15.351 11.055 1.00 54.57 20 LEU B C 1
ATOM 2588 O O . LEU B 1 22 ? 64.415 14.144 10.856 1.00 54.70 20 LEU B O 1
ATOM 2593 N N . LYS B 1 23 ? 64.173 15.886 12.273 1.00 54.71 21 LYS B N 1
ATOM 2594 C CA . LYS B 1 23 ? 64.241 15.071 13.481 1.00 54.84 21 LYS B CA 1
ATOM 2595 C C . LYS B 1 23 ? 62.841 14.560 13.804 1.00 54.91 21 LYS B C 1
ATOM 2596 O O . LYS B 1 23 ? 61.924 15.350 14.045 1.00 54.94 21 LYS B O 1
ATOM 2602 N N . LEU B 1 24 ? 62.678 13.239 13.799 1.00 54.87 22 LEU B N 1
ATOM 2603 C CA . LEU B 1 24 ? 61.374 12.615 14.027 1.00 54.83 22 LEU B CA 1
ATOM 2604 C C . LEU B 1 24 ? 61.032 12.576 15.519 1.00 54.83 22 LEU B C 1
ATOM 2605 O O . LEU B 1 24 ? 61.920 12.638 16.370 1.00 55.02 22 LEU B O 1
ATOM 2610 N N . ASP B 1 25 ? 59.738 12.484 15.820 1.00 54.74 23 ASP B N 1
ATOM 2611 C CA . ASP B 1 25 ? 59.227 12.505 17.197 1.00 54.35 23 ASP B CA 1
ATOM 2612 C C . ASP B 1 25 ? 59.846 13.643 18.013 1.00 54.06 23 ASP B C 1
ATOM 2613 O O . ASP B 1 25 ? 60.246 13.450 19.159 1.00 54.35 23 ASP B O 1
ATOM 2618 N N . THR B 1 26 ? 59.934 14.824 17.407 1.00 53.53 24 THR B N 1
ATOM 2619 C CA . THR B 1 26 ? 60.386 16.024 18.108 1.00 52.97 24 THR B CA 1
ATOM 2620 C C . THR B 1 26 ? 60.044 17.291 17.320 1.00 52.45 24 THR B C 1
ATOM 2621 O O . THR B 1 26 ? 59.535 17.223 16.197 1.00 52.25 24 THR B O 1
ATOM 2625 N N . VAL B 1 27 ? 60.330 18.442 17.924 1.00 51.84 25 VAL B N 1
ATOM 2626 C CA . VAL B 1 27 ? 60.032 19.736 17.313 1.00 51.26 25 VAL B CA 1
ATOM 2627 C C . VAL B 1 27 ? 61.132 20.147 16.330 1.00 50.74 25 VAL B C 1
ATOM 2628 O O . VAL B 1 27 ? 62.322 20.014 16.618 1.00 50.64 25 VAL B O 1
ATOM 2632 N N . ASN B 1 28 ? 60.711 20.627 15.163 1.00 50.05 26 ASN B N 1
ATOM 2633 C CA . ASN B 1 28 ? 61.604 21.205 14.162 1.00 49.65 26 ASN B CA 1
ATOM 2634 C C . ASN B 1 28 ? 61.209 22.662 13.947 1.00 49.13 26 ASN B C 1
ATOM 2635 O O . ASN B 1 28 ? 60.063 22.952 13.619 1.00 48.77 26 ASN B O 1
ATOM 2640 N N . ARG B 1 29 ? 62.149 23.581 14.129 1.00 48.67 27 ARG B N 1
ATOM 2641 C CA . ARG B 1 29 ? 61.853 25.008 14.031 1.00 48.55 27 ARG B CA 1
ATOM 2642 C C . ARG B 1 29 ? 62.519 25.622 12.813 1.00 47.76 27 ARG B C 1
ATOM 2643 O O . ARG B 1 29 ? 63.679 25.327 12.521 1.00 47.62 27 ARG B O 1
ATOM 2651 N N . THR B 1 30 ? 61.794 26.487 12.109 1.00 47.04 28 THR B N 1
ATOM 2652 C CA . THR B 1 30 ? 62.351 27.156 10.938 1.00 46.45 28 THR B CA 1
ATOM 2653 C C . THR B 1 30 ? 61.735 28.532 10.674 1.00 46.04 28 THR B C 1
ATOM 2654 O O . THR B 1 30 ? 60.551 28.773 10.942 1.00 45.81 28 THR B O 1
ATOM 2658 N N . SER B 1 31 ? 62.572 29.426 10.156 1.00 45.19 29 SER B N 1
ATOM 2659 C CA . SER B 1 31 ? 62.148 30.723 9.646 1.00 44.71 29 SER B CA 1
ATOM 2660 C C . SER B 1 31 ? 62.036 30.689 8.119 1.00 44.33 29 SER B C 1
ATOM 2661 O O . SER B 1 31 ? 61.598 31.663 7.497 1.00 44.48 29 SER B O 1
ATOM 2664 N N . GLN B 1 32 ? 62.417 29.557 7.530 1.00 43.76 30 GLN B N 1
ATOM 2665 C CA . GLN B 1 32 ? 62.458 29.384 6.081 1.00 43.27 30 GLN B CA 1
ATOM 2666 C C . GLN B 1 32 ? 61.161 28.743 5.571 1.00 42.47 30 GLN B C 1
ATOM 2667 O O . GLN B 1 32 ? 61.108 27.535 5.308 1.00 42.34 30 GLN B O 1
ATOM 2673 N N . VAL B 1 33 ? 60.132 29.577 5.426 1.00 41.26 31 VAL B N 1
ATOM 2674 C CA . VAL B 1 33 ? 58.790 29.140 5.042 1.00 40.31 31 VAL B CA 1
ATOM 2675 C C . VAL B 1 33 ? 58.249 30.026 3.928 1.00 39.36 31 VAL B C 1
ATOM 2676 O O . VAL B 1 33 ? 58.334 31.260 4.007 1.00 38.94 31 VAL B O 1
ATOM 2680 N N . THR B 1 34 ? 57.713 29.402 2.881 1.00 38.08 32 THR B N 1
ATOM 2681 C CA . THR B 1 34 ? 56.997 30.142 1.843 1.00 37.22 32 THR B CA 1
ATOM 2682 C C . THR B 1 34 ? 55.601 29.542 1.676 1.00 36.11 32 THR B C 1
ATOM 2683 O O . THR B 1 34 ? 55.413 28.341 1.870 1.00 35.21 32 THR B O 1
ATOM 2687 N N . LYS B 1 35 ? 54.643 30.397 1.327 1.00 35.37 33 LYS B N 1
ATOM 2688 C CA . LYS B 1 35 ? 53.250 30.007 1.159 1.00 35.32 33 LYS B CA 1
ATOM 2689 C C . LYS B 1 35 ? 52.690 30.657 -0.101 1.00 34.59 33 LYS B C 1
ATOM 2690 O O . LYS B 1 35 ? 52.537 31.873 -0.167 1.00 34.41 33 LYS B O 1
ATOM 2696 N N . THR B 1 36 ? 52.366 29.821 -1.086 1.00 33.72 34 THR B N 1
ATOM 2697 C CA . THR B 1 36 ? 52.099 30.254 -2.452 1.00 33.84 34 THR B CA 1
ATOM 2698 C C . THR B 1 36 ? 50.849 29.588 -3.026 1.00 33.40 34 THR B C 1
ATOM 2699 O O . THR B 1 36 ? 50.605 28.428 -2.727 1.00 34.07 34 THR B O 1
ATOM 2703 N N . PRO B 1 37 ? 50.085 30.303 -3.881 1.00 33.25 35 PRO B N 1
ATOM 2704 C CA . PRO B 1 37 ? 48.977 29.639 -4.573 1.00 32.99 35 PRO B CA 1
ATOM 2705 C C . PRO B 1 37 ? 49.492 28.424 -5.349 1.00 33.08 35 PRO B C 1
ATOM 2706 O O . PRO B 1 37 ? 50.472 28.533 -6.091 1.00 33.00 35 PRO B O 1
ATOM 2710 N N . GLY B 1 38 ? 48.842 27.281 -5.159 1.00 32.19 36 GLY B N 1
ATOM 2711 C CA . GLY B 1 38 ? 49.346 26.017 -5.681 1.00 31.46 36 GLY B CA 1
ATOM 2712 C C . GLY B 1 38 ? 48.268 25.193 -6.341 1.00 30.44 36 GLY B C 1
ATOM 2713 O O . GLY B 1 38 ? 47.094 25.575 -6.354 1.00 30.38 36 GLY B O 1
ATOM 2714 N N . GLY B 1 39 ? 48.681 24.045 -6.862 1.00 29.38 37 GLY B N 1
ATOM 2715 C CA . GLY B 1 39 ? 47.848 23.217 -7.744 1.00 28.79 37 GLY B CA 1
ATOM 2716 C C . GLY B 1 39 ? 48.391 23.334 -9.162 1.00 28.29 37 GLY B C 1
ATOM 2717 O O . GLY B 1 39 ? 48.916 24.369 -9.532 1.00 27.58 37 GLY B O 1
ATOM 2718 N N . LYS B 1 40 ? 48.273 22.260 -9.942 1.00 27.73 38 LYS B N 1
ATOM 2719 C CA . LYS B 1 40 ? 48.799 22.205 -11.309 1.00 27.45 38 LYS B CA 1
ATOM 2720 C C . LYS B 1 40 ? 48.310 23.373 -12.187 1.00 26.56 38 LYS B C 1
ATOM 2721 O O . LYS B 1 40 ? 49.107 24.018 -12.863 1.00 25.68 38 LYS B O 1
ATOM 2727 N N . GLY B 1 41 ? 47.011 23.664 -12.156 1.00 25.71 39 GLY B N 1
ATOM 2728 C CA . GLY B 1 41 ? 46.456 24.744 -12.977 1.00 25.76 39 GLY B CA 1
ATOM 2729 C C . GLY B 1 41 ? 46.865 26.154 -12.578 1.00 25.43 39 GLY B C 1
ATOM 2730 O O . GLY B 1 41 ? 46.844 27.057 -13.409 1.00 25.54 39 GLY B O 1
ATOM 2731 N N . LEU B 1 42 ? 47.245 26.355 -11.316 1.00 25.16 40 LEU B N 1
ATOM 2732 C CA . LEU B 1 42 ? 47.799 27.646 -10.896 1.00 25.29 40 LEU B CA 1
ATOM 2733 C C . LEU B 1 42 ? 49.271 27.792 -11.319 1.00 24.78 40 LEU B C 1
ATOM 2734 O O . LEU B 1 42 ? 49.702 28.889 -11.643 1.00 25.43 40 LEU B O 1
ATOM 2739 N N . ASN B 1 43 ? 50.030 26.694 -11.360 1.00 25.05 41 ASN B N 1
ATOM 2740 C CA . ASN B 1 43 ? 51.363 26.716 -11.987 1.00 25.02 41 ASN B CA 1
ATOM 2741 C C . ASN B 1 43 ? 51.228 27.139 -13.460 1.00 24.49 41 ASN B C 1
ATOM 2742 O O . ASN B 1 43 ? 51.934 28.035 -13.919 1.00 25.45 41 ASN B O 1
ATOM 2747 N N . VAL B 1 44 ? 50.292 26.516 -14.183 1.00 23.61 42 VAL B N 1
ATOM 2748 C CA . VAL B 1 44 ? 50.030 26.858 -15.579 1.00 23.19 42 VAL B CA 1
ATOM 2749 C C . VAL B 1 44 ? 49.704 28.349 -15.722 1.00 23.15 42 VAL B C 1
ATOM 2750 O O . VAL B 1 44 ? 50.279 29.030 -16.556 1.00 22.88 42 VAL B O 1
ATOM 2754 N N . THR B 1 45 ? 48.791 28.846 -14.887 1.00 23.92 43 THR B N 1
ATOM 2755 C CA . THR B 1 45 ? 48.337 30.251 -14.950 1.00 24.11 43 THR B CA 1
ATOM 2756 C C . THR B 1 45 ? 49.481 31.252 -14.790 1.00 24.97 43 THR B C 1
ATOM 2757 O O . THR B 1 45 ? 49.586 32.232 -15.550 1.00 24.62 43 THR B O 1
ATOM 2761 N N . ARG B 1 46 ? 50.318 31.009 -13.787 1.00 26.04 44 ARG B N 1
ATOM 2762 C CA . ARG B 1 46 ? 51.404 31.922 -13.453 1.00 27.35 44 ARG B CA 1
ATOM 2763 C C . ARG B 1 46 ? 52.455 31.970 -14.574 1.00 26.83 44 ARG B C 1
ATOM 2764 O O . ARG B 1 46 ? 52.936 33.038 -14.919 1.00 26.93 44 ARG B O 1
ATOM 2772 N N . VAL B 1 47 ? 52.766 30.821 -15.174 1.00 26.75 45 VAL B N 1
ATOM 2773 C CA . VAL B 1 47 ? 53.716 30.766 -16.295 1.00 26.30 45 VAL B CA 1
ATOM 2774 C C . VAL B 1 47 ? 53.158 31.463 -17.544 1.00 26.33 45 VAL B C 1
ATOM 2775 O O . VAL B 1 47 ? 53.882 32.238 -18.174 1.00 26.23 45 VAL B O 1
ATOM 2779 N N . ILE B 1 48 ? 51.889 31.224 -17.900 1.00 26.38 46 ILE B N 1
ATOM 2780 C CA . ILE B 1 48 ? 51.266 31.963 -19.016 1.00 26.99 46 ILE B CA 1
ATOM 2781 C C . ILE B 1 48 ? 51.370 33.481 -18.780 1.00 27.78 46 ILE B C 1
ATOM 2782 O O . ILE B 1 48 ? 51.648 34.242 -19.708 1.00 26.94 46 ILE B O 1
ATOM 2787 N N . HIS B 1 49 ? 51.153 33.901 -17.538 1.00 29.01 47 HIS B N 1
ATOM 2788 C CA . HIS B 1 49 ? 51.248 35.325 -17.173 1.00 29.76 47 HIS B CA 1
ATOM 2789 C C . HIS B 1 49 ? 52.680 35.855 -17.353 1.00 30.06 47 HIS B C 1
ATOM 2790 O O . HIS B 1 49 ? 52.871 36.920 -17.950 1.00 30.61 47 HIS B O 1
ATOM 2797 N N . ASP B 1 50 ? 53.665 35.101 -16.859 1.00 30.55 48 ASP B N 1
ATOM 2798 C CA . ASP B 1 50 ? 55.096 35.426 -17.028 1.00 30.96 48 ASP B CA 1
ATOM 2799 C C . ASP B 1 50 ? 55.512 35.517 -18.507 1.00 31.03 48 ASP B C 1
ATOM 2800 O O . ASP B 1 50 ? 56.349 36.348 -18.873 1.00 31.19 48 ASP B O 1
ATOM 2805 N N . LEU B 1 51 ? 54.931 34.657 -19.345 1.00 30.63 49 LEU B N 1
ATOM 2806 C CA . LEU B 1 51 ? 55.202 34.664 -20.786 1.00 30.85 49 LEU B CA 1
ATOM 2807 C C . LEU B 1 51 ? 54.609 35.866 -21.504 1.00 30.80 49 LEU B C 1
ATOM 2808 O O . LEU B 1 51 ? 55.041 36.205 -22.601 1.00 31.62 49 LEU B O 1
ATOM 2813 N N . GLY B 1 52 ? 53.598 36.490 -20.913 1.00 31.38 50 GLY B N 1
ATOM 2814 C CA . GLY B 1 52 ? 52.944 37.649 -21.527 1.00 31.27 50 GLY B CA 1
ATOM 2815 C C . GLY B 1 52 ? 51.594 37.352 -22.138 1.00 31.61 50 GLY B C 1
ATOM 2816 O O . GLY B 1 52 ? 51.011 38.208 -22.802 1.00 32.08 50 GLY B O 1
ATOM 2817 N N . GLY B 1 53 ? 51.075 36.152 -21.888 1.00 31.46 51 GLY B N 1
ATOM 2818 C CA . GLY B 1 53 ? 49.802 35.731 -22.444 1.00 31.38 51 GLY B CA 1
ATOM 2819 C C . GLY B 1 53 ? 48.621 36.421 -21.793 1.00 31.63 51 GLY B C 1
ATOM 2820 O O . GLY B 1 53 ? 48.748 37.021 -20.719 1.00 31.62 51 GLY B O 1
ATOM 2821 N N . ASP B 1 54 ? 47.481 36.333 -22.468 1.00 31.80 52 ASP B N 1
ATOM 2822 C CA . ASP B 1 54 ? 46.204 36.849 -21.983 1.00 31.59 52 ASP B CA 1
ATOM 2823 C C . ASP B 1 54 ? 45.471 35.675 -21.310 1.00 31.27 52 ASP B C 1
ATOM 2824 O O . ASP B 1 54 ? 44.999 34.759 -21.982 1.00 30.88 52 ASP B O 1
ATOM 2829 N N . VAL B 1 55 ? 45.417 35.695 -19.973 1.00 30.60 53 VAL B N 1
ATOM 2830 C CA . VAL B 1 55 ? 44.879 34.581 -19.188 1.00 30.42 53 VAL B CA 1
ATOM 2831 C C . VAL B 1 55 ? 43.831 35.060 -18.166 1.00 29.96 53 VAL B C 1
ATOM 2832 O O . VAL B 1 55 ? 43.865 36.204 -17.717 1.00 29.60 53 VAL B O 1
ATOM 2836 N N . ILE B 1 56 ? 42.872 34.194 -17.861 1.00 29.52 54 ILE B N 1
ATOM 2837 C CA . ILE B 1 56 ? 41.997 34.351 -16.700 1.00 29.34 54 ILE B CA 1
ATOM 2838 C C . ILE B 1 56 ? 41.832 32.989 -16.007 1.00 28.47 54 ILE B C 1
ATOM 2839 O O . ILE B 1 56 ? 41.567 31.981 -16.665 1.00 27.33 54 ILE B O 1
ATOM 2844 N N . ALA B 1 57 ? 42.027 32.971 -14.686 1.00 27.46 55 ALA B N 1
ATOM 2845 C CA . ALA B 1 57 ? 42.010 31.738 -13.903 1.00 27.58 55 ALA B CA 1
ATOM 2846 C C . ALA B 1 57 ? 40.638 31.483 -13.305 1.00 27.05 55 ALA B C 1
ATOM 2847 O O . ALA B 1 57 ? 40.027 32.391 -12.718 1.00 26.68 55 ALA B O 1
ATOM 2849 N N . THR B 1 58 ? 40.163 30.247 -13.450 1.00 26.55 56 THR B N 1
ATOM 2850 C CA . THR B 1 58 ? 38.935 29.815 -12.806 1.00 26.69 56 THR B CA 1
ATOM 2851 C C . THR B 1 58 ? 39.073 28.427 -12.174 1.00 26.62 56 THR B C 1
ATOM 2852 O O . THR B 1 58 ? 40.119 27.767 -12.279 1.00 26.06 56 THR B O 1
ATOM 2856 N N . GLY B 1 59 ? 38.006 28.007 -11.497 1.00 26.64 57 GLY B N 1
ATOM 2857 C CA . GLY B 1 59 ? 38.012 26.848 -10.620 1.00 26.86 57 GLY B CA 1
ATOM 2858 C C . GLY B 1 59 ? 37.088 27.126 -9.444 1.00 27.02 57 GLY B C 1
ATOM 2859 O O . GLY B 1 59 ? 36.133 27.895 -9.586 1.00 27.80 57 GLY B O 1
ATOM 2860 N N . VAL B 1 60 ? 37.372 26.515 -8.292 1.00 27.55 58 VAL B N 1
ATOM 2861 C CA . VAL B 1 60 ? 36.632 26.813 -7.050 1.00 27.63 58 VAL B CA 1
ATOM 2862 C C . VAL B 1 60 ? 37.598 27.180 -5.896 1.00 27.73 58 VAL B C 1
ATOM 2863 O O . VAL B 1 60 ? 38.655 26.556 -5.741 1.00 27.16 58 VAL B O 1
ATOM 2867 N N . LEU B 1 61 ? 37.253 28.228 -5.141 1.00 27.94 59 LEU B N 1
ATOM 2868 C CA . LEU B 1 61 ? 37.994 28.622 -3.934 1.00 28.10 59 LEU B CA 1
ATOM 2869 C C . LEU B 1 61 ? 37.037 28.714 -2.746 1.00 28.43 59 LEU B C 1
ATOM 2870 O O . LEU B 1 61 ? 35.924 29.239 -2.875 1.00 28.50 59 LEU B O 1
ATOM 2875 N N . GLY B 1 62 ? 37.476 28.215 -1.597 1.00 28.81 60 GLY B N 1
ATOM 2876 C CA . GLY B 1 62 ? 36.625 28.155 -0.414 1.00 28.95 60 GLY B CA 1
ATOM 2877 C C . GLY B 1 62 ? 37.247 28.712 0.853 1.00 29.15 60 GLY B C 1
ATOM 2878 O O . GLY B 1 62 ? 38.405 28.415 1.182 1.00 28.70 60 GLY B O 1
ATOM 2879 N N . GLY B 1 63 ? 36.460 29.518 1.562 1.00 29.59 61 GLY B N 1
ATOM 2880 C CA . GLY B 1 63 ? 36.821 29.977 2.905 1.00 29.64 61 GLY B CA 1
ATOM 2881 C C . GLY B 1 63 ? 37.953 30.983 2.969 1.00 29.59 61 GLY B C 1
ATOM 2882 O O . GLY B 1 63 ? 38.175 31.756 2.035 1.00 29.51 61 GLY B O 1
ATOM 2883 N N . PHE B 1 64 ? 38.659 30.983 4.096 1.00 29.70 62 PHE B N 1
ATOM 2884 C CA . PHE B 1 64 ? 39.728 31.944 4.339 1.00 29.59 62 PHE B CA 1
ATOM 2885 C C . PHE B 1 64 ? 40.992 31.557 3.583 1.00 29.09 62 PHE B C 1
ATOM 2886 O O . PHE B 1 64 ? 41.713 32.420 3.105 1.00 27.85 62 PHE B O 1
ATOM 2894 N N . HIS B 1 65 ? 41.241 30.258 3.457 1.00 29.61 63 HIS B N 1
ATOM 2895 C CA . HIS B 1 65 ? 42.341 29.765 2.624 1.00 29.98 63 HIS B CA 1
ATOM 2896 C C . HIS B 1 65 ? 42.138 30.141 1.152 1.00 29.51 63 HIS B C 1
ATOM 2897 O O . HIS B 1 65 ? 43.075 30.589 0.489 1.00 29.54 63 HIS B O 1
ATOM 2904 N N . GLY B 1 66 ? 40.909 29.988 0.663 1.00 29.06 64 GLY B N 1
ATOM 2905 C CA . GLY B 1 66 ? 40.514 30.489 -0.660 1.00 28.47 64 GLY B CA 1
ATOM 2906 C C . GLY B 1 66 ? 40.684 31.986 -0.847 1.00 28.13 64 GLY B C 1
ATOM 2907 O O . GLY B 1 66 ? 41.162 32.434 -1.890 1.00 27.23 64 GLY B O 1
ATOM 2908 N N . ALA B 1 67 ? 40.312 32.766 0.171 1.00 27.68 65 ALA B N 1
ATOM 2909 C CA . ALA B 1 67 ? 40.456 34.229 0.126 1.00 27.67 65 ALA B CA 1
ATOM 2910 C C . ALA B 1 67 ? 41.930 34.656 0.092 1.00 27.45 65 ALA B C 1
ATOM 2911 O O . ALA B 1 67 ? 42.272 35.663 -0.536 1.00 27.54 65 ALA B O 1
ATOM 2913 N N . PHE B 1 68 ? 42.795 33.894 0.769 1.00 27.49 66 PHE B N 1
ATOM 2914 C CA . PHE B 1 68 ? 44.258 34.111 0.704 1.00 27.71 66 PHE B CA 1
ATOM 2915 C C . PHE B 1 68 ? 44.765 33.943 -0.730 1.00 27.45 66 PHE B C 1
ATOM 2916 O O . PHE B 1 68 ? 45.487 34.793 -1.233 1.00 26.21 66 PHE B O 1
ATOM 2924 N N . ILE B 1 69 ? 44.385 32.834 -1.363 1.00 27.12 67 ILE B N 1
ATOM 2925 C CA . ILE B 1 69 ? 44.790 32.554 -2.740 1.00 27.49 67 ILE B CA 1
ATOM 2926 C C . ILE B 1 69 ? 44.325 33.659 -3.686 1.00 27.41 67 ILE B C 1
ATOM 2927 O O . ILE B 1 69 ? 45.107 34.152 -4.483 1.00 27.39 67 ILE B O 1
ATOM 2932 N N . ALA B 1 70 ? 43.063 34.063 -3.573 1.00 28.05 68 ALA B N 1
ATOM 2933 C CA . ALA B 1 70 ? 42.526 35.137 -4.406 1.00 28.45 68 ALA B CA 1
ATOM 2934 C C . ALA B 1 70 ? 43.294 36.442 -4.186 1.00 29.11 68 ALA B C 1
ATOM 2935 O O . ALA B 1 70 ? 43.567 37.168 -5.140 1.00 28.69 68 ALA B O 1
ATOM 2937 N N . ASN B 1 71 ? 43.649 36.738 -2.931 1.00 29.34 69 ASN B N 1
ATOM 2938 C CA . ASN B 1 71 ? 44.389 37.965 -2.638 1.00 29.39 69 ASN B CA 1
ATOM 2939 C C . ASN B 1 71 ? 45.786 37.939 -3.256 1.00 29.36 69 ASN B C 1
ATOM 2940 O O . ASN B 1 71 ? 46.244 38.952 -3.782 1.00 28.75 69 ASN B O 1
ATOM 2945 N N . GLU B 1 72 ? 46.453 36.779 -3.200 1.00 29.56 70 GLU B N 1
ATOM 2946 C CA . GLU B 1 72 ? 47.803 36.632 -3.778 1.00 30.10 70 GLU B CA 1
ATOM 2947 C C . GLU B 1 72 ? 47.801 36.803 -5.308 1.00 30.37 70 GLU B C 1
ATOM 2948 O O . GLU B 1 72 ? 48.665 37.490 -5.860 1.00 29.72 70 GLU B O 1
ATOM 2954 N N . LEU B 1 73 ? 46.825 36.189 -5.977 1.00 30.35 71 LEU B N 1
ATOM 2955 C CA . LEU B 1 73 ? 46.615 36.405 -7.421 1.00 30.92 71 LEU B CA 1
ATOM 2956 C C . LEU B 1 73 ? 46.361 37.877 -7.753 1.00 31.55 71 LEU B C 1
ATOM 2957 O O . LEU B 1 73 ? 46.910 38.413 -8.727 1.00 31.48 71 LEU B O 1
ATOM 2962 N N . LYS B 1 74 ? 45.538 38.536 -6.942 1.00 32.51 72 LYS B N 1
ATOM 2963 C CA . LYS B 1 74 ? 45.281 39.968 -7.136 1.00 33.14 72 LYS B CA 1
ATOM 2964 C C . LYS B 1 74 ? 46.555 40.818 -7.032 1.00 33.40 72 LYS B C 1
ATOM 2965 O O . LYS B 1 74 ? 46.752 41.722 -7.850 1.00 33.55 72 LYS B O 1
ATOM 2971 N N . LYS B 1 75 ? 47.409 40.532 -6.047 1.00 33.82 73 LYS B N 1
ATOM 2972 C CA . LYS B 1 75 ? 48.677 41.263 -5.863 1.00 34.30 73 LYS B CA 1
ATOM 2973 C C . LYS B 1 75 ? 49.623 41.092 -7.061 1.00 34.33 73 LYS B C 1
ATOM 2974 O O . LYS B 1 75 ? 50.360 42.019 -7.421 1.00 34.12 73 LYS B O 1
ATOM 2980 N N . ALA B 1 76 ? 49.589 39.908 -7.668 1.00 34.02 74 ALA B N 1
ATOM 2981 C CA . ALA B 1 76 ? 50.414 39.590 -8.838 1.00 33.95 74 ALA B CA 1
ATOM 2982 C C . ALA B 1 76 ? 49.829 40.103 -10.158 1.00 33.95 74 ALA B C 1
ATOM 2983 O O . ALA B 1 76 ? 50.464 39.962 -11.213 1.00 34.24 74 ALA B O 1
ATOM 2985 N N . ASN B 1 77 ? 48.635 40.698 -10.095 1.00 33.66 75 ASN B N 1
ATOM 2986 C CA . ASN B 1 77 ? 47.932 41.256 -11.255 1.00 33.69 75 ASN B CA 1
ATOM 2987 C C . ASN B 1 77 ? 47.497 40.179 -12.254 1.00 33.10 75 ASN B C 1
ATOM 2988 O O . ASN B 1 77 ? 47.567 40.389 -13.461 1.00 32.87 75 ASN B O 1
ATOM 2993 N N . ILE B 1 78 ? 47.030 39.048 -11.730 1.00 32.41 76 ILE B N 1
ATOM 2994 C CA . ILE B 1 78 ? 46.564 37.921 -12.545 1.00 32.22 76 ILE B CA 1
ATOM 2995 C C . ILE B 1 78 ? 45.039 37.907 -12.555 1.00 31.53 76 ILE B C 1
ATOM 2996 O O . ILE B 1 78 ? 44.418 37.717 -11.502 1.00 31.04 76 ILE B O 1
ATOM 3001 N N . PRO B 1 79 ? 44.419 38.115 -13.737 1.00 31.31 77 PRO B N 1
ATOM 3002 C CA . PRO B 1 79 ? 42.957 38.119 -13.779 1.00 31.39 77 PRO B CA 1
ATOM 3003 C C . PRO B 1 79 ? 42.376 36.806 -13.266 1.00 31.41 77 PRO B C 1
ATOM 3004 O O . PRO B 1 79 ? 42.994 35.748 -13.452 1.00 30.93 77 PRO B O 1
ATOM 3008 N N . GLN B 1 80 ? 41.221 36.883 -12.607 1.00 30.95 78 GLN B N 1
ATOM 3009 C CA . GLN B 1 80 ? 40.616 35.712 -11.975 1.00 31.35 78 GLN B CA 1
ATOM 3010 C C . GLN B 1 80 ? 39.092 35.755 -11.967 1.00 31.19 78 GLN B C 1
ATOM 3011 O O . GLN B 1 80 ? 38.494 36.835 -11.897 1.00 31.22 78 GLN B O 1
ATOM 3017 N N . ALA B 1 81 ? 38.473 34.576 -12.012 1.00 30.93 79 ALA B N 1
ATOM 3018 C CA . ALA B 1 81 ? 37.011 34.446 -11.890 1.00 31.43 79 ALA B CA 1
ATOM 3019 C C . ALA B 1 81 ? 36.631 33.085 -11.307 1.00 31.36 79 ALA B C 1
ATOM 3020 O O . ALA B 1 81 ? 35.913 32.303 -11.933 1.00 31.10 79 ALA B O 1
ATOM 3022 N N . PHE B 1 82 ? 37.132 32.811 -10.105 1.00 31.81 80 PHE B N 1
ATOM 3023 C CA . PHE B 1 82 ? 36.852 31.567 -9.399 1.00 32.17 80 PHE B CA 1
ATOM 3024 C C . PHE B 1 82 ? 35.433 31.596 -8.811 1.00 32.84 80 PHE B C 1
ATOM 3025 O O . PHE B 1 82 ? 34.940 32.654 -8.405 1.00 33.32 80 PHE B O 1
ATOM 3033 N N . THR B 1 83 ? 34.795 30.434 -8.771 1.00 33.22 81 THR B N 1
ATOM 3034 C CA . THR B 1 83 ? 33.516 30.252 -8.076 1.00 34.02 81 THR B CA 1
ATOM 3035 C C . THR B 1 83 ? 33.746 29.954 -6.584 1.00 34.26 81 THR B C 1
ATOM 3036 O O . THR B 1 83 ? 34.664 29.215 -6.220 1.00 33.84 81 THR B O 1
ATOM 3040 N N . SER B 1 84 ? 32.905 30.535 -5.726 1.00 35.31 82 SER B N 1
ATOM 3041 C CA . SER B 1 84 ? 33.020 30.350 -4.276 1.00 35.62 82 SER B CA 1
ATOM 3042 C C . SER B 1 84 ? 32.360 29.059 -3.831 1.00 35.93 82 SER B C 1
ATOM 3043 O O . SER B 1 84 ? 31.279 28.692 -4.319 1.00 36.17 82 SER B O 1
ATOM 3046 N N . ILE B 1 85 ? 33.019 28.368 -2.909 1.00 35.67 83 ILE B N 1
ATOM 3047 C CA . ILE B 1 85 ? 32.440 27.213 -2.238 1.00 36.11 83 ILE B CA 1
ATOM 3048 C C . ILE B 1 85 ? 32.531 27.431 -0.715 1.00 36.37 83 ILE B C 1
ATOM 3049 O O . ILE B 1 85 ? 33.294 28.279 -0.248 1.00 35.93 83 ILE B O 1
ATOM 3054 N N . LYS B 1 86 ? 31.747 26.665 0.040 1.00 36.88 84 LYS B N 1
ATOM 3055 C CA . LYS B 1 86 ? 31.623 26.861 1.486 1.00 36.94 84 LYS B CA 1
ATOM 3056 C C . LYS B 1 86 ? 32.783 26.251 2.266 1.00 36.83 84 LYS B C 1
ATOM 3057 O O . LYS B 1 86 ? 33.315 26.892 3.172 1.00 37.23 84 LYS B O 1
ATOM 3063 N N . GLU B 1 87 ? 33.174 25.026 1.917 1.00 36.74 85 GLU B N 1
ATOM 3064 C CA . GLU B 1 87 ? 34.260 24.326 2.601 1.00 36.52 85 GLU B CA 1
ATOM 3065 C C . GLU B 1 87 ? 35.634 24.904 2.225 1.00 36.04 85 GLU B C 1
ATOM 3066 O O . GLU B 1 87 ? 35.813 25.461 1.137 1.00 35.28 85 GLU B O 1
ATOM 3072 N N . GLU B 1 88 ? 36.590 24.753 3.140 1.00 34.95 86 GLU B N 1
ATOM 3073 C CA . GLU B 1 88 ? 37.922 25.369 3.025 1.00 34.90 86 GLU B CA 1
ATOM 3074 C C . GLU B 1 88 ? 38.833 24.706 1.980 1.00 34.34 86 GLU B C 1
ATOM 3075 O O . GLU B 1 88 ? 38.989 23.487 1.968 1.00 34.05 86 GLU B O 1
ATOM 3081 N N . THR B 1 89 ? 39.454 25.525 1.131 1.00 34.32 87 THR B N 1
ATOM 3082 C CA . THR B 1 89 ? 40.515 25.065 0.224 1.00 34.08 87 THR B CA 1
ATOM 3083 C C . THR B 1 89 ? 41.686 24.468 1.021 1.00 34.20 87 THR B C 1
ATOM 3084 O O . THR B 1 89 ? 42.029 24.961 2.101 1.00 34.16 87 THR B O 1
ATOM 3088 N N . ARG B 1 90 ? 42.294 23.413 0.487 1.00 34.13 88 ARG B N 1
ATOM 3089 C CA . ARG B 1 90 ? 43.333 22.654 1.199 1.00 34.54 88 ARG B CA 1
ATOM 3090 C C . ARG B 1 90 ? 44.711 23.337 1.276 1.00 34.21 88 ARG B C 1
ATOM 3091 O O . ARG B 1 90 ? 44.986 24.290 0.552 1.00 33.01 88 ARG B O 1
ATOM 3099 N N . ASP B 1 91 ? 45.549 22.830 2.183 1.00 34.63 89 ASP B N 1
ATOM 3100 C CA . ASP B 1 91 ? 46.982 23.123 2.219 1.00 35.24 89 ASP B CA 1
ATOM 3101 C C . ASP B 1 91 ? 47.697 21.904 1.660 1.00 35.61 89 ASP B C 1
ATOM 3102 O O . ASP B 1 91 ? 47.225 20.777 1.832 1.00 35.35 89 ASP B O 1
ATOM 3107 N N . SER B 1 92 ? 48.845 22.118 1.018 1.00 36.07 90 SER B N 1
ATOM 3108 C CA . SER B 1 92 ? 49.774 21.022 0.710 1.00 36.67 90 SER B CA 1
ATOM 3109 C C . SER B 1 92 ? 51.106 21.317 1.393 1.00 37.16 90 SER B C 1
ATOM 3110 O O . SER B 1 92 ? 51.572 22.449 1.351 1.00 37.50 90 SER B O 1
ATOM 3113 N N . ILE B 1 93 ? 51.702 20.306 2.022 1.00 37.96 91 ILE B N 1
ATOM 3114 C CA . ILE B 1 93 ? 52.979 20.469 2.720 1.00 38.81 91 ILE B CA 1
ATOM 3115 C C . ILE B 1 93 ? 54.146 19.856 1.932 1.00 39.51 91 ILE B C 1
ATOM 3116 O O . ILE B 1 93 ? 54.078 18.704 1.508 1.00 39.34 91 ILE B O 1
ATOM 3121 N N . ALA B 1 94 ? 55.204 20.641 1.739 1.00 40.80 92 ALA B N 1
ATOM 3122 C CA . ALA B 1 94 ? 56.476 20.145 1.197 1.00 41.62 92 ALA B CA 1
ATOM 3123 C C . ALA B 1 94 ? 57.602 20.442 2.184 1.00 42.60 92 ALA B C 1
ATOM 3124 O O . ALA B 1 94 ? 57.896 21.614 2.474 1.00 42.51 92 ALA B O 1
ATOM 3126 N N . ILE B 1 95 ? 58.212 19.378 2.708 1.00 43.69 93 ILE B N 1
ATOM 3127 C CA . ILE B 1 95 ? 59.374 19.485 3.591 1.00 44.56 93 ILE B CA 1
ATOM 3128 C C . ILE B 1 95 ? 60.624 19.164 2.771 1.00 45.47 93 ILE B C 1
ATOM 3129 O O . ILE B 1 95 ? 60.763 18.047 2.266 1.00 45.34 93 ILE B O 1
ATOM 3134 N N . LEU B 1 96 ? 61.518 20.145 2.631 1.00 46.51 94 LEU B N 1
ATOM 3135 C CA . LEU B 1 96 ? 62.775 19.962 1.895 1.00 47.29 94 LEU B CA 1
ATOM 3136 C C . LEU B 1 96 ? 63.924 19.790 2.876 1.00 47.97 94 LEU B C 1
ATOM 3137 O O . LEU B 1 96 ? 64.206 20.695 3.665 1.00 47.93 94 LEU B O 1
ATOM 3142 N N . HIS B 1 97 ? 64.588 18.633 2.833 1.00 48.80 95 HIS B N 1
ATOM 3143 C CA . HIS B 1 97 ? 65.668 18.338 3.782 1.00 49.46 95 HIS B CA 1
ATOM 3144 C C . HIS B 1 97 ? 66.692 17.333 3.240 1.00 50.06 95 HIS B C 1
ATOM 3145 O O . HIS B 1 97 ? 66.339 16.207 2.882 1.00 50.20 95 HIS B O 1
ATOM 3152 N N . GLU B 1 98 ? 67.955 17.757 3.167 1.00 50.69 96 GLU B N 1
ATOM 3153 C CA . GLU B 1 98 ? 69.070 16.861 2.824 1.00 51.12 96 GLU B CA 1
ATOM 3154 C C . GLU B 1 98 ? 68.875 16.200 1.449 1.00 51.20 96 GLU B C 1
ATOM 3155 O O . GLU B 1 98 ? 69.171 15.020 1.273 1.00 51.69 96 GLU B O 1
ATOM 3161 N N . GLY B 1 99 ? 68.367 16.964 0.485 1.00 51.25 97 GLY B N 1
ATOM 3162 C CA . GLY B 1 99 ? 68.069 16.441 -0.852 1.00 51.19 97 GLY B CA 1
ATOM 3163 C C . GLY B 1 99 ? 66.770 15.652 -0.976 1.00 51.24 97 GLY B C 1
ATOM 3164 O O . GLY B 1 99 ? 66.476 15.108 -2.041 1.00 51.65 97 GLY B O 1
ATOM 3165 N N . ASN B 1 100 ? 65.988 15.585 0.101 1.00 51.07 98 ASN B N 1
ATOM 3166 C CA . ASN B 1 100 ? 64.684 14.919 0.078 1.00 50.61 98 ASN B CA 1
ATOM 3167 C C . ASN B 1 100 ? 63.570 15.950 -0.079 1.00 50.23 98 ASN B C 1
ATOM 3168 O O . ASN B 1 100 ? 63.739 17.116 0.295 1.00 50.32 98 ASN B O 1
ATOM 3173 N N . GLN B 1 101 ? 62.445 15.515 -0.643 1.00 49.60 99 GLN B N 1
ATOM 3174 C CA . GLN B 1 101 ? 61.206 16.292 -0.645 1.00 49.11 99 GLN B CA 1
ATOM 3175 C C . GLN B 1 101 ? 60.104 15.404 -0.064 1.00 48.36 99 GLN B C 1
ATOM 3176 O O . GLN B 1 101 ? 59.550 14.551 -0.760 1.00 48.05 99 GLN B O 1
ATOM 3182 N N . THR B 1 102 ? 59.817 15.590 1.224 1.00 47.58 100 THR B N 1
ATOM 3183 C CA . THR B 1 102 ? 58.816 14.787 1.930 1.00 47.09 100 THR B CA 1
ATOM 3184 C C . THR B 1 102 ? 57.505 15.563 1.994 1.00 46.50 100 THR B C 1
ATOM 3185 O O . THR B 1 102 ? 57.433 16.608 2.641 1.00 46.35 100 THR B O 1
ATOM 3189 N N . GLU B 1 103 ? 56.476 15.040 1.328 1.00 45.96 101 GLU B N 1
ATOM 3190 C CA . GLU B 1 103 ? 55.219 15.758 1.148 1.00 45.40 101 GLU B CA 1
ATOM 3191 C C . GLU B 1 103 ? 54.043 15.130 1.896 1.00 44.63 101 GLU B C 1
ATOM 3192 O O . GLU B 1 103 ? 53.993 13.915 2.096 1.00 44.28 101 GLU B O 1
ATOM 3198 N N . ILE B 1 104 ? 53.104 15.984 2.305 1.00 43.77 102 ILE B N 1
ATOM 3199 C CA . ILE B 1 104 ? 51.821 15.556 2.864 1.00 43.64 102 ILE B CA 1
ATOM 3200 C C . ILE B 1 104 ? 50.697 16.277 2.124 1.00 43.12 102 ILE B C 1
ATOM 3201 O O . ILE B 1 104 ? 50.654 17.510 2.106 1.00 42.79 102 ILE B O 1
ATOM 3206 N N . LEU B 1 105 ? 49.800 15.505 1.517 1.00 42.67 103 LEU B N 1
ATOM 3207 C CA . LEU B 1 105 ? 48.677 16.053 0.758 1.00 42.49 103 LEU B CA 1
ATOM 3208 C C . LEU B 1 105 ? 47.326 15.707 1.406 1.00 42.19 103 LEU B C 1
ATOM 3209 O O . LEU B 1 105 ? 47.110 14.585 1.869 1.00 42.38 103 LEU B O 1
ATOM 3214 N N . GLU B 1 106 ? 46.425 16.684 1.408 1.00 41.77 104 GLU B N 1
ATOM 3215 C CA . GLU B 1 106 ? 45.103 16.560 2.007 1.00 41.32 104 GLU B CA 1
ATOM 3216 C C . GLU B 1 106 ? 44.088 16.209 0.924 1.00 41.25 104 GLU B C 1
ATOM 3217 O O . GLU B 1 106 ? 44.223 16.658 -0.214 1.00 41.07 104 GLU B O 1
ATOM 3223 N N . ALA B 1 107 ? 43.063 15.431 1.277 1.00 40.96 105 ALA B N 1
ATOM 3224 C CA . ALA B 1 107 ? 41.972 15.127 0.337 1.00 40.69 105 ALA B CA 1
ATOM 3225 C C . ALA B 1 107 ? 41.205 16.392 -0.063 1.00 40.38 105 ALA B C 1
ATOM 3226 O O . ALA B 1 107 ? 40.737 16.503 -1.200 1.00 40.23 105 ALA B O 1
ATOM 3228 N N . GLY B 1 108 ? 41.077 17.340 0.869 1.00 40.01 106 GLY B N 1
ATOM 3229 C CA . GLY B 1 108 ? 40.495 18.652 0.567 1.00 39.66 106 GLY B CA 1
ATOM 3230 C C . GLY B 1 108 ? 38.983 18.720 0.715 1.00 39.42 106 GLY B C 1
ATOM 3231 O O . GLY B 1 108 ? 38.370 17.771 1.204 1.00 39.16 106 GLY B O 1
ATOM 3232 N N . PRO B 1 109 ? 38.372 19.842 0.278 1.00 39.12 107 PRO B N 1
ATOM 3233 C CA . PRO B 1 109 ? 36.941 20.116 0.453 1.00 39.13 107 PRO B CA 1
ATOM 3234 C C . PRO B 1 109 ? 36.015 19.296 -0.444 1.00 39.13 107 PRO B C 1
ATOM 3235 O O . PRO B 1 109 ? 36.453 18.751 -1.462 1.00 38.32 107 PRO B O 1
ATOM 3239 N N . THR B 1 110 ? 34.740 19.238 -0.059 1.00 39.14 108 THR B N 1
ATOM 3240 C CA . THR B 1 110 ? 33.689 18.630 -0.879 1.00 39.24 108 THR B CA 1
ATOM 3241 C C . THR B 1 110 ? 32.834 19.713 -1.516 1.00 39.53 108 THR B C 1
ATOM 3242 O O . THR B 1 110 ? 32.273 20.560 -0.818 1.00 39.90 108 THR B O 1
ATOM 3246 N N . VAL B 1 111 ? 32.734 19.673 -2.842 1.00 39.76 109 VAL B N 1
ATOM 3247 C CA . VAL B 1 111 ? 31.925 20.618 -3.603 1.00 40.27 109 VAL B CA 1
ATOM 3248 C C . VAL B 1 111 ? 30.492 20.093 -3.668 1.00 40.41 109 VAL B C 1
ATOM 3249 O O . VAL B 1 111 ? 30.284 18.923 -3.974 1.00 40.47 109 VAL B O 1
ATOM 3253 N N . SER B 1 112 ? 29.519 20.958 -3.377 1.00 41.04 110 SER B N 1
ATOM 3254 C CA . SER B 1 112 ? 28.102 20.561 -3.354 1.00 41.35 110 SER B CA 1
ATOM 3255 C C . SER B 1 112 ? 27.477 20.671 -4.754 1.00 41.74 110 SER B C 1
ATOM 3256 O O . SER B 1 112 ? 27.946 21.458 -5.575 1.00 41.42 110 SER B O 1
ATOM 3259 N N . PRO B 1 113 ? 26.410 19.886 -5.027 1.00 42.17 111 PRO B N 1
ATOM 3260 C CA . PRO B 1 113 ? 25.681 19.978 -6.300 1.00 42.05 111 PRO B CA 1
ATOM 3261 C C . PRO B 1 113 ? 25.322 21.407 -6.712 1.00 42.06 111 PRO B C 1
ATOM 3262 O O . PRO B 1 113 ? 25.414 21.748 -7.891 1.00 42.60 111 PRO B O 1
ATOM 3266 N N . GLU B 1 114 ? 24.926 22.227 -5.742 1.00 42.06 112 GLU B N 1
ATOM 3267 C CA . GLU B 1 114 ? 24.565 23.630 -5.980 1.00 41.70 112 GLU B CA 1
ATOM 3268 C C . GLU B 1 114 ? 25.782 24.454 -6.429 1.00 41.14 112 GLU B C 1
ATOM 3269 O O . GLU B 1 114 ? 25.676 25.296 -7.319 1.00 40.83 112 GLU B O 1
ATOM 3275 N N . GLU B 1 115 ? 26.924 24.194 -5.803 1.00 40.38 113 GLU B N 1
ATOM 3276 C CA . GLU B 1 115 ? 28.183 24.858 -6.149 1.00 40.19 113 GLU B CA 1
ATOM 3277 C C . GLU B 1 115 ? 28.684 24.417 -7.530 1.00 39.56 113 GLU B C 1
ATOM 3278 O O . GLU B 1 115 ? 29.228 25.231 -8.282 1.00 39.52 113 GLU B O 1
ATOM 3284 N N . ILE B 1 116 ? 28.486 23.139 -7.853 1.00 38.97 114 ILE B N 1
ATOM 3285 C CA . ILE B 1 116 ? 28.797 22.607 -9.183 1.00 38.85 114 ILE B CA 1
ATOM 3286 C C . ILE B 1 116 ? 27.972 23.332 -10.249 1.00 38.48 114 ILE B C 1
ATOM 3287 O O . ILE B 1 116 ? 28.515 23.819 -11.240 1.00 38.11 114 ILE B O 1
ATOM 3292 N N . SER B 1 117 ? 26.660 23.418 -10.032 1.00 38.07 115 SER B N 1
ATOM 3293 C CA . SER B 1 117 ? 25.791 24.142 -10.953 1.00 37.81 115 SER B CA 1
ATOM 3294 C C . SER B 1 117 ? 26.253 25.587 -11.109 1.00 37.11 115 SER B C 1
ATOM 3295 O O . SER B 1 117 ? 26.280 26.104 -12.226 1.00 36.97 115 SER B O 1
ATOM 3298 N N . ASN B 1 118 ? 26.625 26.228 -9.999 1.00 36.47 116 ASN B N 1
ATOM 3299 C CA . ASN B 1 118 ? 27.139 27.606 -10.033 1.00 36.22 116 ASN B CA 1
ATOM 3300 C C . ASN B 1 118 ? 28.441 27.730 -10.833 1.00 35.42 116 ASN B C 1
ATOM 3301 O O . ASN B 1 118 ? 28.611 28.678 -11.611 1.00 34.37 116 ASN B O 1
ATOM 3306 N N . PHE B 1 119 ? 29.363 26.787 -10.624 1.00 34.93 117 PHE B N 1
ATOM 3307 C CA . PHE B 1 119 ? 30.611 26.785 -11.400 1.00 35.04 117 PHE B CA 1
ATOM 3308 C C . PHE B 1 119 ? 30.329 26.651 -12.898 1.00 34.82 117 PHE B C 1
ATOM 3309 O O . PHE B 1 119 ? 30.920 27.359 -13.710 1.00 34.80 117 PHE B O 1
ATOM 3317 N N . LEU B 1 120 ? 29.426 25.746 -13.255 1.00 34.88 118 LEU B N 1
ATOM 3318 C CA . LEU B 1 120 ? 29.148 25.482 -14.671 1.00 35.57 118 LEU B CA 1
ATOM 3319 C C . LEU B 1 120 ? 28.529 26.693 -15.371 1.00 35.63 118 LEU B C 1
ATOM 3320 O O . LEU B 1 120 ? 28.826 26.938 -16.535 1.00 35.60 118 LEU B O 1
ATOM 3325 N N . GLU B 1 121 ? 27.717 27.472 -14.649 1.00 36.33 119 GLU B N 1
ATOM 3326 C CA . GLU B 1 121 ? 27.146 28.718 -15.180 1.00 36.63 119 GLU B CA 1
ATOM 3327 C C . GLU B 1 121 ? 28.227 29.747 -15.475 1.00 35.93 119 GLU B C 1
ATOM 3328 O O . GLU B 1 121 ? 28.204 30.406 -16.509 1.00 35.85 119 GLU B O 1
ATOM 3334 N N . ASN B 1 122 ? 29.152 29.894 -14.531 1.00 35.54 120 ASN B N 1
ATOM 3335 C CA . ASN B 1 122 ? 30.297 30.794 -14.659 1.00 35.34 120 ASN B CA 1
ATOM 3336 C C . ASN B 1 122 ? 31.185 30.380 -15.836 1.00 34.65 120 ASN B C 1
ATOM 3337 O O . ASN B 1 122 ? 31.603 31.222 -16.623 1.00 34.21 120 ASN B O 1
ATOM 3342 N N . PHE B 1 123 ? 31.445 29.080 -15.952 1.00 34.54 121 PHE B N 1
ATOM 3343 C CA . PHE B 1 123 ? 32.270 28.536 -17.043 1.00 34.91 121 PHE B CA 1
ATOM 3344 C C . PHE B 1 123 ? 31.650 28.842 -18.426 1.00 35.00 121 PHE B C 1
ATOM 3345 O O . PHE B 1 123 ? 32.363 29.248 -19.345 1.00 34.57 121 PHE B O 1
ATOM 3353 N N . ASP B 1 124 ? 30.329 28.671 -18.555 1.00 35.69 122 ASP B N 1
ATOM 3354 C CA . ASP B 1 124 ? 29.603 29.017 -19.796 1.00 35.99 122 ASP B CA 1
ATOM 3355 C C . ASP B 1 124 ? 29.906 30.443 -20.237 1.00 36.10 122 ASP B C 1
ATOM 3356 O O . ASP B 1 124 ? 30.191 30.689 -21.407 1.00 35.51 122 ASP B O 1
ATOM 3361 N N . GLN B 1 125 ? 29.854 31.375 -19.289 1.00 36.38 123 GLN B N 1
ATOM 3362 C CA . GLN B 1 125 ? 30.113 32.783 -19.568 1.00 36.92 123 GLN B CA 1
ATOM 3363 C C . GLN B 1 125 ? 31.565 33.038 -19.987 1.00 36.54 123 GLN B C 1
ATOM 3364 O O . GLN B 1 125 ? 31.824 33.799 -20.916 1.00 35.85 123 GLN B O 1
ATOM 3370 N N . LEU B 1 126 ? 32.508 32.408 -19.289 1.00 36.45 124 LEU B N 1
ATOM 3371 C CA . LEU B 1 126 ? 33.933 32.623 -19.559 1.00 36.89 124 LEU B CA 1
ATOM 3372 C C . LEU B 1 126 ? 34.370 32.158 -20.954 1.00 36.92 124 LEU B C 1
ATOM 3373 O O . LEU B 1 126 ? 35.147 32.830 -21.622 1.00 36.36 124 LEU B O 1
ATOM 3378 N N . ILE B 1 127 ? 33.867 31.013 -21.398 1.00 37.77 125 ILE B N 1
ATOM 3379 C CA . ILE B 1 127 ? 34.348 30.424 -22.660 1.00 38.50 125 ILE B CA 1
ATOM 3380 C C . ILE B 1 127 ? 33.805 31.090 -23.938 1.00 38.99 125 ILE B C 1
ATOM 3381 O O . ILE B 1 127 ? 34.316 30.819 -25.023 1.00 39.41 125 ILE B O 1
ATOM 3386 N N . LYS B 1 128 ? 32.799 31.959 -23.809 1.00 39.22 126 LYS B N 1
ATOM 3387 C CA . LYS B 1 128 ? 32.323 32.776 -24.938 1.00 39.44 126 LYS B CA 1
ATOM 3388 C C . LYS B 1 128 ? 33.387 33.763 -25.424 1.00 39.47 126 LYS B C 1
ATOM 3389 O O . LYS B 1 128 ? 33.462 34.057 -26.616 1.00 40.17 126 LYS B O 1
ATOM 3395 N N . GLN B 1 129 ? 34.203 34.264 -24.502 1.00 38.93 127 GLN B N 1
ATOM 3396 C CA . GLN B 1 129 ? 35.276 35.211 -24.831 1.00 38.79 127 GLN B CA 1
ATOM 3397 C C . GLN B 1 129 ? 36.628 34.519 -25.133 1.00 37.83 127 GLN B C 1
ATOM 3398 O O . GLN B 1 129 ? 37.569 35.170 -25.583 1.00 37.60 127 GLN B O 1
ATOM 3404 N N . ALA B 1 130 ? 36.704 33.204 -24.918 1.00 36.45 128 ALA B N 1
ATOM 3405 C CA . ALA B 1 130 ? 37.985 32.471 -24.947 1.00 35.74 128 ALA B CA 1
ATOM 3406 C C . ALA B 1 130 ? 38.296 31.813 -26.301 1.00 35.05 128 ALA B C 1
ATOM 3407 O O . ALA B 1 130 ? 37.390 31.448 -27.051 1.00 35.26 128 ALA B O 1
ATOM 3409 N N . GLU B 1 131 ? 39.588 31.666 -26.598 1.00 33.95 129 GLU B N 1
ATOM 3410 C CA . GLU B 1 131 ? 40.046 30.870 -27.740 1.00 33.13 129 GLU B CA 1
ATOM 3411 C C . GLU B 1 131 ? 40.607 29.507 -27.323 1.00 31.67 129 GLU B C 1
ATOM 3412 O O . GLU B 1 131 ? 40.498 28.521 -28.065 1.00 30.42 129 GLU B O 1
ATOM 3418 N N . ILE B 1 132 ? 41.222 29.471 -26.143 1.00 29.42 130 ILE B N 1
ATOM 3419 C CA . ILE B 1 132 ? 41.884 28.274 -25.632 1.00 28.90 130 ILE B CA 1
ATOM 3420 C C . ILE B 1 132 ? 41.459 28.066 -24.176 1.00 27.47 130 ILE B C 1
ATOM 3421 O O . ILE B 1 132 ? 41.251 29.039 -23.451 1.00 26.90 130 ILE B O 1
ATOM 3426 N N . VAL B 1 133 ? 41.325 26.809 -23.756 1.00 26.61 131 VAL B N 1
ATOM 3427 C CA . VAL B 1 133 ? 41.146 26.465 -22.335 1.00 26.59 131 VAL B CA 1
ATOM 3428 C C . VAL B 1 133 ? 42.128 25.359 -21.930 1.00 25.88 131 VAL B C 1
ATOM 3429 O O . VAL B 1 133 ? 42.342 24.412 -22.692 1.00 24.73 131 VAL B O 1
ATOM 3433 N N . THR B 1 134 ? 42.736 25.503 -20.753 1.00 25.00 132 THR B N 1
ATOM 3434 C CA . THR B 1 134 ? 43.542 24.426 -20.161 1.00 25.30 132 THR B CA 1
ATOM 3435 C C . THR B 1 134 ? 42.807 23.818 -18.968 1.00 25.08 132 THR B C 1
ATOM 3436 O O . THR B 1 134 ? 42.214 24.544 -18.172 1.00 25.13 132 THR B O 1
ATOM 3440 N N . ILE B 1 135 ? 42.868 22.492 -18.852 1.00 25.80 133 ILE B N 1
ATOM 3441 C CA . ILE B 1 135 ? 42.287 21.756 -17.729 1.00 25.95 133 ILE B CA 1
ATOM 3442 C C . ILE B 1 135 ? 43.360 20.877 -17.084 1.00 26.36 133 ILE B C 1
ATOM 3443 O O . ILE B 1 135 ? 43.887 19.972 -17.733 1.00 26.29 133 ILE B O 1
ATOM 3448 N N . SER B 1 136 ? 43.657 21.137 -15.807 1.00 26.47 134 SER B N 1
ATOM 3449 C CA . SER B 1 136 ? 44.777 20.491 -15.104 1.00 27.18 134 SER B CA 1
ATOM 3450 C C . SER B 1 136 ? 44.369 19.837 -13.782 1.00 28.19 134 SER B C 1
ATOM 3451 O O . SER B 1 136 ? 43.587 20.402 -13.003 1.00 28.10 134 SER B O 1
ATOM 3454 N N . GLY B 1 137 ? 44.934 18.663 -13.520 1.00 28.54 135 GLY B N 1
ATOM 3455 C CA . GLY B 1 137 ? 44.908 18.074 -12.192 1.00 29.61 135 GLY B CA 1
ATOM 3456 C C . GLY B 1 137 ? 43.709 17.207 -11.882 1.00 30.41 135 GLY B C 1
ATOM 3457 O O . GLY B 1 137 ? 42.861 16.936 -12.741 1.00 30.51 135 GLY B O 1
ATOM 3458 N N . SER B 1 138 ? 43.639 16.795 -10.624 1.00 31.40 136 SER B N 1
ATOM 3459 C CA . SER B 1 138 ? 42.583 15.909 -10.159 1.00 31.99 136 SER B CA 1
ATOM 3460 C C . SER B 1 138 ? 41.276 16.644 -9.881 1.00 31.82 136 SER B C 1
ATOM 3461 O O . SER B 1 138 ? 41.239 17.866 -9.688 1.00 31.22 136 SER B O 1
ATOM 3464 N N . LEU B 1 139 ? 40.200 15.865 -9.849 1.00 32.22 137 LEU B N 1
ATOM 3465 C CA . LEU B 1 139 ? 38.896 16.367 -9.473 1.00 32.83 137 LEU B CA 1
ATOM 3466 C C . LEU B 1 139 ? 38.839 16.563 -7.959 1.00 33.67 137 LEU B C 1
ATOM 3467 O O . LEU B 1 139 ? 39.385 15.756 -7.195 1.00 33.68 137 LEU B O 1
ATOM 3472 N N . ALA B 1 140 ? 38.203 17.653 -7.537 1.00 34.40 138 ALA B N 1
ATOM 3473 C CA . ALA B 1 140 ? 37.864 17.850 -6.134 1.00 35.51 138 ALA B CA 1
ATOM 3474 C C . ALA B 1 140 ? 36.804 16.825 -5.723 1.00 36.07 138 ALA B C 1
ATOM 3475 O O . ALA B 1 140 ? 36.007 16.374 -6.560 1.00 35.63 138 ALA B O 1
ATOM 3477 N N . LYS B 1 141 ? 36.812 16.455 -4.442 1.00 36.95 139 LYS B N 1
ATOM 3478 C CA . LYS B 1 141 ? 35.768 15.600 -3.879 1.00 37.70 139 LYS B CA 1
ATOM 3479 C C . LYS B 1 141 ? 34.394 16.215 -4.138 1.00 37.50 139 LYS B C 1
ATOM 3480 O O . LYS B 1 141 ? 34.231 17.440 -4.117 1.00 37.85 139 LYS B O 1
ATOM 3486 N N . GLY B 1 142 ? 33.410 15.357 -4.394 1.00 37.82 140 GLY B N 1
ATOM 3487 C CA . GLY B 1 142 ? 32.051 15.795 -4.718 1.00 37.61 140 GLY B CA 1
ATOM 3488 C C . GLY B 1 142 ? 31.758 15.896 -6.207 1.00 37.78 140 GLY B C 1
ATOM 3489 O O . GLY B 1 142 ? 30.597 15.834 -6.615 1.00 37.90 140 GLY B O 1
ATOM 3490 N N . LEU B 1 143 ? 32.800 16.058 -7.022 1.00 37.60 141 LEU B N 1
ATOM 3491 C CA . LEU B 1 143 ? 32.649 16.130 -8.474 1.00 37.73 141 LEU B CA 1
ATOM 3492 C C . LEU B 1 143 ? 32.443 14.738 -9.059 1.00 37.89 141 LEU B C 1
ATOM 3493 O O . LEU B 1 143 ? 33.091 13.783 -8.626 1.00 38.37 141 LEU B O 1
ATOM 3498 N N . PRO B 1 144 ? 31.550 14.613 -10.054 1.00 38.10 142 PRO B N 1
ATOM 3499 C CA . PRO B 1 144 ? 31.387 13.309 -10.702 1.00 38.37 142 PRO B CA 1
ATOM 3500 C C . PRO B 1 144 ? 32.594 12.915 -11.564 1.00 38.59 142 PRO B C 1
ATOM 3501 O O . PRO B 1 144 ? 33.329 13.779 -12.043 1.00 38.33 142 PRO B O 1
ATOM 3505 N N . SER B 1 145 ? 32.788 11.614 -11.758 1.00 38.84 143 SER B N 1
ATOM 3506 C CA . SER B 1 145 ? 33.991 11.101 -12.421 1.00 39.15 143 SER B CA 1
ATOM 3507 C C . SER B 1 145 ? 34.071 11.528 -13.897 1.00 39.10 143 SER B C 1
ATOM 3508 O O . SER B 1 145 ? 35.160 11.571 -14.484 1.00 40.06 143 SER B O 1
ATOM 3511 N N . ASP B 1 146 ? 32.917 11.859 -14.474 1.00 38.70 144 ASP B N 1
ATOM 3512 C CA . ASP B 1 146 ? 32.808 12.331 -15.859 1.00 38.34 144 ASP B CA 1
ATOM 3513 C C . ASP B 1 146 ? 32.764 13.864 -15.980 1.00 37.46 144 ASP B C 1
ATOM 3514 O O . ASP B 1 146 ? 32.334 14.395 -17.007 1.00 37.59 144 ASP B O 1
ATOM 3519 N N . PHE B 1 147 ? 33.208 14.576 -14.942 1.00 36.03 145 PHE B N 1
ATOM 3520 C CA . PHE B 1 147 ? 33.070 16.037 -14.901 1.00 35.22 145 PHE B CA 1
ATOM 3521 C C . PHE B 1 147 ? 33.833 16.756 -16.021 1.00 34.23 145 PHE B C 1
ATOM 3522 O O . PHE B 1 147 ? 33.330 17.722 -16.605 1.00 33.36 145 PHE B O 1
ATOM 3530 N N . TYR B 1 148 ? 35.042 16.292 -16.322 1.00 33.49 146 TYR B N 1
ATOM 3531 C CA . TYR B 1 148 ? 35.859 16.955 -17.341 1.00 33.39 146 TYR B CA 1
ATOM 3532 C C . TYR B 1 148 ? 35.301 16.746 -18.752 1.00 32.89 146 TYR B C 1
ATOM 3533 O O . TYR B 1 148 ? 35.511 17.588 -19.629 1.00 32.59 146 TYR B O 1
ATOM 3542 N N . GLN B 1 149 ? 34.592 15.640 -18.975 1.00 32.35 147 GLN B N 1
ATOM 3543 C CA . GLN B 1 149 ? 33.907 15.448 -20.248 1.00 32.69 147 GLN B CA 1
ATOM 3544 C C . GLN B 1 149 ? 32.876 16.557 -20.506 1.00 31.95 147 GLN B C 1
ATOM 3545 O O . GLN B 1 149 ? 32.761 17.045 -21.626 1.00 31.95 147 GLN B O 1
ATOM 3551 N N . GLU B 1 150 ? 32.141 16.969 -19.480 1.00 31.70 148 GLU B N 1
ATOM 3552 C CA . GLU B 1 150 ? 31.156 18.034 -19.664 1.00 31.52 148 GLU B CA 1
ATOM 3553 C C . GLU B 1 150 ? 31.836 19.347 -20.053 1.00 30.71 148 GLU B C 1
ATOM 3554 O O . GLU B 1 150 ? 31.327 20.101 -20.896 1.00 29.94 148 GLU B O 1
ATOM 3560 N N . LEU B 1 151 ? 32.985 19.619 -19.431 1.00 29.78 149 LEU B N 1
ATOM 3561 C CA . LEU B 1 151 ? 33.786 20.797 -19.768 1.00 29.62 149 LEU B CA 1
ATOM 3562 C C . LEU B 1 151 ? 34.293 20.751 -21.223 1.00 28.73 149 LEU B C 1
ATOM 3563 O O . LEU B 1 151 ? 34.243 21.755 -21.928 1.00 27.95 149 LEU B O 1
ATOM 3568 N N . VAL B 1 152 ? 34.788 19.592 -21.660 1.00 28.42 150 VAL B N 1
ATOM 3569 C CA . VAL B 1 152 ? 35.255 19.429 -23.040 1.00 28.73 150 VAL B CA 1
ATOM 3570 C C . VAL B 1 152 ? 34.088 19.547 -24.047 1.00 28.87 150 VAL B C 1
ATOM 3571 O O . VAL B 1 152 ? 34.239 20.139 -25.107 1.00 28.99 150 VAL B O 1
ATOM 3575 N N . GLN B 1 153 ? 32.925 19.011 -23.695 1.00 29.39 151 GLN B N 1
ATOM 3576 C CA . GLN B 1 153 ? 31.735 19.177 -24.534 1.00 29.78 151 GLN B CA 1
ATOM 3577 C C . GLN B 1 153 ? 31.346 20.651 -24.692 1.00 29.64 151 GLN B C 1
ATOM 3578 O O . GLN B 1 153 ? 31.093 21.126 -25.810 1.00 29.33 151 GLN B O 1
ATOM 3584 N N . LYS B 1 154 ? 31.315 21.380 -23.576 1.00 29.89 152 LYS B N 1
ATOM 3585 C CA . LYS B 1 154 ? 30.936 22.801 -23.594 1.00 30.02 152 LYS B CA 1
ATOM 3586 C C . LYS B 1 154 ? 31.889 23.622 -24.461 1.00 29.78 152 LYS B C 1
ATOM 3587 O O . LYS B 1 154 ? 31.447 24.474 -25.242 1.00 29.08 152 LYS B O 1
ATOM 3593 N N . ALA B 1 155 ? 33.194 23.373 -24.320 1.00 29.83 153 ALA B N 1
ATOM 3594 C CA . ALA B 1 155 ? 34.209 24.014 -25.168 1.00 30.41 153 ALA B CA 1
ATOM 3595 C C . ALA B 1 155 ? 34.040 23.675 -26.652 1.00 30.65 153 ALA B C 1
ATOM 3596 O O . ALA B 1 155 ? 34.251 24.528 -27.506 1.00 30.58 153 ALA B O 1
ATOM 3598 N N . HIS B 1 156 ? 33.691 22.424 -26.947 1.00 31.75 154 HIS B N 1
ATOM 3599 C CA . HIS B 1 156 ? 33.470 21.966 -28.334 1.00 31.94 154 HIS B CA 1
ATOM 3600 C C . HIS B 1 156 ? 32.376 22.807 -29.009 1.00 31.99 154 HIS B C 1
ATOM 3601 O O . HIS B 1 156 ? 32.555 23.302 -30.129 1.00 32.18 154 HIS B O 1
ATOM 3608 N N . ALA B 1 157 ? 31.268 22.986 -28.297 1.00 32.24 155 ALA B N 1
ATOM 3609 C CA . ALA B 1 157 ? 30.138 23.806 -28.753 1.00 32.52 155 ALA B CA 1
ATOM 3610 C C . ALA B 1 157 ? 30.533 25.249 -29.103 1.00 32.87 155 ALA B C 1
ATOM 3611 O O . ALA B 1 157 ? 29.906 25.865 -29.968 1.00 33.08 155 ALA B O 1
ATOM 3613 N N . GLN B 1 158 ? 31.563 25.779 -28.437 1.00 32.98 156 GLN B N 1
ATOM 3614 C CA . GLN B 1 158 ? 32.038 27.150 -28.666 1.00 33.07 156 GLN B CA 1
ATOM 3615 C C . GLN B 1 158 ? 33.284 27.248 -29.554 1.00 32.86 156 GLN B C 1
ATOM 3616 O O . GLN B 1 158 ? 33.839 28.333 -29.701 1.00 32.98 156 GLN B O 1
ATOM 3622 N N . GLU B 1 159 ? 33.718 26.130 -30.134 1.00 32.44 157 GLU B N 1
ATOM 3623 C CA . GLU B 1 159 ? 34.928 26.067 -30.972 1.00 32.58 157 GLU B CA 1
ATOM 3624 C C . GLU B 1 159 ? 36.189 26.583 -30.244 1.00 31.95 157 GLU B C 1
ATOM 3625 O O . GLU B 1 159 ? 36.999 27.332 -30.807 1.00 32.11 157 GLU B O 1
ATOM 3631 N N . VAL B 1 160 ? 36.325 26.167 -28.987 1.00 30.75 158 VAL B N 1
ATOM 3632 C CA . VAL B 1 160 ? 37.472 26.506 -28.144 1.00 29.82 158 VAL B CA 1
ATOM 3633 C C . VAL B 1 160 ? 38.365 25.272 -28.051 1.00 28.83 158 VAL B C 1
ATOM 3634 O O . VAL B 1 160 ? 37.880 24.185 -27.780 1.00 29.39 158 VAL B O 1
ATOM 3638 N N . LYS B 1 161 ? 39.660 25.449 -28.289 1.00 28.19 159 LYS B N 1
ATOM 3639 C CA . LYS B 1 161 ? 40.633 24.349 -28.219 1.00 27.63 159 LYS B CA 1
ATOM 3640 C C . LYS B 1 161 ? 40.995 24.032 -26.758 1.00 26.25 159 LYS B C 1
ATOM 3641 O O . LYS B 1 161 ? 41.429 24.917 -26.020 1.00 25.80 159 LYS B O 1
ATOM 3647 N N . VAL B 1 162 ? 40.804 22.776 -26.356 1.00 25.14 160 VAL B N 1
ATOM 3648 C CA . VAL B 1 162 ? 41.097 22.311 -24.995 1.00 25.08 160 VAL B CA 1
ATOM 3649 C C . VAL B 1 162 ? 42.445 21.577 -24.887 1.00 24.83 160 VAL B C 1
ATOM 3650 O O . VAL B 1 162 ? 42.682 20.594 -25.603 1.00 23.65 160 VAL B O 1
ATOM 3654 N N . LEU B 1 163 ? 43.301 22.062 -23.987 1.00 24.47 161 LEU B N 1
ATOM 3655 C CA . LEU B 1 163 ? 44.506 21.337 -23.548 1.00 25.12 161 LEU B CA 1
ATOM 3656 C C . LEU B 1 163 ? 44.181 20.621 -22.227 1.00 25.15 161 LEU B C 1
ATOM 3657 O O . LEU B 1 163 ? 43.948 21.269 -21.192 1.00 25.24 161 LEU B O 1
ATOM 3662 N N . LEU B 1 164 ? 44.143 19.293 -22.265 1.00 25.21 162 LEU B N 1
ATOM 3663 C CA . LEU B 1 164 ? 43.726 18.481 -21.123 1.00 25.92 162 LEU B CA 1
ATOM 3664 C C . LEU B 1 164 ? 44.896 17.710 -20.486 1.00 26.41 162 LEU B C 1
ATOM 3665 O O . LEU B 1 164 ? 45.455 16.782 -21.108 1.00 27.16 162 LEU B O 1
ATOM 3670 N N . ASP B 1 165 ? 45.248 18.073 -19.249 1.00 26.59 163 ASP B N 1
ATOM 3671 C CA . ASP B 1 165 ? 46.366 17.446 -18.517 1.00 27.14 163 ASP B CA 1
ATOM 3672 C C . ASP B 1 165 ? 45.847 16.881 -17.200 1.00 28.15 163 ASP B C 1
ATOM 3673 O O . ASP B 1 165 ? 45.945 17.514 -16.147 1.00 27.51 163 ASP B O 1
ATOM 3678 N N . THR B 1 166 ? 45.262 15.694 -17.285 1.00 29.52 164 THR B N 1
ATOM 3679 C CA . THR B 1 166 ? 44.737 14.999 -16.121 1.00 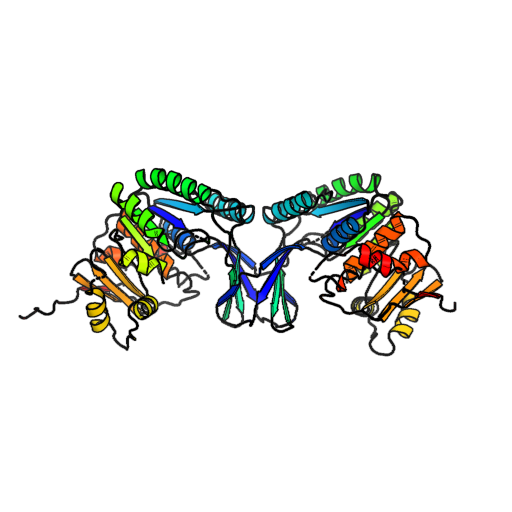31.00 164 THR B CA 1
ATOM 3680 C C . THR B 1 166 ? 45.120 13.521 -16.205 1.00 31.96 164 THR B C 1
ATOM 3681 O O . THR B 1 166 ? 45.776 13.106 -17.160 1.00 31.54 164 THR B O 1
ATOM 3685 N N . SER B 1 167 ? 44.720 12.737 -15.208 1.00 33.32 165 SER B N 1
ATOM 3686 C CA . SER B 1 167 ? 45.193 11.366 -15.104 1.00 34.71 165 SER B CA 1
ATOM 3687 C C . SER B 1 167 ? 44.084 10.373 -14.785 1.00 35.10 165 SER B C 1
ATOM 3688 O O . SER B 1 167 ? 42.977 10.745 -14.390 1.00 35.03 165 SER B O 1
ATOM 3691 N N . GLY B 1 168 ? 44.401 9.101 -15.001 1.00 35.70 166 GLY B N 1
ATOM 3692 C CA . GLY B 1 168 ? 43.572 8.005 -14.550 1.00 36.05 166 GLY B CA 1
ATOM 3693 C C . GLY B 1 168 ? 42.209 7.992 -15.194 1.00 36.44 166 GLY B C 1
ATOM 3694 O O . GLY B 1 168 ? 42.076 8.107 -16.413 1.00 35.82 166 GLY B O 1
ATOM 3695 N N . ASP B 1 169 ? 41.190 7.880 -14.350 1.00 37.04 167 ASP B N 1
ATOM 3696 C CA . ASP B 1 169 ? 39.825 7.676 -14.808 1.00 37.57 167 ASP B CA 1
ATOM 3697 C C . ASP B 1 169 ? 39.229 8.908 -15.472 1.00 37.10 167 ASP B C 1
ATOM 3698 O O . ASP B 1 169 ? 38.460 8.795 -16.427 1.00 36.95 167 ASP B O 1
ATOM 3703 N N . SER B 1 170 ? 39.557 10.081 -14.940 1.00 36.97 168 SER B N 1
ATOM 3704 C CA . SER B 1 170 ? 39.081 11.337 -15.512 1.00 36.70 168 SER B CA 1
ATOM 3705 C C . SER B 1 170 ? 39.641 11.573 -16.920 1.00 36.13 168 SER B C 1
ATOM 3706 O O . SER B 1 170 ? 38.989 12.229 -17.736 1.00 36.42 168 SER B O 1
ATOM 3709 N N . LEU B 1 171 ? 40.828 11.031 -17.202 1.00 35.08 169 LEU B N 1
ATOM 3710 C CA . LEU B 1 171 ? 41.382 11.056 -18.555 1.00 34.78 169 LEU B CA 1
ATOM 3711 C C . LEU B 1 171 ? 40.710 9.990 -19.439 1.00 34.66 169 LEU B C 1
ATOM 3712 O O . LEU B 1 171 ? 40.236 10.292 -20.528 1.00 34.05 169 LEU B O 1
ATOM 3717 N N . ARG B 1 172 ? 40.674 8.746 -18.964 1.00 35.11 170 ARG B N 1
ATOM 3718 C CA . ARG B 1 172 ? 40.107 7.632 -19.741 1.00 35.47 170 ARG B CA 1
ATOM 3719 C C . ARG B 1 172 ? 38.671 7.904 -20.212 1.00 34.99 170 ARG B C 1
ATOM 3720 O O . ARG B 1 172 ? 38.322 7.597 -21.349 1.00 34.82 170 ARG B O 1
ATOM 3728 N N . GLN B 1 173 ? 37.849 8.496 -19.355 1.00 34.75 171 GLN B N 1
ATOM 3729 C CA . GLN B 1 173 ? 36.445 8.734 -19.708 1.00 35.12 171 GLN B CA 1
ATOM 3730 C C . GLN B 1 173 ? 36.283 9.800 -20.794 1.00 34.49 171 GLN B C 1
ATOM 3731 O O . GLN B 1 173 ? 35.387 9.701 -21.641 1.00 34.75 171 GLN B O 1
ATOM 3737 N N . VAL B 1 174 ? 37.145 10.813 -20.785 1.00 33.08 172 VAL B N 1
ATOM 3738 C CA . VAL B 1 174 ? 37.145 11.786 -21.868 1.00 32.57 172 VAL B CA 1
ATOM 3739 C C . VAL B 1 174 ? 37.548 11.093 -23.182 1.00 31.73 172 VAL B C 1
ATOM 3740 O O . VAL B 1 174 ? 36.884 11.263 -24.204 1.00 31.50 172 VAL B O 1
ATOM 3744 N N . LEU B 1 175 ? 38.620 10.302 -23.151 1.00 31.48 173 LEU B N 1
ATOM 3745 C CA . LEU B 1 175 ? 39.146 9.682 -24.379 1.00 31.77 173 LEU B CA 1
ATOM 3746 C C . LEU B 1 175 ? 38.199 8.614 -24.963 1.00 31.90 173 LEU B C 1
ATOM 3747 O O . LEU B 1 175 ? 38.208 8.371 -26.175 1.00 31.38 173 LEU B O 1
ATOM 3752 N N . GLN B 1 176 ? 37.382 8.004 -24.105 1.00 32.27 174 GLN B N 1
ATOM 3753 C CA . GLN B 1 176 ? 36.305 7.096 -24.551 1.00 33.00 174 GLN B CA 1
ATOM 3754 C C . GLN B 1 176 ? 35.161 7.791 -25.290 1.00 32.88 174 GLN B C 1
ATOM 3755 O O . GLN B 1 176 ? 34.510 7.177 -26.146 1.00 33.49 174 GLN B O 1
ATOM 3761 N N . GLY B 1 177 ? 34.902 9.049 -24.946 1.00 32.51 175 GLY B N 1
ATOM 3762 C CA . GLY B 1 177 ? 33.786 9.797 -25.502 1.00 31.96 175 GLY B CA 1
ATOM 3763 C C . GLY B 1 177 ? 34.041 10.437 -26.851 1.00 31.53 175 GLY B C 1
ATOM 3764 O O . GLY B 1 177 ? 35.173 10.442 -27.339 1.00 31.79 175 GLY B O 1
ATOM 3765 N N . PRO B 1 178 ? 32.983 10.987 -27.468 1.00 30.64 176 PRO B N 1
ATOM 3766 C CA . PRO B 1 178 ? 33.053 11.600 -28.787 1.00 30.03 176 PRO B CA 1
ATOM 3767 C C . PRO B 1 178 ? 33.540 13.049 -28.838 1.00 29.36 176 PRO B C 1
ATOM 3768 O O . PRO B 1 178 ? 33.720 13.583 -29.933 1.00 30.02 176 PRO B O 1
ATOM 3772 N N . TRP B 1 179 ? 33.753 13.680 -27.685 1.00 28.29 177 TRP B N 1
ATOM 3773 C CA . TRP B 1 179 ? 34.265 15.055 -27.640 1.00 27.74 177 TRP B CA 1
ATOM 3774 C C . TRP B 1 179 ? 35.747 15.028 -27.248 1.00 27.29 177 TRP B C 1
ATOM 3775 O O . TRP B 1 179 ? 36.087 14.866 -26.071 1.00 27.06 177 TRP B O 1
ATOM 3786 N N . LYS B 1 180 ? 36.612 15.161 -28.246 1.00 26.87 178 LYS B N 1
ATOM 3787 C CA . LYS B 1 180 ? 38.052 14.953 -28.063 1.00 26.69 178 LYS B CA 1
ATOM 3788 C C . LYS B 1 180 ? 38.719 16.270 -27.687 1.00 25.87 178 LYS B C 1
ATOM 3789 O O . LYS B 1 180 ? 38.343 17.328 -28.212 1.00 26.63 178 LYS B O 1
ATOM 3795 N N . PRO B 1 181 ? 39.720 16.227 -26.788 1.00 25.48 179 PRO B N 1
ATOM 3796 C CA . PRO B 1 181 ? 40.478 17.459 -26.582 1.00 24.96 179 PRO B CA 1
ATOM 3797 C C . PRO B 1 181 ? 41.374 17.749 -27.802 1.00 24.44 179 PRO B C 1
ATOM 3798 O O . PRO B 1 181 ? 41.657 16.858 -28.593 1.00 23.54 179 PRO B O 1
ATOM 3802 N N . TYR B 1 182 ? 41.796 18.992 -27.957 1.00 24.72 180 TYR B N 1
ATOM 3803 C CA . TYR B 1 182 ? 42.698 19.367 -29.043 1.00 24.41 180 TYR B CA 1
ATOM 3804 C C . TYR B 1 182 ? 44.124 18.823 -28.804 1.00 23.92 180 TYR B C 1
ATOM 3805 O O . TYR B 1 182 ? 44.791 18.369 -29.743 1.00 23.54 180 TYR B O 1
ATOM 3814 N N . LEU B 1 183 ? 44.568 18.868 -27.543 1.00 23.06 181 LEU B N 1
ATOM 3815 C CA . LEU B 1 183 ? 45.912 18.418 -27.134 1.00 22.75 181 LEU B CA 1
ATOM 3816 C C . LEU B 1 183 ? 45.885 17.693 -25.780 1.00 22.04 181 LEU B C 1
ATOM 3817 O O . LEU B 1 183 ? 45.168 18.116 -24.868 1.00 21.78 181 LEU B O 1
ATOM 3822 N N . ILE B 1 184 ? 46.654 16.606 -25.667 1.00 22.05 182 ILE B N 1
ATOM 3823 C CA . ILE B 1 184 ? 46.968 15.960 -24.386 1.00 22.46 182 ILE B CA 1
ATOM 3824 C C . ILE B 1 184 ? 48.495 15.812 -24.201 1.00 22.73 182 ILE B C 1
ATOM 3825 O O . ILE B 1 184 ? 49.245 15.808 -25.189 1.00 21.57 182 ILE B O 1
ATOM 3830 N N . LYS B 1 185 ? 48.943 15.716 -22.943 1.00 23.57 183 LYS B N 1
ATOM 3831 C CA . LYS B 1 185 ? 50.379 15.599 -22.620 1.00 24.65 183 LYS B CA 1
ATOM 3832 C C . LYS B 1 185 ? 50.661 14.576 -21.510 1.00 25.82 183 LYS B C 1
ATOM 3833 O O . LYS B 1 185 ? 51.227 14.915 -20.472 1.00 25.72 183 LYS B O 1
ATOM 3839 N N . PRO B 1 186 ? 50.289 13.309 -21.728 1.00 27.61 184 PRO B N 1
ATOM 3840 C CA . PRO B 1 186 ? 50.549 12.279 -20.717 1.00 29.04 184 PRO B CA 1
ATOM 3841 C C . PRO B 1 186 ? 52.032 11.903 -20.651 1.00 30.63 184 PRO B C 1
ATOM 3842 O O . PRO B 1 186 ? 52.682 11.853 -21.691 1.00 30.25 184 PRO B O 1
ATOM 3846 N N . ASN B 1 187 ? 52.571 11.677 -19.447 1.00 32.77 185 ASN B N 1
ATOM 3847 C CA . ASN B 1 187 ? 53.930 11.118 -19.315 1.00 34.06 185 ASN B CA 1
ATOM 3848 C C . ASN B 1 187 ? 53.895 9.594 -19.342 1.00 35.29 185 ASN B C 1
ATOM 3849 O O . ASN B 1 187 ? 52.817 9.002 -19.441 1.00 35.32 185 ASN B O 1
ATOM 3854 N N . LEU B 1 188 ? 55.072 8.964 -19.285 1.00 36.82 186 LEU B N 1
ATOM 3855 C CA . LEU B 1 188 ? 55.182 7.507 -19.460 1.00 37.82 186 LEU B CA 1
ATOM 3856 C C . LEU B 1 188 ? 54.420 6.733 -18.393 1.00 38.69 186 LEU B C 1
ATOM 3857 O O . LEU B 1 188 ? 53.783 5.724 -18.693 1.00 38.96 186 LEU B O 1
ATOM 3862 N N . GLU B 1 189 ? 54.473 7.213 -17.154 1.00 40.28 187 GLU B N 1
ATOM 3863 C CA . GLU B 1 189 ? 53.711 6.613 -16.050 1.00 40.97 187 GLU B CA 1
ATOM 3864 C C . GLU B 1 189 ? 52.216 6.564 -16.392 1.00 41.16 187 GLU B C 1
ATOM 3865 O O . GLU B 1 189 ? 51.584 5.508 -16.297 1.00 40.86 187 GLU B O 1
ATOM 3871 N N . GLU B 1 190 ? 51.667 7.699 -16.827 1.00 41.74 188 GLU B N 1
ATOM 3872 C CA . GLU B 1 190 ? 50.250 7.767 -17.241 1.00 42.22 188 GLU B CA 1
ATOM 3873 C C . GLU B 1 190 ? 49.919 6.873 -18.444 1.00 42.56 188 GLU B C 1
ATOM 3874 O O . GLU B 1 190 ? 48.840 6.273 -18.515 1.00 42.43 188 GLU B O 1
ATOM 3880 N N . LEU B 1 191 ? 50.854 6.798 -19.386 1.00 43.14 189 LEU B N 1
ATOM 3881 C CA . LEU B 1 191 ? 50.689 5.999 -20.598 1.00 43.67 189 LEU B CA 1
ATOM 3882 C C . LEU B 1 191 ? 50.615 4.508 -20.249 1.00 44.43 189 LEU B C 1
ATOM 3883 O O . LEU B 1 191 ? 49.800 3.766 -20.811 1.00 44.31 189 LEU B O 1
ATOM 3888 N N . GLU B 1 192 ? 51.456 4.090 -19.306 1.00 45.26 190 GLU B N 1
ATOM 3889 C CA . GLU B 1 192 ? 51.457 2.716 -18.805 1.00 46.19 190 GLU B CA 1
ATOM 3890 C C . GLU B 1 192 ? 50.106 2.347 -18.177 1.00 46.64 190 GLU B C 1
ATOM 3891 O O . GLU B 1 192 ? 49.610 1.240 -18.373 1.00 46.69 190 GLU B O 1
ATOM 3897 N N . GLY B 1 193 ? 49.514 3.283 -17.437 1.00 47.47 191 GLY B N 1
ATOM 3898 C CA . GLY B 1 193 ? 48.199 3.085 -16.821 1.00 47.91 191 GLY B CA 1
ATOM 3899 C C . GLY B 1 193 ? 47.061 2.965 -17.820 1.00 48.51 191 GLY B C 1
ATOM 3900 O O . GLY B 1 193 ? 46.212 2.080 -17.699 1.00 48.92 191 GLY B O 1
ATOM 3901 N N . LEU B 1 194 ? 47.041 3.862 -18.804 1.00 49.10 192 LEU B N 1
ATOM 3902 C CA . LEU B 1 194 ? 46.009 3.877 -19.847 1.00 49.28 192 LEU B CA 1
ATOM 3903 C C . LEU B 1 194 ? 45.972 2.618 -20.702 1.00 50.10 192 LEU B C 1
ATOM 3904 O O . LEU B 1 194 ? 44.903 2.201 -21.151 1.00 50.27 192 LEU B O 1
ATOM 3909 N N . LEU B 1 195 ? 47.141 2.041 -20.953 1.00 50.72 193 LEU B N 1
ATOM 3910 C CA . LEU B 1 195 ? 47.273 0.947 -21.910 1.00 51.40 193 LEU B CA 1
ATOM 3911 C C . LEU B 1 195 ? 47.572 -0.399 -21.249 1.00 51.69 193 LEU B C 1
ATOM 3912 O O . LEU B 1 195 ? 47.459 -1.442 -21.895 1.00 51.77 193 LEU B O 1
ATOM 3917 N N . GLY B 1 196 ? 47.959 -0.379 -19.974 1.00 52.21 194 GLY B N 1
ATOM 3918 C CA . GLY B 1 196 ? 48.363 -1.597 -19.277 1.00 52.50 194 GLY B CA 1
ATOM 3919 C C . GLY B 1 196 ? 49.575 -2.208 -19.947 1.00 53.11 194 GLY B C 1
ATOM 3920 O O . GLY B 1 196 ? 49.565 -3.382 -20.322 1.00 53.40 194 GLY B O 1
ATOM 3921 N N . GLN B 1 197 ? 50.612 -1.393 -20.125 1.00 53.70 195 GLN B N 1
ATOM 3922 C CA . GLN B 1 197 ? 51.818 -1.818 -20.829 1.00 53.73 195 GLN B CA 1
ATOM 3923 C C . GLN B 1 197 ? 53.044 -1.166 -20.202 1.00 53.64 195 GLN B C 1
ATOM 3924 O O . GLN B 1 197 ? 52.950 -0.084 -19.626 1.00 53.77 195 GLN B O 1
ATOM 3930 N N . ASP B 1 198 ? 54.186 -1.837 -20.315 1.00 53.37 196 ASP B N 1
ATOM 3931 C CA . ASP B 1 198 ? 55.423 -1.400 -19.674 1.00 53.12 196 ASP B CA 1
ATOM 3932 C C . ASP B 1 198 ? 56.306 -0.639 -20.669 1.00 52.59 196 ASP B C 1
ATOM 3933 O O . ASP B 1 198 ? 56.587 -1.138 -21.755 1.00 52.68 196 ASP B O 1
ATOM 3938 N N . PHE B 1 199 ? 56.741 0.562 -20.292 1.00 52.10 197 PHE B N 1
ATOM 3939 C CA . PHE B 1 199 ? 57.571 1.417 -21.158 1.00 51.60 197 PHE B CA 1
ATOM 3940 C C . PHE B 1 199 ? 58.985 1.621 -20.587 1.00 51.17 197 PHE B C 1
ATOM 3941 O O . PHE B 1 199 ? 59.579 2.693 -20.746 1.00 51.36 197 PHE B O 1
ATOM 3949 N N . SER B 1 200 ? 59.527 0.596 -19.928 1.00 50.39 198 SER B N 1
ATOM 3950 C CA . SER B 1 200 ? 60.858 0.686 -19.317 1.00 49.53 198 SER B CA 1
ATOM 3951 C C . SER B 1 200 ? 61.968 0.338 -20.314 1.00 48.80 198 SER B C 1
ATOM 3952 O O . SER B 1 200 ? 63.067 0.882 -20.226 1.00 49.06 198 SER B O 1
ATOM 3955 N N . GLU B 1 201 ? 61.677 -0.578 -21.241 1.00 47.77 199 GLU B N 1
ATOM 3956 C CA . GLU B 1 201 ? 62.641 -1.011 -22.261 1.00 46.91 199 GLU B CA 1
ATOM 3957 C C . GLU B 1 201 ? 62.409 -0.304 -23.588 1.00 45.66 199 GLU B C 1
ATOM 3958 O O . GLU B 1 201 ? 61.350 -0.462 -24.199 1.00 45.81 199 GLU B O 1
ATOM 3964 N N . ASN B 1 202 ? 63.411 0.443 -24.048 1.00 43.77 200 ASN B N 1
ATOM 3965 C CA . ASN B 1 202 ? 63.305 1.193 -25.294 1.00 42.35 200 ASN B CA 1
ATOM 3966 C C . ASN B 1 202 ? 61.977 1.960 -25.371 1.00 41.15 200 ASN B C 1
ATOM 3967 O O . ASN B 1 202 ? 61.149 1.700 -26.249 1.00 40.46 200 ASN B O 1
ATOM 3972 N N . PRO B 1 203 ? 61.770 2.900 -24.433 1.00 40.12 201 PRO B N 1
ATOM 3973 C CA . PRO B 1 203 ? 60.533 3.679 -24.329 1.00 39.67 201 PRO B CA 1
ATOM 3974 C C . PRO B 1 203 ? 60.170 4.471 -25.580 1.00 38.92 201 PRO B C 1
ATOM 3975 O O . PRO B 1 203 ? 58.995 4.532 -25.930 1.00 39.02 201 PRO B O 1
ATOM 3979 N N . LEU B 1 204 ? 61.156 5.062 -26.260 1.00 37.84 202 LEU B N 1
ATOM 3980 C CA . LEU B 1 204 ? 60.857 5.910 -27.420 1.00 37.29 202 LEU B CA 1
ATOM 3981 C C . LEU B 1 204 ? 60.175 5.127 -28.546 1.00 36.36 202 LEU B C 1
ATOM 3982 O O . LEU B 1 204 ? 59.228 5.623 -29.157 1.00 36.00 202 LEU B O 1
ATOM 3987 N N . ALA B 1 205 ? 60.663 3.914 -28.819 1.00 35.51 203 ALA B N 1
ATOM 3988 C CA . ALA B 1 205 ? 60.085 3.047 -29.849 1.00 35.21 203 ALA B CA 1
ATOM 3989 C C . ALA B 1 205 ? 58.676 2.560 -29.452 1.00 34.63 203 ALA B C 1
ATOM 3990 O O . ALA B 1 205 ? 57.777 2.471 -30.289 1.00 34.02 203 ALA B O 1
ATOM 3992 N N . ALA B 1 206 ? 58.506 2.253 -28.172 1.00 34.58 204 ALA B N 1
ATOM 3993 C CA . ALA B 1 206 ? 57.217 1.809 -27.635 1.00 35.01 204 ALA B CA 1
ATOM 3994 C C . ALA B 1 206 ? 56.158 2.916 -27.677 1.00 35.10 204 ALA B C 1
ATOM 3995 O O . ALA B 1 206 ? 55.007 2.651 -28.008 1.00 35.19 204 ALA B O 1
ATOM 3997 N N . VAL B 1 207 ? 56.547 4.141 -27.325 1.00 35.41 205 VAL B N 1
ATOM 3998 C CA . VAL B 1 207 ? 55.632 5.291 -27.376 1.00 35.86 205 VAL B CA 1
ATOM 3999 C C . VAL B 1 207 ? 55.115 5.553 -28.793 1.00 36.20 205 VAL B C 1
ATOM 4000 O O . VAL B 1 207 ? 53.927 5.828 -28.985 1.00 36.45 205 VAL B O 1
ATOM 4004 N N . GLN B 1 208 ? 55.996 5.451 -29.787 1.00 36.48 206 GLN B N 1
ATOM 4005 C CA . GLN B 1 208 ? 55.615 5.712 -31.171 1.00 36.61 206 GLN B CA 1
ATOM 4006 C C . GLN B 1 208 ? 54.585 4.710 -31.683 1.00 36.54 206 GLN B C 1
ATOM 4007 O O . GLN B 1 208 ? 53.701 5.072 -32.453 1.00 36.61 206 GLN B O 1
ATOM 4013 N N . THR B 1 209 ? 54.697 3.452 -31.260 1.00 36.53 207 THR B N 1
ATOM 4014 C CA . THR B 1 209 ? 53.686 2.440 -31.601 1.00 36.15 207 THR B CA 1
ATOM 4015 C C . THR B 1 209 ? 52.358 2.693 -30.879 1.00 35.73 207 THR B C 1
ATOM 4016 O O . THR B 1 209 ? 51.288 2.614 -31.476 1.00 35.85 207 THR B O 1
ATOM 4020 N N . ALA B 1 210 ? 52.450 2.985 -29.588 1.00 35.70 208 ALA B N 1
ATOM 4021 C CA . ALA B 1 210 ? 51.281 3.186 -28.724 1.00 35.26 208 ALA B CA 1
ATOM 4022 C C . ALA B 1 210 ? 50.343 4.275 -29.244 1.00 35.09 208 ALA B C 1
ATOM 4023 O O . ALA B 1 210 ? 49.125 4.106 -29.229 1.00 34.16 208 ALA B O 1
ATOM 4025 N N . LEU B 1 211 ? 50.916 5.382 -29.716 1.00 34.59 209 LEU B N 1
ATOM 4026 C CA . LEU B 1 211 ? 50.116 6.542 -30.126 1.00 34.95 209 LEU B CA 1
ATOM 4027 C C . LEU B 1 211 ? 49.271 6.333 -31.382 1.00 34.80 209 LEU B C 1
ATOM 4028 O O . LEU B 1 211 ? 48.411 7.167 -31.690 1.00 34.56 209 LEU B O 1
ATOM 4033 N N . THR B 1 212 ? 49.505 5.226 -32.089 1.00 35.12 210 THR B N 1
ATOM 4034 C CA . THR B 1 212 ? 48.698 4.850 -33.251 1.00 35.77 210 THR B CA 1
ATOM 4035 C C . THR B 1 212 ? 47.409 4.106 -32.873 1.00 36.05 210 THR B C 1
ATOM 4036 O O . THR B 1 212 ? 46.569 3.870 -33.734 1.00 36.69 210 THR B O 1
ATOM 4040 N N . LYS B 1 213 ? 47.249 3.757 -31.598 1.00 36.60 211 LYS B N 1
ATOM 4041 C CA . LYS B 1 213 ? 46.092 2.975 -31.137 1.00 36.81 211 LYS B CA 1
ATOM 4042 C C . LYS B 1 213 ? 44.778 3.796 -31.056 1.00 36.71 211 LYS B C 1
ATOM 4043 O O . LYS B 1 213 ? 44.816 5.011 -30.831 1.00 35.45 211 LYS B O 1
ATOM 4049 N N . PRO B 1 214 ? 43.618 3.127 -31.251 1.00 36.68 212 PRO B N 1
ATOM 4050 C CA . PRO B 1 214 ? 42.263 3.710 -31.171 1.00 36.59 212 PRO B CA 1
ATOM 4051 C C . PRO B 1 214 ? 42.001 4.610 -29.963 1.00 36.27 212 PRO B C 1
ATOM 4052 O O . PRO B 1 214 ? 41.282 5.604 -30.088 1.00 35.99 212 PRO B O 1
ATOM 4064 N N . PHE B 1 216 ? 43.577 6.924 -28.858 1.00 33.42 214 PHE B N 1
ATOM 4065 C CA . PHE B 1 216 ? 43.958 8.312 -29.134 1.00 32.52 214 PHE B CA 1
ATOM 4066 C C . PHE B 1 216 ? 43.439 8.884 -30.455 1.00 31.70 214 PHE B C 1
ATOM 4067 O O . PHE B 1 216 ? 43.861 9.968 -30.856 1.00 31.01 214 PHE B O 1
ATOM 4075 N N . ALA B 1 217 ? 42.532 8.178 -31.134 1.00 30.66 215 ALA B N 1
ATOM 4076 C CA . ALA B 1 217 ? 41.955 8.681 -32.381 1.00 30.15 215 ALA B CA 1
ATOM 4077 C C . ALA B 1 217 ? 41.248 10.011 -32.160 1.00 29.49 215 ALA B C 1
ATOM 4078 O O . ALA B 1 217 ? 40.661 10.232 -31.099 1.00 30.00 215 ALA B O 1
ATOM 4080 N N . GLY B 1 218 ? 41.328 10.900 -33.149 1.00 28.17 216 GLY B N 1
ATOM 4081 C CA . GLY B 1 218 ? 40.572 12.153 -33.134 1.00 27.78 216 GLY B CA 1
ATOM 4082 C C . GLY B 1 218 ? 41.195 13.303 -32.346 1.00 26.91 216 GLY B C 1
ATOM 4083 O O . GLY B 1 218 ? 40.623 14.390 -32.288 1.00 26.69 216 GLY B O 1
ATOM 4084 N N . ILE B 1 219 ? 42.364 13.077 -31.745 1.00 26.37 217 ILE B N 1
ATOM 4085 C CA . ILE B 1 219 ? 43.058 14.116 -30.971 1.00 26.22 217 ILE B CA 1
ATOM 4086 C C . ILE B 1 219 ? 44.118 14.780 -31.865 1.00 26.08 217 ILE B C 1
ATOM 4087 O O . ILE B 1 219 ? 45.067 14.109 -32.299 1.00 25.74 217 ILE B O 1
ATOM 4092 N N . GLU B 1 220 ? 43.974 16.084 -32.126 1.00 26.28 218 GLU B N 1
ATOM 4093 C CA . GLU B 1 220 ? 44.872 16.772 -33.072 1.00 26.34 218 GLU B CA 1
ATOM 4094 C C . GLU B 1 220 ? 46.360 16.709 -32.652 1.00 25.68 218 GLU B C 1
ATOM 4095 O O . GLU B 1 220 ? 47.215 16.434 -33.501 1.00 26.08 218 GLU B O 1
ATOM 4101 N N . TRP B 1 221 ? 46.657 16.952 -31.366 1.00 24.46 219 TRP B N 1
ATOM 4102 C CA . TRP B 1 221 ? 48.043 16.960 -30.838 1.00 24.12 219 TRP B CA 1
ATOM 4103 C C . TRP B 1 221 ? 48.229 16.030 -29.628 1.00 23.55 219 TRP B C 1
ATOM 4104 O O . TRP B 1 221 ? 47.449 16.066 -28.667 1.00 23.21 219 TRP B O 1
ATOM 4115 N N . ILE B 1 222 ? 49.255 15.184 -29.673 1.00 23.23 220 ILE B N 1
ATOM 4116 C CA . ILE B 1 222 ? 49.691 14.421 -28.495 1.00 23.00 220 ILE B CA 1
ATOM 4117 C C . ILE B 1 222 ? 51.171 14.696 -28.263 1.00 22.65 220 ILE B C 1
ATOM 4118 O O . ILE B 1 222 ? 52.005 14.462 -29.148 1.00 21.70 220 ILE B O 1
ATOM 4123 N N . VAL B 1 223 ? 51.486 15.214 -27.086 1.00 21.90 221 VAL B N 1
ATOM 4124 C CA . VAL B 1 223 ? 52.866 15.539 -26.717 1.00 22.15 221 VAL B CA 1
ATOM 4125 C C . VAL B 1 223 ? 53.292 14.688 -25.520 1.00 22.27 221 VAL B C 1
ATOM 4126 O O . VAL B 1 223 ? 52.721 14.791 -24.439 1.00 22.48 221 VAL B O 1
ATOM 4130 N N . ILE B 1 224 ? 54.278 13.825 -25.715 1.00 22.60 222 ILE B N 1
ATOM 4131 C CA . ILE B 1 224 ? 54.840 13.061 -24.608 1.00 23.27 222 ILE B CA 1
ATOM 4132 C C . ILE B 1 224 ? 56.173 13.715 -24.250 1.00 23.80 222 ILE B C 1
ATOM 4133 O O . ILE B 1 224 ? 57.162 13.534 -24.968 1.00 23.15 222 ILE B O 1
ATOM 4138 N N . SER B 1 225 ? 56.195 14.487 -23.162 1.00 24.35 223 SER B N 1
ATOM 4139 C CA . SER B 1 225 ? 57.438 15.119 -22.691 1.00 25.00 223 SER B CA 1
ATOM 4140 C C . SER B 1 225 ? 58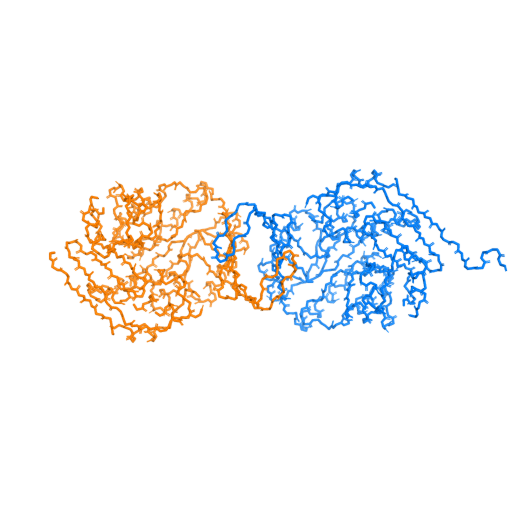.247 14.061 -21.952 1.00 25.70 223 SER B C 1
ATOM 4141 O O . SER B 1 225 ? 57.668 13.185 -21.316 1.00 26.11 223 SER B O 1
ATOM 4144 N N . LEU B 1 226 ? 59.571 14.132 -22.067 1.00 25.78 224 LEU B N 1
ATOM 4145 C CA . LEU B 1 226 ? 60.469 13.083 -21.569 1.00 26.38 224 LEU B CA 1
ATOM 4146 C C . LEU B 1 226 ? 61.571 13.656 -20.683 1.00 26.87 224 LEU B C 1
ATOM 4147 O O . LEU B 1 226 ? 62.715 13.200 -20.730 1.00 27.45 224 LEU B O 1
ATOM 4152 N N . GLY B 1 227 ? 61.231 14.648 -19.866 1.00 27.38 225 GLY B N 1
ATOM 4153 C CA . GLY B 1 227 ? 62.212 15.311 -19.014 1.00 27.61 225 GLY B CA 1
ATOM 4154 C C . GLY B 1 227 ? 63.354 15.912 -19.823 1.00 28.06 225 GLY B C 1
ATOM 4155 O O . GLY B 1 227 ? 63.131 16.564 -20.839 1.00 26.83 225 GLY B O 1
ATOM 4156 N N . LYS B 1 228 ? 64.587 15.624 -19.402 1.00 28.95 226 LYS B N 1
ATOM 4157 C CA . LYS B 1 228 ? 65.797 16.158 -20.044 1.00 29.32 226 LYS B CA 1
ATOM 4158 C C . LYS B 1 228 ? 65.968 15.603 -21.451 1.00 29.30 226 LYS B C 1
ATOM 4159 O O . LYS B 1 228 ? 66.713 16.157 -22.263 1.00 29.15 226 LYS B O 1
ATOM 4165 N N . ASP B 1 229 ? 65.269 14.504 -21.741 1.00 28.64 227 ASP B N 1
ATOM 4166 C CA . ASP B 1 229 ? 65.338 13.859 -23.042 1.00 28.56 227 ASP B CA 1
ATOM 4167 C C . ASP B 1 229 ? 64.464 14.548 -24.100 1.00 27.49 227 ASP B C 1
ATOM 4168 O O . ASP B 1 229 ? 64.364 14.045 -25.223 1.00 27.96 227 ASP B O 1
ATOM 4173 N N . GLY B 1 230 ? 63.838 15.681 -23.759 1.00 26.22 228 GLY B N 1
ATOM 4174 C CA . GLY B 1 230 ? 63.022 16.444 -24.709 1.00 25.95 228 GLY B CA 1
ATOM 4175 C C . GLY B 1 230 ? 61.588 15.941 -24.803 1.00 25.18 228 GLY B C 1
ATOM 4176 O O . GLY B 1 230 ? 60.879 15.906 -23.796 1.00 25.52 228 GLY B O 1
ATOM 4177 N N . ALA B 1 231 ? 61.160 15.560 -26.008 1.00 24.68 229 ALA B N 1
ATOM 4178 C CA . ALA B 1 231 ? 59.816 15.014 -26.234 1.00 24.02 229 ALA B CA 1
ATOM 4179 C C . ALA B 1 231 ? 59.683 14.207 -27.524 1.00 23.42 229 ALA B C 1
ATOM 4180 O O . ALA B 1 231 ? 60.523 14.276 -28.422 1.00 22.46 229 ALA 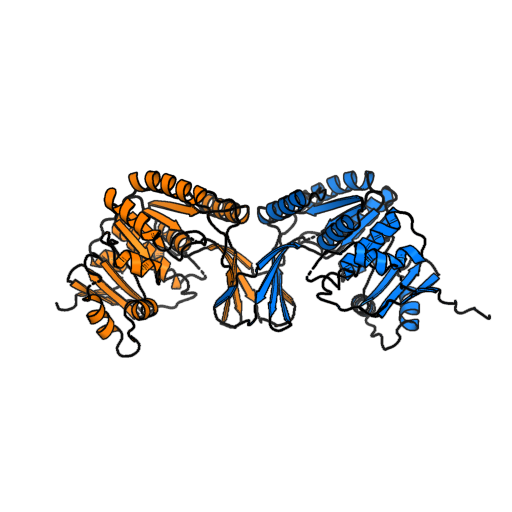B O 1
ATOM 4182 N N . ILE B 1 232 ? 58.580 13.469 -27.595 1.00 23.21 230 ILE B N 1
ATOM 4183 C CA . ILE B 1 232 ? 58.076 12.886 -28.840 1.00 23.48 230 ILE B CA 1
ATOM 4184 C C . ILE B 1 232 ? 56.609 13.314 -28.986 1.00 22.87 230 ILE B C 1
ATOM 4185 O O . ILE B 1 232 ? 55.862 13.362 -27.998 1.00 23.19 230 ILE B O 1
ATOM 4190 N N . ALA B 1 233 ? 56.226 13.714 -30.193 1.00 21.86 231 ALA B N 1
ATOM 4191 C CA . ALA B 1 233 ? 54.895 14.276 -30.440 1.00 22.44 231 ALA B CA 1
ATOM 4192 C C . ALA B 1 233 ? 54.264 13.724 -31.714 1.00 22.59 231 ALA B C 1
ATOM 4193 O O . ALA B 1 233 ? 54.964 13.214 -32.594 1.00 22.75 231 ALA B O 1
ATOM 4195 N N . LYS B 1 234 ? 52.932 13.798 -31.777 1.00 23.36 232 LYS B N 1
ATOM 4196 C CA . LYS B 1 234 ? 52.147 13.401 -32.946 1.00 23.76 232 LYS B CA 1
ATOM 4197 C C . LYS B 1 234 ? 51.090 14.461 -33.269 1.00 24.23 232 LYS B C 1
ATOM 4198 O O . LYS B 1 234 ? 50.267 14.800 -32.403 1.00 22.61 232 LYS B O 1
ATOM 4204 N N . HIS B 1 235 ? 51.131 14.968 -34.502 1.00 24.89 233 HIS B N 1
ATOM 4205 C CA . HIS B 1 235 ? 50.146 15.927 -35.044 1.00 25.74 233 HIS B CA 1
ATOM 4206 C C . HIS B 1 235 ? 49.486 15.294 -36.265 1.00 26.74 233 HIS B C 1
ATOM 4207 O O . HIS B 1 235 ? 50.106 15.173 -37.334 1.00 25.18 233 HIS B O 1
ATOM 4214 N N . HIS B 1 236 ? 48.243 14.848 -36.084 1.00 27.73 234 HIS B N 1
ATOM 4215 C CA . HIS B 1 236 ? 47.560 13.988 -37.054 1.00 28.75 234 HIS B CA 1
ATOM 4216 C C . HIS B 1 236 ? 48.391 12.736 -37.342 1.00 29.27 234 HIS B C 1
ATOM 4217 O O . HIS B 1 236 ? 48.596 11.921 -36.440 1.00 29.57 234 HIS B O 1
ATOM 4224 N N . ASP B 1 237 ? 48.894 12.579 -38.568 1.00 29.71 235 ASP B N 1
ATOM 4225 C CA . ASP B 1 237 ? 49.720 11.411 -38.913 1.00 29.65 235 ASP B CA 1
ATOM 4226 C C . ASP B 1 237 ? 51.237 11.658 -38.803 1.00 29.08 235 ASP B C 1
ATOM 4227 O O . ASP B 1 237 ? 52.034 10.735 -39.004 1.00 29.13 235 ASP B O 1
ATOM 4232 N N . GLN B 1 238 ? 51.638 12.888 -38.492 1.00 27.91 236 GLN B N 1
ATOM 4233 C CA . GLN B 1 238 ? 53.067 13.254 -38.446 1.00 27.19 236 GLN B CA 1
ATOM 4234 C C . GLN B 1 238 ? 53.674 13.098 -37.050 1.00 26.12 236 GLN B C 1
ATOM 4235 O O . GLN B 1 238 ? 53.196 13.717 -36.092 1.00 25.60 236 GLN B O 1
ATOM 4241 N N . PHE B 1 239 ? 54.738 12.305 -36.936 1.00 25.42 237 PHE B N 1
ATOM 4242 C CA . PHE B 1 239 ? 55.494 12.179 -35.688 1.00 25.21 237 PHE B CA 1
ATOM 4243 C C . PHE B 1 239 ? 56.701 13.136 -35.683 1.00 24.74 237 PHE B C 1
ATOM 4244 O O . PHE B 1 239 ? 57.310 13.386 -36.729 1.00 23.68 237 PHE B O 1
ATOM 4252 N N . TYR B 1 240 ? 57.010 13.669 -34.502 1.00 24.00 238 TYR B N 1
ATOM 4253 C CA . TYR B 1 240 ? 58.150 14.560 -34.301 1.00 24.29 238 TYR B CA 1
ATOM 4254 C C . TYR B 1 240 ? 58.975 14.064 -33.123 1.00 23.87 238 TYR B C 1
ATOM 4255 O O . TYR B 1 240 ? 58.427 13.580 -32.132 1.00 23.91 238 TYR B O 1
ATOM 4264 N N . ARG B 1 241 ? 60.293 14.186 -33.240 1.00 23.98 239 ARG B N 1
ATOM 4265 C CA . ARG B 1 241 ? 61.195 14.136 -32.100 1.00 24.02 239 ARG B CA 1
ATOM 4266 C C . ARG B 1 241 ? 61.665 15.571 -31.772 1.00 23.70 239 ARG B C 1
ATOM 4267 O O . ARG B 1 241 ? 62.060 16.301 -32.673 1.00 23.41 239 ARG B O 1
ATOM 4275 N N . VAL B 1 242 ? 61.642 15.957 -30.503 1.00 23.42 240 VAL B N 1
ATOM 4276 C CA . VAL B 1 242 ? 62.120 17.276 -30.078 1.00 24.18 240 VAL B CA 1
ATOM 4277 C C . VAL B 1 242 ? 63.352 17.155 -29.165 1.00 24.43 240 VAL B C 1
ATOM 4278 O O . VAL B 1 242 ? 63.277 16.607 -28.054 1.00 23.90 240 VAL B O 1
ATOM 4282 N N . LYS B 1 243 ? 64.482 17.649 -29.680 1.00 25.02 241 LYS B N 1
ATOM 4283 C CA . LYS B 1 243 ? 65.789 17.599 -29.034 1.00 26.10 241 LYS B CA 1
ATOM 4284 C C . LYS B 1 243 ? 66.049 18.897 -28.281 1.00 26.13 241 LYS B C 1
ATOM 4285 O O . LYS B 1 243 ? 65.939 19.978 -28.866 1.00 25.59 241 LYS B O 1
ATOM 4291 N N . ILE B 1 244 ? 66.397 18.800 -26.998 1.00 26.94 242 ILE B N 1
ATOM 4292 C CA . ILE B 1 244 ? 66.686 19.999 -26.200 1.00 28.18 242 ILE B CA 1
ATOM 4293 C C . ILE B 1 244 ? 68.137 19.963 -25.692 1.00 29.32 242 ILE B C 1
ATOM 4294 O O . ILE B 1 244 ? 68.706 18.882 -25.482 1.00 29.03 242 ILE B O 1
ATOM 4299 N N . PRO B 1 245 ? 68.744 21.142 -25.521 1.00 31.19 243 PRO B N 1
ATOM 4300 C CA . PRO B 1 245 ? 70.120 21.179 -25.038 1.00 32.96 243 PRO B CA 1
ATOM 4301 C C . PRO B 1 245 ? 70.239 20.761 -23.571 1.00 34.54 243 PRO B C 1
ATOM 4302 O O . PRO B 1 245 ? 69.275 20.877 -22.798 1.00 35.02 243 PRO B O 1
ATOM 4306 N N . THR B 1 246 ? 71.405 20.239 -23.211 1.00 36.35 244 THR B N 1
ATOM 4307 C CA . THR B 1 246 ? 71.724 19.928 -21.816 1.00 37.26 244 THR B CA 1
ATOM 4308 C C . THR B 1 246 ? 71.831 21.239 -21.041 1.00 38.08 244 THR B C 1
ATOM 4309 O O . THR B 1 246 ? 72.510 22.158 -21.490 1.00 38.67 244 THR B O 1
ATOM 4313 N N . ILE B 1 247 ? 71.145 21.322 -19.898 1.00 38.82 245 ILE B N 1
ATOM 4314 C CA . ILE B 1 247 ? 71.227 22.488 -19.013 1.00 39.31 245 ILE B CA 1
ATOM 4315 C C . ILE B 1 247 ? 71.303 22.099 -17.522 1.00 39.78 245 ILE B C 1
ATOM 4316 O O . ILE B 1 247 ? 71.004 20.959 -17.140 1.00 39.91 245 ILE B O 1
ATOM 4321 N N . GLN B 1 248 ? 71.693 23.066 -16.689 1.00 40.52 246 GLN B N 1
ATOM 4322 C CA . GLN B 1 248 ? 71.698 22.898 -15.226 1.00 41.07 246 GLN B CA 1
ATOM 4323 C C . GLN B 1 248 ? 70.334 23.232 -14.608 1.00 40.71 246 GLN B C 1
ATOM 4324 O O . GLN B 1 248 ? 69.887 24.376 -14.673 1.00 41.76 246 GLN B O 1
ATOM 4330 N N . ALA B 1 249 ? 69.693 22.240 -13.996 1.00 40.36 247 ALA B N 1
ATOM 4331 C CA . ALA B 1 249 ? 68.406 22.431 -13.317 1.00 39.94 247 ALA B CA 1
ATOM 4332 C C . ALA B 1 249 ? 68.615 22.781 -11.837 1.00 39.65 247 ALA B C 1
ATOM 4333 O O . ALA B 1 249 ? 69.597 22.347 -11.224 1.00 39.65 247 ALA B O 1
ATOM 4335 N N . LYS B 1 250 ? 67.700 23.579 -11.288 1.00 38.88 248 LYS B N 1
ATOM 4336 C CA . LYS B 1 250 ? 67.680 23.924 -9.858 1.00 38.45 248 LYS B CA 1
ATOM 4337 C C . LYS B 1 250 ? 66.531 23.205 -9.159 1.00 37.82 248 LYS B C 1
ATOM 4338 O O . LYS B 1 250 ? 66.734 22.564 -8.126 1.00 38.57 248 LYS B O 1
ATOM 4344 N N . ASN B 1 251 ? 65.324 23.330 -9.714 1.00 36.39 249 ASN B N 1
ATOM 4345 C CA . ASN B 1 251 ? 64.135 22.634 -9.204 1.00 35.24 249 ASN B CA 1
ATOM 4346 C C . ASN B 1 251 ? 63.181 22.325 -10.366 1.00 34.04 249 ASN B C 1
ATOM 4347 O O . ASN B 1 251 ? 62.476 23.214 -10.828 1.00 32.74 249 ASN B O 1
ATOM 4352 N N . PRO B 1 252 ? 63.150 21.062 -10.825 1.00 33.20 250 PRO B N 1
ATOM 4353 C CA . PRO B 1 252 ? 62.327 20.690 -11.984 1.00 32.40 250 PRO B CA 1
ATOM 4354 C C . PRO B 1 252 ? 60.844 20.456 -11.666 1.00 31.25 250 PRO B C 1
ATOM 4355 O O . PRO B 1 252 ? 60.072 20.182 -12.581 1.00 30.61 250 PRO B O 1
ATOM 4359 N N . VAL B 1 253 ? 60.451 20.559 -10.395 1.00 30.16 251 VAL B N 1
ATOM 4360 C CA . VAL B 1 253 ? 59.040 20.395 -10.006 1.00 29.70 251 VAL B CA 1
ATOM 4361 C C . VAL B 1 253 ? 58.144 21.393 -10.743 1.00 28.80 251 VAL B C 1
ATOM 4362 O O . VAL B 1 253 ? 58.467 22.578 -10.828 1.00 28.43 251 VAL B O 1
ATOM 4366 N N . GLY B 1 254 ? 57.043 20.892 -11.306 1.00 28.15 252 GLY B N 1
ATOM 4367 C CA . GLY B 1 254 ? 56.096 21.729 -12.054 1.00 27.71 252 GLY B CA 1
ATOM 4368 C C . GLY B 1 254 ? 56.485 22.074 -13.487 1.00 26.94 252 GLY B C 1
ATOM 4369 O O . GLY B 1 254 ? 55.830 22.907 -14.128 1.00 26.75 252 GLY B O 1
ATOM 4370 N N . SER B 1 255 ? 57.549 21.458 -14.003 1.00 26.18 253 SER B N 1
ATOM 4371 C CA . SER B 1 255 ? 57.973 21.723 -15.380 1.00 25.86 253 SER B CA 1
ATOM 4372 C C . SER B 1 255 ? 56.965 21.185 -16.410 1.00 25.04 253 SER B C 1
ATOM 4373 O O . SER B 1 255 ? 56.835 21.744 -17.482 1.00 24.53 253 SER B O 1
ATOM 4376 N N . GLY B 1 256 ? 56.264 20.106 -16.080 1.00 24.51 254 GLY B N 1
ATOM 4377 C CA . GLY B 1 256 ? 55.156 19.624 -16.925 1.00 24.39 254 GLY B CA 1
ATOM 4378 C C . GLY B 1 256 ? 54.068 20.685 -17.109 1.00 23.81 254 GLY B C 1
ATOM 4379 O O . GLY B 1 256 ? 53.582 20.909 -18.223 1.00 23.36 254 GLY B O 1
ATOM 4380 N N . ASP B 1 257 ? 53.714 21.351 -16.012 1.00 23.35 255 ASP B N 1
ATOM 4381 C CA . ASP B 1 257 ? 52.703 22.418 -16.026 1.00 23.25 255 ASP B CA 1
ATOM 4382 C C . ASP B 1 257 ? 53.214 23.605 -16.845 1.00 22.34 255 ASP B C 1
ATOM 4383 O O . ASP B 1 257 ? 52.447 24.214 -17.584 1.00 21.36 255 ASP B O 1
ATOM 4388 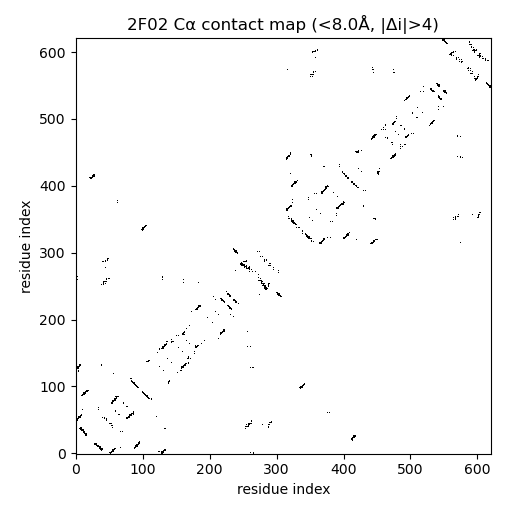N N . ALA B 1 258 ? 54.511 23.927 -16.712 1.00 21.60 256 ALA B N 1
ATOM 4389 C CA . ALA B 1 258 ? 55.122 24.997 -17.486 1.00 21.62 256 ALA B CA 1
ATOM 4390 C C . ALA B 1 258 ? 55.087 24.684 -18.995 1.00 20.84 256 ALA B C 1
ATOM 4391 O O . ALA B 1 258 ? 54.881 25.571 -19.806 1.00 20.06 256 ALA B O 1
ATOM 4393 N N . THR B 1 259 ? 55.272 23.414 -19.350 1.00 21.38 257 THR B N 1
ATOM 4394 C CA . THR B 1 259 ? 55.164 22.972 -20.758 1.00 21.39 257 THR B CA 1
ATOM 4395 C C . THR B 1 259 ? 53.737 23.214 -21.306 1.00 21.64 257 THR B C 1
ATOM 4396 O O . THR B 1 259 ? 53.570 23.742 -22.413 1.00 21.28 257 THR B O 1
ATOM 4400 N N . ILE B 1 260 ? 52.726 22.871 -20.510 1.00 21.67 258 ILE B N 1
ATOM 4401 C CA . ILE B 1 260 ? 51.316 23.105 -20.876 1.00 21.50 258 ILE B CA 1
ATOM 4402 C C . ILE B 1 260 ? 51.083 24.601 -21.112 1.00 21.25 258 ILE B C 1
ATOM 4403 O O . ILE B 1 260 ? 50.449 24.990 -22.099 1.00 21.43 258 ILE B O 1
ATOM 4408 N N . ALA B 1 261 ? 51.612 25.436 -20.214 1.00 20.97 259 ALA B N 1
ATOM 4409 C CA . ALA B 1 261 ? 51.559 26.897 -20.369 1.00 21.13 259 ALA B CA 1
ATOM 4410 C C . ALA B 1 261 ? 52.168 27.396 -21.688 1.00 21.37 259 ALA B C 1
ATOM 4411 O O . ALA B 1 261 ? 51.596 28.256 -22.367 1.00 21.12 259 ALA B O 1
ATOM 4413 N N . GLY B 1 262 ? 53.350 26.882 -22.012 1.00 20.80 260 GLY B N 1
ATOM 4414 C CA . GLY B 1 262 ? 54.059 27.229 -23.237 1.00 21.30 260 GLY B CA 1
ATOM 4415 C C . GLY B 1 262 ? 53.286 26.832 -24.491 1.00 21.20 260 GLY B C 1
ATOM 4416 O O . GLY B 1 262 ? 53.207 27.597 -25.450 1.00 20.88 260 GLY B O 1
ATOM 4417 N N . LEU B 1 263 ? 52.690 25.646 -24.447 1.00 21.22 261 LEU B N 1
ATOM 4418 C CA . LEU B 1 263 ? 51.888 25.124 -25.549 1.00 21.86 261 LEU B CA 1
ATOM 4419 C C . LEU B 1 263 ? 50.616 25.976 -25.751 1.00 22.30 261 LEU B C 1
ATOM 4420 O O . LEU B 1 263 ? 50.267 26.304 -26.880 1.00 21.54 261 LEU B O 1
ATOM 4425 N N . ALA B 1 264 ? 49.958 26.350 -24.649 1.00 23.19 262 ALA B N 1
ATOM 4426 C CA . ALA B 1 264 ? 48.785 27.238 -24.690 1.00 24.62 262 ALA B CA 1
ATOM 4427 C C . ALA B 1 264 ? 49.131 28.606 -25.277 1.00 25.51 262 ALA B C 1
ATOM 4428 O O . ALA B 1 264 ? 48.417 29.091 -26.150 1.00 26.05 262 ALA B O 1
ATOM 4430 N N . TYR B 1 265 ? 50.234 29.202 -24.814 1.00 27.25 263 TYR B N 1
ATOM 4431 C CA . TYR B 1 265 ? 50.742 30.486 -25.338 1.00 27.90 263 TYR B CA 1
ATOM 4432 C C . TYR B 1 265 ? 51.023 30.406 -26.842 1.00 28.41 263 TYR B C 1
ATOM 4433 O O . TYR B 1 265 ? 50.598 31.271 -27.625 1.00 27.52 263 TYR B O 1
ATOM 4442 N N . GLY B 1 266 ? 51.742 29.360 -27.239 1.00 28.42 264 GLY B N 1
ATOM 4443 C CA . GLY B 1 266 ? 52.015 29.099 -28.652 1.00 29.07 264 GLY B CA 1
ATOM 4444 C C . GLY B 1 266 ? 50.767 28.978 -29.510 1.00 29.11 264 GLY B C 1
ATOM 4445 O O . GLY B 1 266 ? 50.705 29.562 -30.590 1.00 29.16 264 GLY B O 1
ATOM 4446 N N . LEU B 1 267 ? 49.772 28.228 -29.036 1.00 29.69 265 LEU B N 1
ATOM 4447 C CA . LEU B 1 267 ? 48.520 28.040 -29.778 1.00 30.83 265 LEU B CA 1
ATOM 4448 C C . LEU B 1 267 ? 47.727 29.351 -29.884 1.00 31.75 265 LEU B C 1
ATOM 4449 O O . LEU B 1 267 ? 47.076 29.608 -30.900 1.00 31.54 265 LEU B O 1
ATOM 4454 N N . ALA B 1 268 ? 47.794 30.169 -28.834 1.00 32.56 266 ALA B N 1
ATOM 4455 C CA . ALA B 1 268 ? 47.142 31.486 -28.818 1.00 33.80 266 ALA B CA 1
ATOM 4456 C C . ALA B 1 268 ? 47.713 32.448 -29.855 1.00 34.83 266 ALA B C 1
ATOM 4457 O O . ALA B 1 268 ? 47.024 33.384 -30.278 1.00 35.66 266 ALA B O 1
ATOM 4459 N N . LYS B 1 269 ? 48.967 32.247 -30.253 1.00 35.38 267 LYS B N 1
ATOM 4460 C CA . LYS B 1 269 ? 49.579 33.099 -31.281 1.00 35.84 267 LYS B CA 1
ATOM 4461 C C . LYS B 1 269 ? 49.667 32.432 -32.653 1.00 35.58 267 LYS B C 1
ATOM 4462 O O . LYS B 1 269 ? 50.410 32.894 -33.512 1.00 36.19 267 LYS B O 1
ATOM 4468 N N . ASP B 1 270 ? 48.899 31.363 -32.845 1.00 35.20 268 ASP B N 1
ATOM 4469 C CA . ASP B 1 270 ? 48.860 30.617 -34.104 1.00 35.21 268 ASP B CA 1
ATOM 4470 C C . ASP B 1 270 ? 50.240 30.152 -34.594 1.00 34.43 268 ASP B C 1
ATOM 4471 O O . ASP B 1 270 ? 50.556 30.271 -35.781 1.00 34.43 268 ASP B O 1
ATOM 4476 N N . ALA B 1 271 ? 51.048 29.615 -33.684 1.00 32.91 269 ALA B N 1
ATOM 4477 C CA . ALA B 1 271 ? 52.390 29.127 -34.031 1.00 32.14 269 ALA B CA 1
ATOM 4478 C C . ALA B 1 271 ? 52.316 27.875 -34.929 1.00 31.22 269 ALA B C 1
ATOM 4479 O O . ALA B 1 271 ? 51.535 26.964 -34.646 1.00 30.92 269 ALA B O 1
ATOM 4481 N N . PRO B 1 272 ? 53.125 27.827 -36.011 1.00 30.16 270 PRO B N 1
ATOM 4482 C CA . PRO B 1 272 ? 53.276 26.578 -36.761 1.00 29.53 270 PRO B CA 1
ATOM 4483 C C . PRO B 1 272 ? 53.820 25.445 -35.896 1.00 28.31 270 PRO B C 1
ATOM 4484 O O . PRO B 1 272 ? 54.345 25.693 -34.809 1.00 27.67 270 PRO B O 1
ATOM 4488 N N . ALA B 1 273 ? 53.702 24.215 -36.389 1.00 27.68 271 ALA B N 1
ATOM 4489 C CA . ALA B 1 273 ? 54.092 23.028 -35.627 1.00 26.68 271 ALA B CA 1
ATOM 4490 C C . ALA B 1 273 ? 55.441 23.150 -34.904 1.00 25.89 271 ALA B C 1
ATOM 4491 O O . ALA B 1 273 ? 55.490 22.981 -33.677 1.00 24.42 271 ALA B O 1
ATOM 4493 N N . ALA B 1 274 ? 56.524 23.445 -35.636 1.00 24.93 272 ALA B N 1
ATOM 4494 C CA . ALA B 1 274 ? 57.874 23.489 -35.020 1.00 25.08 272 ALA B CA 1
ATOM 4495 C C . ALA B 1 274 ? 57.965 24.536 -33.918 1.00 24.71 272 ALA B C 1
ATOM 4496 O O . ALA B 1 274 ? 58.499 24.254 -32.844 1.00 24.73 272 ALA B O 1
ATOM 4498 N N . GLU B 1 275 ? 57.422 25.728 -34.172 1.00 24.78 273 GLU B N 1
ATOM 4499 C CA . GLU B 1 275 ? 57.455 26.828 -33.196 1.00 24.71 273 GLU B CA 1
ATOM 4500 C C . GLU B 1 275 ? 56.615 26.472 -31.941 1.00 23.78 273 GLU B C 1
ATOM 4501 O O . GLU B 1 275 ? 57.045 26.704 -30.814 1.00 23.36 273 GLU B O 1
ATOM 4507 N N . LEU B 1 276 ? 55.446 25.871 -32.135 1.00 22.87 274 LEU B N 1
ATOM 4508 C CA . LEU B 1 276 ? 54.609 25.445 -30.999 1.00 22.85 274 LEU B CA 1
ATOM 4509 C C . LEU B 1 276 ? 55.378 24.544 -30.020 1.00 22.05 274 LEU B C 1
ATOM 4510 O O . LEU B 1 276 ? 55.350 24.748 -28.803 1.00 20.69 274 LEU B O 1
ATOM 4515 N N . LEU B 1 277 ? 56.041 23.536 -30.570 1.00 21.71 275 LEU B N 1
ATOM 4516 C CA . LEU B 1 277 ? 56.774 22.558 -29.764 1.00 21.72 275 LEU B CA 1
ATOM 4517 C C . LEU B 1 277 ? 57.963 23.220 -29.037 1.00 21.87 275 LEU B C 1
ATOM 4518 O O . LEU B 1 277 ? 58.278 22.861 -27.896 1.00 21.80 275 LEU B O 1
ATOM 4523 N N . LYS B 1 278 ? 58.597 24.194 -29.682 1.00 21.79 276 LYS B N 1
ATOM 4524 C CA . LYS B 1 278 ? 59.684 24.967 -29.037 1.00 22.54 276 LYS B CA 1
ATOM 4525 C C . LYS B 1 278 ? 59.186 25.789 -27.824 1.00 22.40 276 LYS B C 1
ATOM 4526 O O . LYS B 1 278 ? 59.833 25.783 -26.780 1.00 23.15 276 LYS B O 1
ATOM 4532 N N . TRP B 1 279 ? 58.037 26.455 -27.937 1.00 23.07 277 TRP B N 1
ATOM 4533 C CA . TRP B 1 279 ? 57.480 27.190 -26.781 1.00 23.05 277 TRP B CA 1
ATOM 4534 C C . TRP B 1 279 ? 57.216 26.278 -25.581 1.00 22.68 277 TRP B C 1
ATOM 4535 O O . TRP B 1 279 ? 57.524 26.633 -24.430 1.00 21.57 277 TRP B O 1
ATOM 4546 N N . GLY B 1 280 ? 56.660 25.096 -25.846 1.00 21.89 278 GLY B N 1
ATOM 4547 C CA . GLY B 1 280 ? 56.429 24.116 -24.797 1.00 21.78 278 GLY B CA 1
ATOM 4548 C C . GLY B 1 280 ? 57.702 23.732 -24.070 1.00 21.25 278 GLY B C 1
ATOM 4549 O O . GLY B 1 280 ? 57.754 23.759 -22.829 1.00 20.77 278 GLY B O 1
ATOM 4558 N N . ALA B 1 282 ? 60.713 25.251 -24.160 1.00 22.48 280 ALA B N 1
ATOM 4559 C CA . ALA B 1 282 ? 61.439 26.422 -23.623 1.00 22.95 280 ALA B CA 1
ATOM 4560 C C . ALA B 1 282 ? 60.869 26.857 -22.260 1.00 23.36 280 ALA B C 1
ATOM 4561 O O . ALA B 1 282 ? 61.619 27.162 -21.328 1.00 24.00 280 ALA B O 1
ATOM 4563 N N . ALA B 1 283 ? 59.542 26.849 -22.130 1.00 23.50 281 ALA B N 1
ATOM 4564 C CA . ALA B 1 283 ? 58.886 27.144 -20.844 1.00 23.43 281 ALA B CA 1
ATOM 4565 C C . ALA B 1 283 ? 59.196 26.093 -19.764 1.00 23.57 281 ALA B C 1
ATOM 4566 O O . ALA B 1 283 ? 59.478 26.446 -18.610 1.00 23.31 281 ALA B O 1
ATOM 4568 N N . GLY B 1 284 ? 59.146 24.813 -20.137 1.00 23.72 282 GLY B N 1
ATOM 4569 C CA . GLY B 1 284 ? 59.506 23.726 -19.238 1.00 24.33 282 GLY B CA 1
ATOM 4570 C C . GLY B 1 284 ? 60.936 23.824 -18.724 1.00 24.66 282 GLY B C 1
ATOM 4571 O O . GLY B 1 284 ? 61.202 23.670 -17.512 1.00 24.29 282 GLY B O 1
ATOM 4580 N N . ALA B 1 286 ? 62.909 26.584 -18.720 1.00 26.42 284 ALA B N 1
ATOM 4581 C CA . ALA B 1 286 ? 63.040 27.796 -17.892 1.00 26.86 284 ALA B CA 1
ATOM 4582 C C . ALA B 1 286 ? 62.487 27.600 -16.465 1.00 27.40 284 ALA B C 1
ATOM 4583 O O . ALA B 1 286 ? 63.074 28.084 -15.494 1.00 27.21 284 ALA B O 1
ATOM 4585 N N . ASN B 1 287 ? 61.365 26.887 -16.348 1.00 27.61 285 ASN B N 1
ATOM 4586 C CA . ASN B 1 287 ? 60.815 26.514 -15.049 1.00 28.28 285 ASN B CA 1
ATOM 4587 C C . ASN B 1 287 ? 61.803 25.701 -14.226 1.00 28.73 285 ASN B C 1
ATOM 4588 O O . ASN B 1 287 ? 62.015 25.997 -13.054 1.00 29.03 285 ASN B O 1
ATOM 4593 N N . ALA B 1 288 ? 62.410 24.690 -14.844 1.00 29.55 286 ALA B N 1
ATOM 4594 C CA . ALA B 1 288 ? 63.382 23.821 -14.157 1.00 30.75 286 ALA B CA 1
ATOM 4595 C C . ALA B 1 288 ? 64.649 24.563 -13.690 1.00 31.51 286 ALA B C 1
ATOM 4596 O O . ALA B 1 288 ? 65.337 24.098 -12.771 1.00 31.99 286 ALA B O 1
ATOM 4598 N N . GLN B 1 289 ? 64.946 25.694 -14.327 1.00 32.69 287 GLN B N 1
ATOM 4599 C CA . GLN B 1 289 ? 66.073 26.554 -13.953 1.00 34.03 287 GLN B CA 1
ATOM 4600 C C . GLN B 1 289 ? 65.760 27.427 -12.728 1.00 35.06 287 GLN B C 1
ATOM 4601 O O . GLN B 1 289 ? 66.669 27.923 -12.079 1.00 35.33 287 GLN B O 1
ATOM 4607 N N . GLU B 1 290 ? 64.481 27.616 -12.418 1.00 36.40 288 GLU B N 1
ATOM 4608 C CA . GLU B 1 290 ? 64.070 28.459 -11.294 1.00 37.37 288 GLU B CA 1
ATOM 4609 C C . GLU B 1 290 ? 63.920 27.655 -10.014 1.00 39.20 288 GLU B C 1
ATOM 4610 O O . GLU B 1 290 ? 63.480 26.510 -10.034 1.00 39.30 288 GLU B O 1
ATOM 4616 N N . ARG B 1 291 ? 64.287 28.273 -8.896 1.00 41.48 289 ARG B N 1
ATOM 4617 C CA . ARG B 1 291 ? 64.150 27.655 -7.582 1.00 42.71 289 ARG B CA 1
ATOM 4618 C C . ARG B 1 291 ? 62.680 27.521 -7.182 1.00 42.99 289 ARG B C 1
ATOM 4619 O O . ARG B 1 291 ? 62.279 26.491 -6.646 1.00 42.90 289 ARG B O 1
ATOM 4635 N N . THR B 1 293 ? 58.515 27.303 -7.840 1.00 42.99 291 THR B N 1
ATOM 4636 C CA . THR B 1 293 ? 57.674 26.531 -8.764 1.00 42.29 291 THR B CA 1
ATOM 4637 C C . THR B 1 293 ? 56.629 27.411 -9.457 1.00 41.35 291 THR B C 1
ATOM 4638 O O . THR B 1 293 ? 56.136 28.371 -8.874 1.00 40.92 291 THR B O 1
ATOM 4642 N N . GLY B 1 294 ? 56.307 27.084 -10.707 1.00 40.76 292 GLY B N 1
ATOM 4643 C CA . GLY B 1 294 ? 55.321 27.849 -11.486 1.00 40.30 292 GLY B CA 1
ATOM 4644 C C . GLY B 1 294 ? 55.815 29.234 -11.841 1.00 39.33 292 GLY B C 1
ATOM 4645 O O . GLY B 1 294 ? 55.070 30.213 -11.762 1.00 38.64 292 GLY B O 1
ATOM 4646 N N . HIS B 1 295 ? 57.080 29.306 -12.243 1.00 38.35 293 HIS B N 1
ATOM 4647 C CA . HIS B 1 295 ? 57.728 30.573 -12.535 1.00 37.84 293 HIS B CA 1
ATOM 4648 C C . HIS B 1 295 ? 58.821 30.400 -13.591 1.00 37.55 293 HIS B C 1
ATOM 4649 O O . HIS B 1 295 ? 59.597 29.443 -13.529 1.00 37.25 293 HIS B O 1
ATOM 4656 N N . VAL B 1 296 ? 58.859 31.317 -14.558 1.00 37.23 294 VAL B N 1
ATOM 4657 C CA . VAL B 1 296 ? 59.911 31.343 -15.578 1.00 37.22 294 VAL B CA 1
ATOM 4658 C C . VAL B 1 296 ? 60.423 32.766 -15.788 1.00 37.80 294 VAL B C 1
ATOM 4659 O O . VAL B 1 296 ? 59.668 33.729 -15.649 1.00 37.42 294 VAL B O 1
ATOM 4663 N N . ASP B 1 297 ? 61.708 32.872 -16.116 1.00 38.64 295 ASP B N 1
ATOM 4664 C CA . ASP B 1 297 ? 62.300 34.105 -16.617 1.00 39.05 295 ASP B CA 1
ATOM 4665 C C . ASP B 1 297 ? 62.140 34.097 -18.138 1.00 39.01 295 ASP B C 1
ATOM 4666 O O . ASP B 1 297 ? 62.744 33.273 -18.823 1.00 38.45 295 ASP B O 1
ATOM 4671 N N . VAL B 1 298 ? 61.326 35.011 -18.657 1.00 39.13 296 VAL B N 1
ATOM 4672 C CA . VAL B 1 298 ? 61.004 35.047 -20.088 1.00 39.65 296 VAL B CA 1
ATOM 4673 C C . VAL B 1 298 ? 62.238 35.249 -20.992 1.00 39.87 296 VAL B C 1
ATOM 4674 O O . VAL B 1 298 ? 62.225 34.872 -22.172 1.00 39.66 296 VAL B O 1
ATOM 4678 N N . GLU B 1 299 ? 63.306 35.830 -20.445 1.00 39.95 297 GLU B N 1
ATOM 4679 C CA . GLU B 1 299 ? 64.555 35.950 -21.185 1.00 40.08 297 GLU B CA 1
ATOM 4680 C C . GLU B 1 299 ? 65.234 34.587 -21.372 1.00 39.60 297 GLU B C 1
ATOM 4681 O O . GLU B 1 299 ? 65.822 34.351 -22.421 1.00 39.85 297 GLU B O 1
ATOM 4687 N N . ASN B 1 300 ? 65.149 33.692 -20.382 1.00 39.21 298 ASN B N 1
ATOM 4688 C CA . ASN B 1 300 ? 65.639 32.317 -20.566 1.00 38.95 298 ASN B CA 1
ATOM 4689 C C . ASN B 1 300 ? 64.823 31.592 -21.642 1.00 38.34 298 ASN B C 1
ATOM 4690 O O . ASN B 1 300 ? 65.376 30.847 -22.454 1.00 37.73 298 ASN B O 1
ATOM 4695 N N . VAL B 1 301 ? 63.509 31.811 -21.627 1.00 37.68 299 VAL B N 1
ATOM 4696 C CA . VAL B 1 301 ? 62.596 31.161 -22.577 1.00 37.35 299 VAL B CA 1
ATOM 4697 C C . VAL B 1 301 ? 62.958 31.521 -24.029 1.00 37.29 299 VAL B C 1
ATOM 4698 O O . VAL B 1 301 ? 63.132 30.631 -24.868 1.00 36.06 299 VAL B O 1
ATOM 4702 N N . LYS B 1 302 ? 63.088 32.822 -24.300 1.00 37.20 300 LYS B N 1
ATOM 4703 C CA . LYS B 1 302 ? 63.449 33.332 -25.636 1.00 37.80 300 LYS B CA 1
ATOM 4704 C C . LYS B 1 302 ? 64.806 32.821 -26.156 1.00 37.42 300 LYS B C 1
ATOM 4705 O O . LYS B 1 302 ? 64.962 32.580 -27.352 1.00 37.46 300 LYS B O 1
ATOM 4711 N N . LYS B 1 303 ? 65.776 32.661 -25.261 1.00 37.65 301 LYS B N 1
ATOM 4712 C CA . LYS B 1 303 ? 67.086 32.107 -25.621 1.00 37.94 301 LYS B CA 1
ATOM 4713 C C . LYS B 1 303 ? 66.986 30.618 -25.954 1.00 37.30 301 LYS B C 1
ATOM 4714 O O . LYS B 1 303 ? 67.668 30.124 -26.854 1.00 37.25 301 LYS B O 1
ATOM 4720 N N . HIS B 1 304 ? 66.139 29.899 -25.228 1.00 36.45 302 HIS B N 1
ATOM 4721 C CA . HIS B 1 304 ? 66.002 28.455 -25.459 1.00 36.21 302 HIS B CA 1
ATOM 4722 C C . HIS B 1 304 ? 65.404 28.144 -26.843 1.00 35.82 302 HIS B C 1
ATOM 4723 O O . HIS B 1 304 ? 65.753 27.127 -27.461 1.00 35.42 302 HIS B O 1
ATOM 4730 N N . LEU B 1 305 ? 64.527 29.024 -27.329 1.00 35.90 303 LEU B N 1
ATOM 4731 C CA . LEU B 1 305 ? 63.886 28.860 -28.639 1.00 36.55 303 LEU B CA 1
ATOM 4732 C C . LEU B 1 305 ? 64.901 28.632 -29.765 1.00 36.98 303 LEU B C 1
ATOM 4733 O O . LEU B 1 305 ? 64.660 27.845 -30.675 1.00 36.27 303 LEU B O 1
ATOM 4746 N N . ASN B 1 307 ? 67.864 27.200 -29.602 1.00 35.04 305 ASN B N 1
ATOM 4747 C CA . ASN B 1 307 ? 68.696 26.021 -29.426 1.00 34.06 305 ASN B CA 1
ATOM 4748 C C . ASN B 1 307 ? 67.930 24.682 -29.359 1.00 32.43 305 ASN B C 1
ATOM 4749 O O . ASN B 1 307 ? 68.528 23.640 -29.105 1.00 32.76 305 ASN B O 1
ATOM 4754 N N . ILE B 1 308 ? 66.621 24.707 -29.597 1.00 30.22 306 ILE B N 1
ATOM 4755 C CA . ILE B 1 308 ? 65.809 23.477 -29.623 1.00 29.14 306 ILE B CA 1
ATOM 4756 C C . ILE B 1 308 ? 65.627 23.045 -31.079 1.00 27.43 306 ILE B C 1
ATOM 4757 O O . ILE B 1 308 ? 65.331 23.880 -31.931 1.00 26.78 306 ILE B O 1
ATOM 4762 N N . GLN B 1 309 ? 65.790 21.753 -31.358 1.00 26.20 307 GLN B N 1
ATOM 4763 C CA . GLN B 1 309 ? 65.652 21.236 -32.730 1.00 25.69 307 GLN B CA 1
ATOM 4764 C C . GLN B 1 309 ? 64.457 20.279 -32.865 1.00 24.88 307 GLN B C 1
ATOM 4765 O O . GLN B 1 309 ? 64.322 19.316 -32.098 1.00 24.16 307 GLN B O 1
ATOM 4771 N N . VAL B 1 310 ? 63.583 20.580 -33.825 1.00 24.18 308 VAL B N 1
ATOM 4772 C CA . VAL B 1 310 ? 62.396 19.782 -34.119 1.00 23.94 308 VAL B CA 1
ATOM 4773 C C . VAL B 1 310 ? 62.696 18.902 -35.334 1.00 23.93 308 VAL B C 1
ATOM 4774 O O . VAL B 1 310 ? 63.019 19.402 -36.423 1.00 23.54 308 VAL B O 1
ATOM 4778 N N . VAL B 1 311 ? 62.604 17.591 -35.134 1.00 23.67 309 VAL B N 1
ATOM 4779 C CA . VAL B 1 311 ? 62.944 16.613 -36.158 1.00 24.29 309 VAL B CA 1
ATOM 4780 C C . VAL B 1 311 ? 61.714 15.815 -36.593 1.00 24.18 309 VAL B C 1
ATOM 4781 O O . VAL B 1 311 ? 61.087 15.159 -35.773 1.00 24.04 309 VAL B O 1
ATOM 4785 N N . GLU B 1 312 ? 61.361 15.887 -37.874 1.00 24.79 310 GLU B N 1
ATOM 4786 C CA . GLU B 1 312 ? 60.259 15.074 -38.401 1.00 25.91 310 GLU B CA 1
ATOM 4787 C C . GLU B 1 312 ? 60.736 13.619 -38.567 1.00 26.87 310 GLU B C 1
ATOM 4788 O O . GLU B 1 312 ? 61.836 13.401 -39.092 1.00 25.69 310 GLU B O 1
ATOM 4794 N N . ILE B 1 313 ? 59.913 12.665 -38.109 1.00 27.85 311 ILE B N 1
ATOM 4795 C CA . ILE B 1 313 ? 60.174 11.213 -38.222 1.00 29.78 311 ILE B CA 1
ATOM 4796 C C . ILE B 1 313 ? 59.393 10.632 -39.406 1.00 30.97 311 ILE B C 1
ATOM 4797 O O . ILE B 1 313 ? 58.265 11.055 -39.669 1.00 30.61 311 ILE B O 1
ATOM 4802 N N . ALA B 1 314 ? 59.984 9.645 -40.083 1.00 32.78 312 ALA B N 1
ATOM 4803 C CA . ALA B 1 314 ? 59.378 8.998 -41.261 1.00 34.31 312 ALA B CA 1
ATOM 4804 C C . ALA B 1 314 ? 58.018 8.361 -40.964 1.00 35.92 312 ALA B C 1
ATOM 4805 O O . ALA B 1 314 ? 57.858 7.719 -39.931 1.00 36.46 312 ALA B O 1
ATOM 4807 N N . LYS B 1 315 ? 57.081 8.547 -41.903 1.00 37.61 313 LYS B N 1
ATOM 4808 C CA . LYS B 1 315 ? 55.668 8.086 -41.859 1.00 38.43 313 LYS B CA 1
ATOM 4809 C C . LYS B 1 315 ? 54.728 9.081 -41.163 1.00 39.55 313 LYS B C 1
ATOM 4810 O O . LYS B 1 315 ? 53.896 9.741 -41.812 1.00 40.13 313 LYS B O 1
#

Radius of gyration: 30.32 Å; Cα contacts (8 Å, |Δi|>4): 1351; chains: 2; bounding box: 47×53×110 Å

Solvent-accessible surface area: 27711 Å² total